Protein AF-A0A9W8A755-F1 (afdb_monomer)

pLDDT: mean 81.26, std 21.56, range [26.41, 98.12]

Sequence (390 aa):
MLRSLALRFPSAAVRPVRVPIRLPRGPLGMRAYSADHSTGPGIARSASEVATRAVCLQLVMARWGMEMALKMGHGDEETKTKALENIAKTSEEPIIAQNLSAKEHELMAKEDGQWDRDDLQCHGHWESLGVLLWMLTNKVDLPPYYEMFSRPLLFNTTGVLPAVPKTIHDFVGNAQHSHARRTPAEVQRAIDVAEAWYWRAHAQRLLTTREELGLDRADHGPSGSGNQSSSQDSFLQASPTMVQAADVAKLPRGFVKLLRGLPDAIARASRLAHEHKLIEAVAEDDFGIDSNALYVNLGVNKNIPLNDDGSPMEYPVNWIPYHRVDASGMYLLTDIAQHRMLAFNWLTGTVQDWDADLTELPSINPVSSLWAPFTEAAREDAKDDGSDRT

Foldseek 3Di:
DDDDDDDDDDDDDDDDDPDPPPDDPDPPDPPPPPPPVVDALDQPDALLLLLLLLLLLVLLVQLLVLLVCVVVVHDDPVVSVLLLVLSLVLCPPPSNVVNHFPVSVVLSPDDRNPQDPVSSPSQLSQLLSLLSLVQQDPQGDRDQLLATDDPVSSCVSQCDDSNDNVSSVVSSVVSNVRPDGDDSVRLNLLLVLLLLLLLQLLLLVLQVVCVLQVVVVVVPPCDDDDDDDDDDDDDDPPDSPRDDPVVVVVDDPVSSVCSVCSLVLQLQSCVVCVVVVSAVDADPSAGWDQPVNNCVRVVVPPDQDADPVRHRPPDDRDGDGLSPDDPSSSVSSNSSSLSNNLSSCCSSVVDVHSPDDSSPRDRSDPVCVSSDPDPPVVVVVVPPPDPPDD

Secondary structure (DSSP, 8-state):
-PPP--------------------------------TT------S-HHHHHHHHHHHHHHHHHHHHHHHHHTT-S-HHHHHHHHHHHHHHHTSHHHHTTS-HHHHHHHHSPTT---TTTT--TTHHHHHHHHHHHH-TT-PPPPTTS---HHHHHHHH---TT-HHHHHHHHHHHHH---PPPHHHHHHHHHHHHHHHHHHHHHHHHHHHHHTTTHHHHS------------------------HHHHTTS-HHHHHHHHTHHHHHHHHHHHHHHTTSSS-EETTEEEEEHHHHHHHTT-TT---B-TTSSBP-----EEEGGGS-HHHHHHHHHHHHHHHHHHHHHTTS---TT--TTSPPPS-TTGGGT-TTTTHHHHTTTSSSS---

Solvent-accessible surface area (backbone atoms only — not comparable to full-atom values): 23688 Å² total; per-residue (Å²): 140,82,83,84,82,83,83,81,77,85,85,75,85,82,72,86,78,82,74,79,84,74,75,83,86,67,83,89,70,83,70,81,75,75,82,65,83,85,67,68,89,55,72,64,56,53,51,42,56,47,37,44,47,38,50,42,50,50,44,52,52,52,48,49,54,49,42,50,29,59,77,70,69,54,76,64,63,70,64,48,53,53,48,50,54,30,35,51,58,39,48,64,36,69,78,37,54,73,58,49,45,74,68,53,48,54,61,67,68,51,60,91,74,63,68,55,77,72,71,64,69,52,72,39,54,50,33,25,41,44,49,43,44,33,52,63,30,86,86,42,77,87,64,57,71,54,41,73,65,59,64,71,58,58,53,62,70,57,63,53,46,61,69,39,64,67,35,49,54,51,39,29,56,46,38,63,67,50,85,56,58,67,50,74,66,57,51,50,51,53,49,55,28,30,49,54,47,34,50,50,47,51,51,49,54,49,49,52,52,33,56,59,63,49,56,71,62,68,74,59,58,92,70,74,96,68,94,76,83,88,79,88,83,90,73,85,75,76,73,74,78,74,56,52,74,73,58,63,70,71,52,59,67,70,56,56,53,50,51,69,50,40,65,62,41,43,32,52,39,26,54,50,34,39,76,71,64,53,42,95,44,68,17,94,51,22,49,32,33,52,48,66,55,35,38,55,69,71,65,65,69,81,76,72,61,55,40,99,84,67,46,74,50,86,68,75,85,51,56,39,30,54,92,74,51,51,75,68,56,46,50,50,38,37,38,42,20,33,25,38,37,48,39,52,28,41,38,44,52,80,34,84,59,86,82,56,60,67,89,69,65,75,75,85,54,88,67,51,60,76,69,50,75,64,80,61,69,63,57,57,69,69,64,72,82,73,85,86,87,129

Organism: NCBI:txid78921

Structure (mmCIF, N/CA/C/O backbone):
data_AF-A0A9W8A755-F1
#
_entry.id   AF-A0A9W8A755-F1
#
loop_
_atom_site.group_PDB
_atom_site.id
_atom_site.type_symbol
_atom_site.label_atom_id
_atom_site.label_alt_id
_atom_site.label_comp_id
_atom_site.label_asym_id
_atom_site.label_entity_id
_atom_site.label_seq_id
_atom_site.pdbx_PDB_ins_code
_atom_site.Cartn_x
_atom_site.Cartn_y
_atom_site.Cartn_z
_atom_site.occupancy
_atom_site.B_iso_or_equiv
_atom_site.auth_seq_id
_atom_site.auth_comp_id
_atom_site.auth_asym_id
_atom_site.auth_atom_id
_atom_site.pdbx_PDB_model_num
ATOM 1 N N . MET A 1 1 ? 26.249 23.711 47.255 1.00 36.91 1 MET A N 1
ATOM 2 C CA . MET A 1 1 ? 27.342 22.716 47.149 1.00 36.91 1 MET A CA 1
ATOM 3 C C . MET A 1 1 ? 26.733 21.323 47.020 1.00 36.91 1 MET A C 1
ATOM 5 O O . MET A 1 1 ? 26.622 20.608 48.006 1.00 36.91 1 MET A O 1
ATOM 9 N N . LEU A 1 2 ? 26.265 20.974 45.819 1.00 27.77 2 LEU A N 1
ATOM 10 C CA . LEU A 1 2 ? 25.611 19.696 45.524 1.00 27.77 2 LEU A CA 1
ATOM 11 C C . LEU A 1 2 ? 26.630 18.757 44.872 1.00 27.77 2 LEU A C 1
ATOM 13 O O . LEU A 1 2 ? 27.218 19.090 43.844 1.00 27.77 2 LEU A O 1
ATOM 17 N N . ARG A 1 3 ? 26.883 17.616 45.521 1.00 27.77 3 ARG A N 1
ATOM 18 C CA . ARG A 1 3 ? 27.769 16.556 45.032 1.00 27.77 3 ARG A CA 1
ATOM 19 C C . ARG A 1 3 ? 27.073 15.794 43.903 1.00 27.77 3 ARG A C 1
ATOM 21 O O . ARG A 1 3 ? 26.008 15.223 44.105 1.00 27.77 3 ARG A O 1
ATOM 28 N N . SER A 1 4 ? 27.721 15.794 42.743 1.00 26.41 4 SER A N 1
ATOM 29 C CA . SER A 1 4 ? 27.410 14.970 41.576 1.00 26.41 4 SER A CA 1
ATOM 30 C C . SER A 1 4 ? 27.660 13.488 41.887 1.00 26.41 4 SER A C 1
ATOM 32 O O . SER A 1 4 ? 28.763 13.112 42.286 1.00 26.41 4 SER A O 1
ATOM 34 N N . LEU A 1 5 ? 26.624 12.662 41.728 1.00 30.05 5 LEU A N 1
ATOM 35 C CA . LEU A 1 5 ? 26.674 11.202 41.788 1.00 30.05 5 LEU A CA 1
ATOM 36 C C . LEU A 1 5 ? 26.651 10.685 40.345 1.00 30.05 5 LEU A C 1
ATOM 38 O O . LEU A 1 5 ? 25.600 10.585 39.720 1.00 30.05 5 LEU A O 1
ATOM 42 N N . ALA A 1 6 ? 27.834 10.401 39.803 1.00 28.66 6 ALA A N 1
ATOM 43 C CA . ALA A 1 6 ? 27.990 9.762 38.503 1.00 28.66 6 ALA A CA 1
ATOM 44 C C . ALA A 1 6 ? 27.835 8.241 38.659 1.00 28.66 6 ALA A C 1
ATOM 46 O O . ALA A 1 6 ? 28.743 7.561 39.143 1.00 28.66 6 ALA A O 1
ATOM 47 N N . LEU A 1 7 ? 26.687 7.707 38.243 1.00 28.53 7 LEU A N 1
ATOM 48 C CA . LEU A 1 7 ? 26.483 6.271 38.057 1.00 28.53 7 LEU A CA 1
ATOM 49 C C . LEU A 1 7 ? 27.163 5.840 36.751 1.00 28.53 7 LEU A C 1
ATOM 51 O O . LEU A 1 7 ? 26.763 6.239 35.660 1.00 28.53 7 LEU A O 1
ATOM 55 N N . ARG A 1 8 ? 28.226 5.039 36.871 1.00 27.73 8 ARG A N 1
ATOM 56 C CA . ARG A 1 8 ? 28.865 4.353 35.743 1.00 27.73 8 ARG A CA 1
ATOM 57 C C . ARG A 1 8 ? 28.075 3.084 35.428 1.00 27.73 8 ARG A C 1
ATOM 59 O O . ARG A 1 8 ? 28.072 2.161 36.237 1.00 27.73 8 ARG A O 1
ATOM 66 N N . PHE A 1 9 ? 27.471 3.020 34.246 1.00 29.67 9 PHE A N 1
ATOM 67 C CA . PHE A 1 9 ? 26.981 1.765 33.680 1.00 29.67 9 PHE A CA 1
ATOM 68 C C . PHE A 1 9 ? 28.135 1.014 32.994 1.00 29.67 9 PHE A C 1
ATOM 70 O O . PHE A 1 9 ? 28.945 1.643 32.305 1.00 29.67 9 PHE A O 1
ATOM 77 N N . PRO A 1 10 ? 28.251 -0.313 33.168 1.00 28.59 10 PRO A N 1
ATOM 78 C CA . PRO A 1 10 ? 29.228 -1.106 32.441 1.00 28.59 10 PRO A CA 1
ATOM 79 C C . PRO A 1 10 ? 28.800 -1.239 30.974 1.00 28.59 10 PRO A C 1
ATOM 81 O O . PRO A 1 10 ? 27.726 -1.746 30.665 1.00 28.59 10 PRO A O 1
ATOM 84 N N . SER A 1 11 ? 29.669 -0.787 30.070 1.00 29.39 11 SER A N 1
ATOM 85 C CA . SER A 1 11 ? 29.550 -1.025 28.631 1.00 29.39 11 SER A CA 1
ATOM 86 C C . SER A 1 11 ? 29.809 -2.507 28.350 1.00 29.39 11 SER A C 1
ATOM 88 O O . SER A 1 11 ? 30.947 -2.976 28.423 1.00 29.39 11 SER A O 1
ATOM 90 N N . ALA A 1 12 ? 28.744 -3.263 28.086 1.00 31.83 12 ALA A N 1
ATOM 91 C CA . ALA A 1 12 ? 28.844 -4.620 27.575 1.00 31.83 12 ALA A CA 1
ATOM 92 C C . ALA A 1 12 ? 29.077 -4.551 26.061 1.00 31.83 12 ALA A C 1
ATOM 94 O O . ALA A 1 12 ? 28.221 -4.102 25.302 1.00 31.83 12 ALA A O 1
ATOM 95 N N . ALA A 1 13 ? 30.256 -4.989 25.620 1.00 33.84 13 ALA A N 1
ATOM 96 C CA . ALA A 1 13 ? 30.584 -5.108 24.209 1.00 33.84 13 ALA A CA 1
ATOM 97 C C . ALA A 1 13 ? 29.665 -6.145 23.539 1.00 33.84 13 ALA A C 1
ATOM 99 O O . ALA A 1 13 ? 29.835 -7.354 23.719 1.00 33.84 13 ALA A O 1
ATOM 100 N N . VAL A 1 14 ? 28.700 -5.667 22.753 1.00 34.62 14 VAL A N 1
ATOM 101 C CA . VAL A 1 14 ? 27.872 -6.497 21.874 1.00 34.62 14 VAL A CA 1
ATOM 102 C C . VAL A 1 14 ? 28.767 -7.029 20.756 1.00 34.62 14 VAL A C 1
ATOM 104 O O . VAL A 1 14 ? 29.249 -6.281 19.907 1.00 34.62 14 VAL A O 1
ATOM 107 N N . ARG A 1 15 ? 29.035 -8.338 20.770 1.00 31.28 15 ARG A N 1
ATOM 108 C CA . ARG A 1 15 ? 29.681 -9.017 19.643 1.00 31.28 15 ARG A CA 1
ATOM 109 C C . ARG A 1 15 ? 28.655 -9.183 18.516 1.00 31.28 15 ARG A C 1
ATOM 111 O O . ARG A 1 15 ? 27.552 -9.647 18.798 1.00 31.28 15 ARG A O 1
ATOM 118 N N . PRO A 1 16 ? 29.002 -8.883 17.254 1.00 30.61 16 PRO A N 1
ATOM 119 C CA . PRO A 1 16 ? 28.110 -9.136 16.132 1.00 30.61 16 PRO A CA 1
ATOM 120 C C . PRO A 1 16 ? 27.910 -10.647 15.977 1.00 30.61 16 PRO A C 1
ATOM 122 O O . PRO A 1 16 ? 28.842 -11.389 15.653 1.00 30.61 16 PRO A O 1
ATOM 125 N N . VAL A 1 17 ? 26.685 -11.108 16.225 1.00 34.78 17 VAL A N 1
ATOM 126 C CA . VAL A 1 17 ? 26.259 -12.469 15.898 1.00 34.78 17 VAL A CA 1
ATOM 127 C C . VAL A 1 17 ? 26.157 -12.543 14.377 1.00 34.78 17 VAL A C 1
ATOM 129 O O . VAL A 1 17 ? 25.240 -11.997 13.772 1.00 34.78 17 VAL A O 1
ATOM 132 N N . ARG A 1 18 ? 27.131 -13.197 13.735 1.00 29.16 18 ARG A N 1
ATOM 133 C CA . ARG A 1 18 ? 27.026 -13.570 12.321 1.00 29.16 18 ARG A CA 1
ATOM 134 C C . ARG A 1 18 ? 25.982 -14.674 12.205 1.00 29.16 18 ARG A C 1
ATOM 136 O O . ARG A 1 18 ? 26.293 -15.838 12.441 1.00 29.16 18 ARG A O 1
ATOM 143 N N . VAL A 1 19 ? 24.755 -14.305 11.853 1.00 32.22 19 VAL A N 1
ATOM 144 C CA . VAL A 1 19 ? 23.732 -15.263 11.434 1.00 32.22 19 VAL A CA 1
ATOM 145 C C . VAL A 1 19 ? 24.102 -15.733 10.021 1.00 32.22 19 VAL A C 1
ATOM 147 O O . VAL A 1 19 ? 24.198 -14.905 9.114 1.00 32.22 19 VAL A O 1
ATOM 150 N N . PRO A 1 20 ? 24.380 -17.027 9.794 1.00 28.70 20 PRO A N 1
ATOM 151 C CA . PRO A 1 20 ? 24.610 -17.528 8.450 1.00 28.70 20 PRO A CA 1
ATOM 152 C C . PRO A 1 20 ? 23.290 -17.488 7.671 1.00 28.70 20 PRO A C 1
ATOM 154 O O . PRO A 1 20 ? 22.368 -18.245 7.971 1.00 28.70 20 PRO A O 1
ATOM 157 N N . ILE A 1 21 ? 23.216 -16.629 6.651 1.00 31.95 21 ILE A N 1
ATOM 158 C CA . ILE A 1 21 ? 22.140 -16.642 5.653 1.00 31.95 21 ILE A CA 1
ATOM 159 C C . ILE A 1 21 ? 22.243 -17.973 4.896 1.00 31.95 21 ILE A C 1
ATOM 161 O O . ILE A 1 21 ? 23.061 -18.144 3.990 1.00 31.95 21 ILE A O 1
ATOM 165 N N . ARG A 1 22 ? 21.448 -18.966 5.307 1.00 26.41 22 ARG A N 1
ATOM 166 C CA . ARG A 1 22 ? 21.226 -20.186 4.529 1.00 26.41 22 ARG A CA 1
ATOM 167 C C . ARG A 1 22 ? 20.182 -19.869 3.466 1.00 26.41 22 ARG A C 1
ATOM 169 O O . ARG A 1 22 ? 18.990 -19.921 3.742 1.00 26.41 22 ARG A O 1
ATOM 176 N N . LEU A 1 23 ? 20.638 -19.587 2.248 1.00 28.02 23 LEU A N 1
ATOM 177 C CA . LEU A 1 23 ? 19.771 -19.664 1.075 1.00 28.02 23 LEU A CA 1
ATOM 178 C C . LEU A 1 23 ? 19.197 -21.093 0.996 1.00 28.02 23 LEU A C 1
ATOM 180 O O . LEU A 1 23 ? 19.977 -22.055 1.054 1.00 28.02 23 LEU A O 1
ATOM 184 N N . PRO A 1 24 ? 17.870 -21.270 0.896 1.00 28.31 24 PRO A N 1
ATOM 185 C CA . PRO A 1 24 ? 17.263 -22.588 0.805 1.00 28.31 24 PRO A CA 1
ATOM 186 C C . PRO A 1 24 ? 17.709 -23.265 -0.497 1.00 28.31 24 PRO A C 1
ATOM 188 O O . PRO A 1 24 ? 17.256 -22.937 -1.588 1.00 28.31 24 PRO A O 1
ATOM 191 N N . ARG A 1 25 ? 18.619 -24.240 -0.388 1.00 32.97 25 ARG A N 1
ATOM 192 C CA . ARG A 1 25 ? 18.936 -25.185 -1.468 1.00 32.97 25 ARG A CA 1
ATOM 193 C C . ARG A 1 25 ? 17.853 -26.262 -1.512 1.00 32.97 25 ARG A C 1
ATOM 195 O O . ARG A 1 25 ? 18.073 -27.388 -1.074 1.00 32.97 25 ARG A O 1
ATOM 202 N N . GLY A 1 26 ? 16.673 -25.895 -2.000 1.00 36.03 26 GLY A N 1
ATOM 203 C CA . GLY A 1 26 ? 15.694 -26.862 -2.494 1.00 36.03 26 GLY A CA 1
ATOM 204 C C . GLY A 1 26 ? 16.081 -27.327 -3.905 1.00 36.03 26 GLY A C 1
ATOM 205 O O . GLY A 1 26 ? 16.704 -26.560 -4.644 1.00 36.03 26 GLY A O 1
ATOM 206 N N . PRO A 1 27 ? 15.763 -28.568 -4.307 1.00 32.56 27 PRO A N 1
ATOM 207 C CA . PRO A 1 27 ? 15.950 -28.996 -5.685 1.00 32.56 27 PRO A CA 1
ATOM 208 C C . PRO A 1 27 ? 15.069 -28.136 -6.600 1.00 32.56 27 PRO A C 1
ATOM 210 O O . PRO A 1 27 ? 13.855 -28.072 -6.413 1.00 32.56 27 PRO A O 1
ATOM 213 N N . LEU A 1 28 ? 15.687 -27.495 -7.597 1.00 37.53 28 LEU A N 1
ATOM 214 C CA . LEU A 1 28 ? 15.024 -26.849 -8.735 1.00 37.53 28 LEU A CA 1
ATOM 215 C C . LEU A 1 28 ? 14.352 -27.924 -9.605 1.00 37.53 28 LEU A C 1
ATOM 217 O O . LEU A 1 28 ? 14.781 -28.225 -10.715 1.00 37.53 28 LEU A O 1
ATOM 221 N N . GLY A 1 29 ? 13.312 -28.558 -9.073 1.00 32.44 29 GLY A N 1
ATOM 222 C CA . GLY A 1 29 ? 12.368 -29.313 -9.870 1.00 32.44 29 GLY A CA 1
ATOM 223 C C . GLY A 1 29 ? 11.451 -28.312 -10.551 1.00 32.44 29 GLY A C 1
ATOM 224 O O . GLY A 1 29 ? 10.532 -27.804 -9.912 1.00 32.44 29 GLY A O 1
ATOM 225 N N . MET A 1 30 ? 11.688 -28.030 -11.834 1.00 33.44 30 MET A N 1
ATOM 226 C CA . MET A 1 30 ? 10.660 -27.455 -12.700 1.00 33.44 30 MET A CA 1
ATOM 227 C C . MET A 1 30 ? 9.496 -28.450 -12.755 1.00 33.44 30 MET A C 1
ATOM 229 O O . MET A 1 30 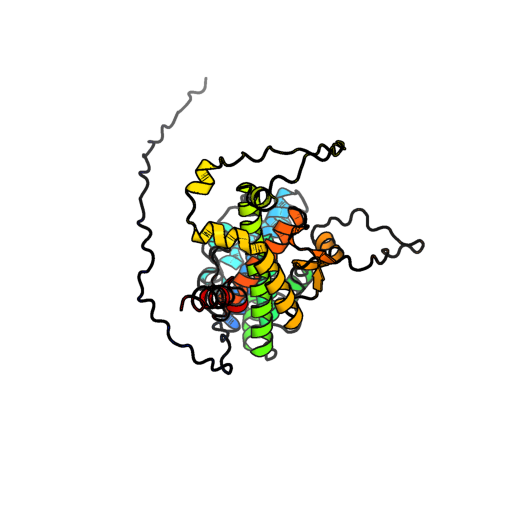? 9.446 -29.334 -13.608 1.00 33.44 30 MET A O 1
ATOM 233 N N . ARG A 1 31 ? 8.566 -28.348 -11.802 1.00 33.47 31 ARG A N 1
ATOM 234 C CA . ARG A 1 31 ? 7.229 -28.908 -11.970 1.00 33.47 31 ARG A CA 1
ATOM 235 C C . ARG A 1 31 ? 6.629 -28.170 -13.156 1.00 33.47 31 ARG A C 1
ATOM 237 O O . ARG A 1 31 ? 6.422 -26.964 -13.082 1.00 33.47 31 ARG A O 1
ATOM 244 N N . ALA A 1 32 ? 6.389 -28.887 -14.248 1.00 34.66 32 ALA A N 1
ATOM 245 C CA . ALA A 1 32 ? 5.511 -28.413 -15.300 1.00 34.66 32 ALA A CA 1
ATOM 246 C C . ALA A 1 32 ? 4.138 -28.173 -14.656 1.00 34.66 32 ALA A C 1
ATOM 248 O O . ALA A 1 32 ? 3.412 -29.119 -14.348 1.00 34.66 32 ALA A O 1
ATOM 249 N N . TYR A 1 33 ? 3.842 -26.913 -14.345 1.00 40.28 33 TYR A N 1
ATOM 250 C CA . TYR A 1 33 ? 2.532 -26.494 -13.877 1.00 40.28 33 TYR A CA 1
ATOM 251 C C . TYR A 1 33 ? 1.589 -26.614 -15.068 1.00 40.28 33 TYR A C 1
ATOM 253 O O . TYR A 1 33 ? 1.612 -25.797 -15.984 1.00 40.28 33 TYR A O 1
ATOM 261 N N . SER A 1 34 ? 0.800 -27.685 -15.081 1.00 37.88 34 SER A N 1
ATOM 262 C CA . SER A 1 34 ? -0.371 -27.762 -15.942 1.00 37.88 34 SER A CA 1
ATOM 263 C C . SER A 1 34 ? -1.305 -26.643 -15.484 1.00 37.88 34 SER A C 1
ATOM 265 O O . SER A 1 34 ? -1.770 -26.669 -14.344 1.00 37.88 34 SER A O 1
ATOM 267 N N . ALA A 1 35 ? -1.478 -25.622 -16.322 1.00 42.25 35 ALA A N 1
ATOM 268 C CA . ALA A 1 35 ? -2.288 -24.444 -16.047 1.00 42.25 35 ALA A CA 1
ATOM 269 C C . ALA A 1 35 ? -3.774 -24.822 -16.039 1.00 42.25 35 ALA A C 1
ATOM 271 O O . ALA A 1 35 ? -4.506 -24.604 -17.001 1.00 42.25 35 ALA A O 1
ATOM 272 N N . ASP A 1 36 ? -4.218 -25.440 -14.952 1.00 47.22 36 ASP A N 1
ATOM 273 C CA . ASP A 1 36 ? -5.634 -25.571 -14.663 1.00 47.22 36 ASP A CA 1
ATOM 274 C C . ASP A 1 36 ? -6.110 -24.196 -14.167 1.00 47.22 36 ASP A C 1
ATOM 276 O O . ASP A 1 36 ? -6.078 -23.880 -12.979 1.00 47.22 36 ASP A O 1
ATOM 280 N N . HIS A 1 37 ? -6.470 -23.315 -15.107 1.00 51.75 37 HIS A N 1
ATOM 281 C CA . HIS A 1 37 ? -6.936 -21.942 -14.851 1.00 51.75 37 HIS A CA 1
ATOM 282 C C . HIS A 1 37 ? -8.255 -21.874 -14.050 1.00 51.75 37 HIS A C 1
ATOM 284 O O . HIS A 1 37 ? -8.818 -20.798 -13.863 1.00 51.75 37 HIS A O 1
ATOM 290 N N . SER A 1 38 ? -8.767 -23.013 -13.584 1.00 55.09 38 SER A N 1
ATOM 291 C CA . SER A 1 38 ? -10.013 -23.127 -12.832 1.00 55.09 38 SER A CA 1
ATOM 292 C C . SER A 1 38 ? -9.854 -22.857 -11.328 1.00 55.09 38 SER A C 1
ATOM 294 O O . SER A 1 38 ? -10.854 -22.610 -10.653 1.00 55.09 38 SER A O 1
ATOM 296 N N . THR A 1 39 ? -8.626 -22.824 -10.794 1.00 62.00 39 THR A N 1
ATOM 297 C CA . THR A 1 39 ? -8.361 -22.516 -9.379 1.00 62.00 39 THR A CA 1
ATOM 298 C C . THR A 1 39 ? -7.400 -21.335 -9.245 1.00 62.00 39 THR A C 1
ATOM 300 O O . THR A 1 39 ? -6.194 -21.525 -9.093 1.00 62.00 39 THR A O 1
ATOM 303 N N . GLY A 1 40 ? -7.925 -20.107 -9.302 1.00 65.31 40 GLY A N 1
ATOM 304 C CA . GLY A 1 40 ? -7.178 -18.920 -8.862 1.00 65.31 40 GLY A CA 1
ATOM 305 C C . GLY A 1 40 ? -6.713 -19.051 -7.397 1.00 65.31 40 GLY A C 1
ATOM 306 O O . GLY A 1 40 ? -7.189 -19.946 -6.686 1.00 65.31 40 GLY A O 1
ATOM 307 N N . PRO A 1 41 ? -5.799 -18.185 -6.917 1.00 73.94 41 PRO A N 1
ATOM 308 C CA . PRO A 1 41 ? -5.348 -18.179 -5.540 1.00 73.94 41 PRO A CA 1
ATOM 309 C C . PRO A 1 41 ? -6.570 -17.954 -4.651 1.00 73.94 41 PRO A C 1
ATOM 311 O O . PRO A 1 41 ? -7.192 -16.891 -4.644 1.00 73.94 41 PRO A O 1
ATOM 314 N N . GLY A 1 42 ? -6.969 -19.012 -3.949 1.00 81.75 42 GLY A N 1
ATOM 315 C CA . GLY A 1 42 ? -8.088 -18.946 -3.028 1.00 81.75 42 GLY A CA 1
ATOM 316 C C . GLY A 1 42 ? -7.773 -17.962 -1.906 1.00 81.75 42 GLY A C 1
ATOM 317 O O . GLY A 1 42 ? -6.652 -17.921 -1.401 1.00 81.75 42 GLY A O 1
ATOM 318 N N . ILE A 1 43 ? -8.773 -17.187 -1.487 1.00 87.75 43 ILE A N 1
ATOM 319 C CA . ILE A 1 43 ? -8.682 -16.429 -0.239 1.00 87.75 43 ILE A CA 1
ATOM 320 C C . ILE A 1 43 ? -8.520 -17.439 0.902 1.00 87.75 43 ILE A C 1
ATOM 322 O O . ILE A 1 43 ? -9.412 -18.251 1.151 1.00 87.75 43 ILE A O 1
ATOM 326 N N . ALA A 1 44 ? -7.374 -17.391 1.579 1.00 91.69 44 ALA A N 1
ATOM 327 C CA . ALA A 1 44 ? -7.030 -18.310 2.660 1.00 91.69 44 ALA A CA 1
ATOM 328 C C . ALA A 1 44 ? -7.635 -17.885 4.006 1.00 91.69 44 ALA A C 1
ATOM 330 O O . ALA A 1 44 ? -7.721 -18.696 4.926 1.00 91.69 44 ALA A O 1
ATOM 331 N N . ARG A 1 45 ? -8.038 -16.613 4.131 1.00 94.69 45 ARG A N 1
ATOM 332 C CA . ARG A 1 45 ? -8.535 -16.016 5.377 1.00 94.69 45 ARG A CA 1
ATOM 333 C C . ARG A 1 45 ? -10.056 -16.018 5.445 1.00 94.69 45 ARG A C 1
ATOM 335 O O . ARG A 1 45 ? -10.753 -15.667 4.494 1.00 94.69 45 ARG A O 1
ATOM 342 N N . SER A 1 46 ? -10.592 -16.368 6.605 1.00 94.69 46 SER A N 1
ATOM 343 C CA . SER A 1 46 ? -12.016 -16.232 6.896 1.00 94.69 46 SER A CA 1
ATOM 344 C C . SER A 1 46 ? -12.417 -14.755 7.004 1.00 94.69 46 SER A C 1
ATOM 346 O O . SER A 1 46 ? -11.620 -13.907 7.396 1.00 94.69 46 SER A O 1
ATOM 348 N N . ALA A 1 47 ? -13.684 -14.427 6.730 1.00 95.06 47 ALA A N 1
ATOM 349 C CA . ALA A 1 47 ? -14.171 -13.049 6.873 1.00 95.06 47 ALA A CA 1
ATOM 350 C C . ALA A 1 47 ? -13.998 -12.502 8.302 1.00 95.06 47 ALA A C 1
ATOM 352 O O . ALA A 1 47 ? -13.761 -11.312 8.475 1.00 95.06 47 ALA A O 1
ATOM 353 N N . SER A 1 48 ? -14.067 -13.374 9.314 1.00 95.69 48 SER A N 1
ATOM 354 C CA . SER A 1 48 ? -13.810 -12.992 10.702 1.00 95.69 48 SER A CA 1
ATOM 355 C C . SER A 1 48 ? -12.360 -12.565 10.911 1.00 95.69 48 SER A C 1
ATOM 357 O O . SER A 1 48 ? -12.129 -11.543 11.539 1.00 95.69 48 SER A O 1
ATOM 359 N N . GLU A 1 49 ? -11.390 -13.313 10.375 1.00 96.56 49 GLU A N 1
ATOM 360 C CA . GLU A 1 49 ? -9.968 -12.956 10.473 1.00 96.56 49 GLU A CA 1
ATOM 361 C C . GLU A 1 49 ? -9.675 -11.648 9.736 1.00 96.56 49 GLU A C 1
ATOM 363 O O . GLU A 1 49 ? -9.001 -10.776 10.279 1.00 96.56 49 GLU A O 1
ATOM 368 N N . VAL A 1 50 ? -10.228 -11.476 8.529 1.00 97.00 50 VAL A N 1
ATOM 369 C CA . VAL A 1 50 ? -10.080 -10.236 7.747 1.00 97.00 50 VAL A CA 1
ATOM 370 C C . VAL A 1 50 ? -10.672 -9.043 8.504 1.00 97.00 50 VAL A C 1
ATOM 372 O O . VAL A 1 50 ? -10.039 -7.992 8.584 1.00 97.00 50 VAL A O 1
ATOM 375 N N . ALA A 1 51 ? -11.855 -9.204 9.106 1.00 97.00 51 ALA A N 1
ATOM 376 C CA . ALA A 1 51 ? -12.497 -8.159 9.898 1.00 97.00 51 ALA A CA 1
ATOM 377 C C . ALA A 1 51 ? -11.700 -7.821 11.157 1.00 97.00 51 ALA A C 1
ATOM 379 O O . ALA A 1 51 ? -11.445 -6.647 11.407 1.00 97.00 51 ALA A O 1
ATOM 380 N N . THR A 1 52 ? -11.246 -8.822 11.913 1.00 97.56 52 THR A N 1
ATOM 381 C CA . THR A 1 52 ? -10.401 -8.593 13.090 1.00 97.56 52 THR A CA 1
ATOM 382 C C . THR A 1 52 ? -9.121 -7.849 12.709 1.00 97.56 52 THR A C 1
ATOM 384 O O . THR A 1 52 ? -8.780 -6.854 13.345 1.00 97.56 52 THR A O 1
ATOM 387 N N . ARG A 1 53 ? -8.458 -8.247 11.615 1.00 97.88 53 ARG A N 1
ATOM 388 C CA . ARG A 1 53 ? -7.248 -7.576 11.121 1.00 97.88 53 ARG A CA 1
ATOM 389 C C . ARG A 1 53 ? -7.512 -6.121 10.714 1.00 97.88 53 ARG A C 1
ATOM 391 O O . ARG A 1 53 ? -6.694 -5.250 11.020 1.00 97.88 53 ARG A O 1
ATOM 398 N N . ALA A 1 54 ? -8.654 -5.848 10.080 1.00 97.62 54 ALA A N 1
ATOM 399 C CA . ALA A 1 54 ? -9.091 -4.493 9.744 1.00 97.62 54 ALA A CA 1
ATOM 400 C C . ALA A 1 54 ? -9.333 -3.637 11.001 1.00 97.62 54 ALA A C 1
ATOM 402 O O . ALA A 1 54 ? -8.913 -2.481 11.041 1.00 97.62 54 ALA A O 1
ATOM 403 N N . VAL A 1 55 ? -9.938 -4.204 12.053 1.00 97.75 55 VAL A N 1
ATOM 404 C CA . VAL A 1 55 ? -10.122 -3.499 13.332 1.00 97.75 55 VAL A CA 1
ATOM 405 C C . VAL A 1 55 ? -8.787 -3.177 13.993 1.00 97.75 55 VAL A C 1
ATOM 407 O O . VAL A 1 55 ? -8.600 -2.046 14.435 1.00 97.75 55 VAL A O 1
ATOM 410 N N . CYS A 1 56 ? -7.850 -4.127 14.038 1.00 98.00 56 CYS A N 1
ATOM 411 C CA . CYS A 1 56 ? -6.519 -3.889 14.594 1.00 98.00 56 CYS A CA 1
ATOM 412 C C . CYS A 1 56 ? -5.821 -2.711 13.884 1.00 98.00 56 CYS A C 1
ATOM 414 O O . CYS A 1 56 ? -5.340 -1.798 14.553 1.00 98.00 56 CYS A O 1
ATOM 416 N N . LEU A 1 57 ? -5.860 -2.659 12.542 1.00 97.69 57 LEU A N 1
ATOM 417 C CA . LEU A 1 57 ? -5.327 -1.520 11.778 1.00 97.69 57 LEU A CA 1
ATOM 418 C C . LEU A 1 57 ? -6.047 -0.212 12.105 1.00 97.69 57 LEU A C 1
ATOM 420 O O . LEU A 1 57 ? -5.407 0.816 12.314 1.00 97.69 57 LEU A O 1
ATOM 424 N N . GLN A 1 58 ? -7.380 -0.227 12.151 1.00 97.12 58 GLN A N 1
ATOM 425 C CA . GLN A 1 58 ? -8.148 0.971 12.466 1.00 97.12 58 GLN A CA 1
ATOM 426 C C . GLN A 1 58 ? -7.848 1.490 13.875 1.00 97.12 58 GLN A C 1
ATOM 428 O O . GLN A 1 58 ? -7.810 2.702 14.069 1.00 97.12 58 GLN A O 1
ATOM 433 N N . LEU A 1 59 ? -7.607 0.605 14.844 1.00 97.06 59 LEU A N 1
ATOM 434 C CA . LEU A 1 59 ? -7.227 0.986 16.200 1.00 97.06 59 LEU A CA 1
ATOM 435 C C . LEU A 1 59 ? -5.854 1.673 16.219 1.00 97.06 59 LEU A C 1
ATOM 437 O O . LEU A 1 59 ? -5.716 2.743 16.813 1.00 97.06 59 LEU A O 1
ATOM 441 N N . VAL A 1 60 ? -4.870 1.116 15.502 1.00 97.12 60 VAL A N 1
ATOM 442 C CA . VAL A 1 60 ? -3.539 1.723 15.306 1.00 97.12 60 VAL A CA 1
ATOM 443 C C . VAL A 1 60 ? -3.652 3.091 14.645 1.00 97.12 60 VAL A C 1
ATOM 445 O O . VAL A 1 60 ? -3.060 4.056 15.120 1.00 97.12 60 VAL A O 1
ATOM 448 N N . MET A 1 61 ? -4.468 3.219 13.603 1.00 96.69 61 MET A N 1
ATOM 449 C CA . MET A 1 61 ? -4.658 4.492 12.907 1.00 96.69 61 MET A CA 1
ATOM 450 C C . MET A 1 61 ? -5.456 5.520 13.718 1.00 96.69 61 MET A C 1
ATOM 452 O O . MET A 1 61 ? -5.213 6.722 13.605 1.00 96.69 61 MET A O 1
ATOM 456 N N . ALA A 1 62 ? -6.392 5.074 14.557 1.00 96.25 62 ALA A N 1
ATOM 457 C CA . ALA A 1 62 ? -7.078 5.944 15.503 1.00 96.25 62 ALA A CA 1
ATOM 458 C C . ALA A 1 62 ? -6.098 6.499 16.541 1.00 96.25 62 ALA A C 1
ATOM 460 O O . ALA A 1 62 ? -6.112 7.703 16.804 1.00 96.25 62 ALA A O 1
ATOM 461 N N . ARG A 1 63 ? -5.209 5.645 17.070 1.00 96.75 63 ARG A N 1
ATOM 462 C CA . ARG A 1 63 ? -4.131 6.081 17.959 1.00 96.75 63 ARG A CA 1
ATOM 463 C C . ARG A 1 63 ? -3.202 7.067 17.263 1.00 96.75 63 ARG A C 1
ATOM 465 O O . ARG A 1 63 ? -3.008 8.161 17.777 1.00 96.75 63 ARG A O 1
ATOM 472 N N . TRP A 1 64 ? -2.720 6.730 16.068 1.00 96.56 64 TRP A N 1
ATOM 473 C CA . TRP A 1 64 ? -1.892 7.609 15.238 1.00 96.56 64 TRP A CA 1
ATOM 474 C C . TRP A 1 64 ? -2.501 9.011 15.085 1.00 96.56 64 TRP A C 1
ATOM 476 O O . TRP A 1 64 ? -1.811 10.015 15.252 1.00 96.56 64 TRP A O 1
ATOM 486 N N . GLY A 1 65 ? -3.810 9.098 14.820 1.00 95.06 65 GLY A N 1
ATOM 487 C CA . GLY A 1 65 ? -4.509 10.378 14.698 1.00 95.06 65 GLY A CA 1
ATOM 488 C C . GLY A 1 65 ? -4.479 11.209 15.987 1.00 95.06 65 GLY A C 1
ATOM 489 O O . GLY A 1 65 ? -4.300 12.426 15.925 1.00 95.06 65 GLY A O 1
ATOM 490 N N . MET A 1 66 ? -4.609 10.563 17.150 1.00 95.94 66 MET A N 1
ATOM 491 C CA . MET A 1 66 ? -4.522 11.222 18.459 1.00 95.94 66 MET A CA 1
ATOM 492 C C . MET A 1 66 ? -3.087 11.640 18.802 1.00 95.94 66 MET A C 1
ATOM 494 O O . MET A 1 66 ? -2.878 12.768 19.245 1.00 95.94 66 MET A O 1
ATOM 498 N N . GLU A 1 67 ? -2.101 10.785 18.526 1.00 96.00 67 GLU A N 1
ATOM 499 C CA . GLU A 1 67 ? -0.668 11.073 18.700 1.00 96.00 67 GLU A CA 1
ATOM 500 C C . GLU A 1 67 ? -0.244 12.287 17.852 1.00 96.00 67 GLU A C 1
ATOM 502 O O . GLU A 1 67 ? 0.402 13.219 18.338 1.00 96.00 67 GLU A O 1
ATOM 507 N N . MET A 1 68 ? -0.698 12.348 16.595 1.00 94.81 68 MET A N 1
ATOM 508 C CA . MET A 1 68 ? -0.506 13.517 15.733 1.00 94.81 68 MET A CA 1
ATOM 509 C C . MET A 1 68 ? -1.181 14.771 16.300 1.00 94.81 68 MET A C 1
ATOM 511 O O . MET A 1 68 ? -0.576 15.844 16.311 1.00 94.81 68 MET A O 1
ATOM 515 N N . ALA A 1 69 ? -2.419 14.661 16.788 1.00 94.50 69 ALA A N 1
ATOM 516 C CA . ALA A 1 69 ? -3.143 15.796 17.359 1.00 94.50 69 ALA A CA 1
ATOM 517 C C . ALA A 1 69 ? -2.486 16.336 18.642 1.00 94.50 69 ALA A C 1
ATOM 519 O O . ALA A 1 69 ? -2.480 17.552 18.857 1.00 94.50 69 ALA A O 1
ATOM 520 N N . LEU A 1 70 ? -1.905 15.462 19.473 1.00 94.00 70 LEU A N 1
ATOM 521 C CA . LEU A 1 70 ? -1.097 15.853 20.630 1.00 94.00 70 LEU A CA 1
ATOM 522 C C . LEU A 1 70 ? 0.142 16.636 20.192 1.00 94.00 70 LEU A C 1
ATOM 524 O O . LEU A 1 70 ? 0.335 17.765 20.640 1.00 94.00 70 LEU A O 1
ATOM 528 N N . LYS A 1 71 ? 0.929 16.095 19.256 1.00 93.50 71 LYS A N 1
ATOM 529 C CA . LYS A 1 71 ? 2.157 16.745 18.768 1.00 93.50 71 LYS A CA 1
ATOM 530 C C . LYS A 1 71 ? 1.920 18.092 18.096 1.00 93.50 71 LYS A C 1
ATOM 532 O O . LYS A 1 71 ? 2.733 19.000 18.233 1.00 93.50 71 LYS A O 1
ATOM 537 N N . MET A 1 72 ? 0.812 18.225 17.373 1.00 94.06 72 MET A N 1
ATOM 538 C CA . MET A 1 72 ? 0.441 19.471 16.697 1.00 94.06 72 MET A CA 1
ATOM 539 C C . MET A 1 72 ? -0.233 20.482 17.640 1.00 94.06 72 MET A C 1
ATOM 541 O O . MET A 1 72 ? -0.552 21.592 17.216 1.00 94.06 72 MET A O 1
ATOM 545 N N . GLY A 1 73 ? -0.480 20.120 18.906 1.00 93.69 73 GLY A N 1
ATOM 546 C CA . GLY A 1 73 ? -1.167 20.981 19.869 1.00 93.69 73 GLY A CA 1
ATOM 547 C C . GLY A 1 73 ? -2.626 21.278 19.494 1.00 93.69 73 GLY A C 1
ATOM 548 O O . GLY A 1 73 ? -3.163 22.318 19.866 1.00 93.69 73 GLY A O 1
ATOM 549 N N . HIS A 1 74 ? -3.282 20.399 18.728 1.00 92.94 74 HIS A N 1
ATOM 550 C CA . HIS A 1 74 ? -4.651 20.605 18.246 1.00 92.94 74 HIS A CA 1
ATOM 551 C C . HIS A 1 74 ? -5.686 19.970 19.172 1.00 92.94 74 HIS A C 1
ATOM 553 O O . HIS A 1 74 ? -5.628 18.769 19.422 1.00 92.94 74 HIS A O 1
ATOM 559 N N . GLY A 1 75 ? -6.666 20.751 19.632 1.00 91.19 75 GLY A N 1
ATOM 560 C CA . GLY A 1 75 ? -7.777 20.276 20.465 1.00 91.19 75 GLY A CA 1
ATOM 561 C C . GLY A 1 75 ? -7.462 20.211 21.963 1.00 91.19 75 GLY A C 1
ATOM 562 O O . GLY A 1 75 ? -6.322 20.413 22.381 1.00 91.19 75 GLY A O 1
ATOM 563 N N . ASP A 1 76 ? -8.493 19.909 22.749 1.00 94.75 76 ASP A N 1
ATOM 564 C CA . ASP A 1 76 ? -8.436 19.792 24.209 1.00 94.75 76 ASP A CA 1
ATOM 565 C C . ASP A 1 76 ? -7.607 18.576 24.662 1.00 94.75 76 ASP A C 1
ATOM 567 O O . ASP A 1 76 ? -7.775 17.467 24.148 1.00 94.75 76 ASP A O 1
ATOM 571 N N . G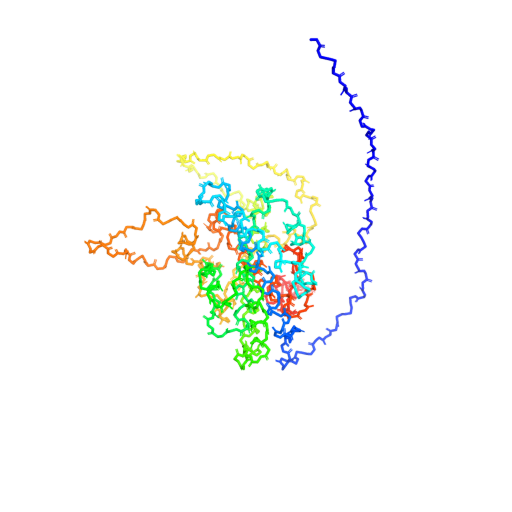LU A 1 77 ? -6.681 18.798 25.594 1.00 93.06 77 GLU A N 1
ATOM 572 C CA . GLU A 1 77 ? -5.716 17.793 26.054 1.00 93.06 77 GLU A CA 1
ATOM 573 C C . GLU A 1 77 ? -6.395 16.691 26.874 1.00 93.06 77 GLU A C 1
ATOM 575 O O . GLU A 1 77 ? -6.150 15.515 26.621 1.00 93.06 77 GLU A O 1
ATOM 580 N N . GLU A 1 78 ? -7.340 17.047 27.751 1.00 94.12 78 GLU A N 1
ATOM 581 C CA . GLU A 1 78 ? -8.097 16.083 28.561 1.00 94.12 78 GLU A CA 1
ATOM 582 C C . GLU A 1 78 ? -8.896 15.114 27.676 1.00 94.12 78 GLU A C 1
ATOM 584 O O . GLU A 1 78 ? -8.858 13.894 27.863 1.00 94.12 78 GLU A O 1
ATOM 589 N N . THR A 1 79 ? -9.570 15.645 26.652 1.00 93.50 79 THR A N 1
ATOM 590 C CA . THR A 1 79 ? -10.312 14.840 25.675 1.00 93.50 79 THR A CA 1
ATOM 591 C C . THR A 1 79 ? -9.397 13.876 24.914 1.00 93.50 79 THR A C 1
ATOM 593 O O . THR A 1 79 ? -9.773 12.720 24.703 1.00 93.50 79 THR A O 1
ATOM 596 N N . LYS A 1 80 ? -8.196 14.321 24.519 1.00 93.69 80 LYS A N 1
ATOM 597 C CA . LYS A 1 80 ? -7.214 13.488 23.804 1.00 93.69 80 LYS A CA 1
ATOM 598 C C . LYS A 1 80 ? -6.661 12.372 24.686 1.00 93.69 80 LYS A C 1
ATOM 600 O O . LYS A 1 80 ? -6.694 11.219 24.262 1.00 93.69 80 LYS A O 1
ATOM 605 N N . THR A 1 81 ? -6.248 12.681 25.913 1.00 92.69 81 THR A N 1
ATOM 606 C CA . THR A 1 81 ? -5.758 11.680 26.874 1.00 92.69 81 THR A CA 1
ATOM 607 C C . THR A 1 81 ? -6.829 10.634 27.161 1.00 92.69 81 THR A C 1
ATOM 609 O O . THR A 1 81 ? -6.581 9.438 27.053 1.00 92.69 81 THR A O 1
ATOM 612 N N . LYS A 1 82 ? -8.076 11.055 27.400 1.00 94.62 82 LYS A N 1
ATOM 613 C CA . LYS A 1 82 ? -9.186 10.115 27.606 1.00 94.62 82 LYS A CA 1
ATOM 614 C C . LYS A 1 82 ? -9.447 9.229 26.383 1.00 94.62 82 LYS A C 1
ATOM 616 O O . LYS A 1 82 ? -9.810 8.062 26.532 1.00 94.62 82 LYS A O 1
ATOM 621 N N . ALA A 1 83 ? -9.311 9.767 25.170 1.00 94.31 83 ALA A N 1
ATOM 622 C CA . ALA A 1 83 ? -9.446 8.982 23.946 1.00 94.31 83 ALA A CA 1
ATOM 623 C C . ALA A 1 83 ? -8.330 7.932 23.823 1.00 94.31 83 ALA A C 1
ATOM 625 O O . ALA A 1 83 ? -8.633 6.776 23.525 1.00 94.31 83 ALA A O 1
ATOM 626 N N . LEU A 1 84 ? -7.080 8.310 24.107 1.00 95.50 84 LEU A N 1
ATOM 627 C CA . LEU A 1 84 ? -5.927 7.407 24.112 1.00 95.50 84 LEU A CA 1
ATOM 628 C C . LEU A 1 84 ? -6.058 6.308 25.169 1.00 95.50 84 LEU A C 1
ATOM 630 O O . LEU A 1 84 ? -5.908 5.137 24.834 1.00 95.50 84 LEU A O 1
ATOM 634 N N . GLU A 1 85 ? -6.481 6.641 26.390 1.00 95.38 85 GLU A N 1
ATOM 635 C CA . GLU A 1 85 ? -6.767 5.651 27.436 1.00 95.38 85 GLU A CA 1
ATOM 636 C C . GLU A 1 85 ? -7.822 4.625 26.996 1.00 95.38 85 GLU A C 1
ATOM 638 O O . GLU A 1 85 ? -7.705 3.432 27.284 1.00 95.38 85 GLU A O 1
ATOM 643 N N . ASN A 1 86 ? -8.877 5.067 26.305 1.00 95.38 86 ASN A N 1
ATOM 644 C CA . ASN A 1 86 ? -9.916 4.157 25.820 1.00 95.38 86 ASN A CA 1
ATOM 645 C C . ASN A 1 86 ? -9.424 3.284 24.660 1.00 95.38 86 ASN A C 1
ATOM 647 O O . ASN A 1 86 ? -9.813 2.119 24.571 1.00 95.38 86 ASN A O 1
ATOM 651 N N . ILE A 1 87 ? -8.572 3.827 23.789 1.00 96.06 87 ILE A N 1
ATOM 652 C CA . ILE A 1 87 ? -7.911 3.070 22.721 1.00 96.06 87 ILE A CA 1
ATOM 653 C C . ILE A 1 87 ? -6.983 2.008 23.323 1.00 96.06 87 ILE A C 1
ATOM 655 O O . ILE A 1 87 ? -7.051 0.851 22.911 1.00 96.06 87 ILE A O 1
ATOM 659 N N . ALA A 1 88 ? -6.186 2.366 24.334 1.00 95.81 88 ALA A N 1
ATOM 660 C CA . ALA A 1 88 ? -5.308 1.445 25.049 1.00 95.81 88 ALA A CA 1
ATOM 661 C C . ALA A 1 88 ? -6.106 0.299 25.689 1.00 95.81 88 ALA A C 1
ATOM 663 O O . ALA A 1 88 ? -5.840 -0.863 25.393 1.00 95.81 88 ALA A O 1
ATOM 664 N N . LYS A 1 89 ? -7.174 0.604 26.440 1.00 95.44 89 LYS A N 1
ATOM 665 C CA . LYS A 1 89 ? -8.079 -0.418 27.008 1.00 95.44 89 LYS A CA 1
ATOM 666 C C . LYS A 1 89 ? -8.687 -1.322 25.939 1.00 95.44 89 LYS A C 1
ATOM 668 O O . LYS A 1 89 ? -8.780 -2.528 26.118 1.00 95.44 89 LYS A O 1
ATOM 673 N N . THR A 1 90 ? -9.085 -0.750 24.807 1.00 96.19 90 THR A N 1
ATOM 674 C CA . THR A 1 90 ? -9.654 -1.524 23.698 1.00 96.19 90 THR A CA 1
ATOM 675 C C . THR A 1 90 ? -8.609 -2.426 23.031 1.00 96.19 90 THR A C 1
ATOM 677 O O . THR A 1 90 ? -8.949 -3.503 22.549 1.00 96.19 90 THR A O 1
ATOM 680 N N . SER A 1 91 ? -7.331 -2.033 23.034 1.00 96.75 91 SER A N 1
ATOM 681 C CA . SER A 1 91 ? -6.229 -2.862 22.526 1.00 96.75 91 SER A CA 1
ATOM 682 C C . SER A 1 91 ? -5.958 -4.100 23.388 1.00 96.75 91 SER A C 1
ATOM 684 O O . SER A 1 91 ? -5.452 -5.097 22.875 1.00 96.75 91 SER A O 1
ATOM 686 N N . GLU A 1 92 ? -6.351 -4.065 24.665 1.00 96.75 92 GLU A N 1
ATOM 687 C CA . GLU A 1 92 ? -6.230 -5.181 25.612 1.00 96.75 92 GLU A CA 1
ATOM 688 C C . GLU A 1 92 ? -7.348 -6.225 25.455 1.00 96.75 92 GLU A C 1
ATOM 690 O O . GLU A 1 92 ? -7.238 -7.331 25.990 1.00 96.75 92 GLU A O 1
ATOM 695 N N . GLU A 1 93 ? -8.415 -5.915 24.709 1.00 96.81 93 GLU A N 1
ATOM 696 C CA . GLU A 1 93 ? -9.495 -6.866 24.444 1.00 96.81 93 GLU A CA 1
ATOM 697 C C . GLU A 1 93 ? -8.939 -8.130 23.769 1.00 96.81 93 GLU A C 1
ATOM 699 O O . GLU A 1 93 ? -8.211 -8.013 22.778 1.00 96.81 93 GLU A O 1
ATOM 704 N N . PRO A 1 94 ? -9.301 -9.351 24.215 1.00 96.94 94 PRO A N 1
ATOM 705 C CA . PRO A 1 94 ? -8.674 -10.580 23.723 1.00 96.94 94 PRO A CA 1
ATOM 706 C C . PRO A 1 94 ? -8.720 -10.750 22.200 1.00 96.94 94 PRO A C 1
ATOM 708 O O . PRO A 1 94 ? -7.774 -11.268 21.611 1.00 96.94 94 PRO A O 1
ATOM 711 N N . ILE A 1 95 ? -9.797 -10.290 21.550 1.00 96.06 95 ILE A N 1
ATOM 712 C CA . ILE A 1 95 ? -9.941 -10.360 20.090 1.00 96.06 95 ILE A CA 1
ATOM 713 C C . ILE A 1 95 ? -8.920 -9.476 19.360 1.00 96.06 95 ILE A C 1
ATOM 715 O O . ILE A 1 95 ? -8.481 -9.833 18.270 1.00 96.06 95 ILE A O 1
ATOM 719 N N . ILE A 1 96 ? -8.509 -8.360 19.965 1.00 97.44 96 ILE A N 1
ATOM 720 C CA . ILE A 1 96 ? -7.524 -7.429 19.410 1.00 97.44 96 ILE A CA 1
ATOM 721 C C . ILE A 1 96 ? -6.117 -7.830 19.827 1.00 97.44 96 ILE A C 1
ATOM 723 O O . ILE A 1 96 ? -5.264 -8.026 18.964 1.00 97.44 96 ILE A O 1
ATOM 727 N N . ALA A 1 97 ? -5.892 -8.030 21.125 1.00 97.62 97 ALA A N 1
ATOM 728 C CA . ALA A 1 97 ? -4.587 -8.351 21.691 1.00 97.62 97 ALA A CA 1
ATOM 729 C C . ALA A 1 97 ? -3.962 -9.625 21.100 1.00 97.62 97 ALA A C 1
ATOM 731 O O . ALA A 1 97 ? -2.751 -9.760 21.094 1.00 97.62 97 ALA A O 1
ATOM 732 N N . GLN A 1 98 ? -4.758 -10.573 20.601 1.00 97.31 98 GLN A N 1
ATOM 733 C CA . GLN A 1 98 ? -4.234 -11.791 19.965 1.00 97.31 98 GLN A CA 1
ATOM 734 C C . GLN A 1 98 ? -3.936 -11.631 18.469 1.00 97.31 98 GLN A C 1
ATOM 736 O O . GLN A 1 98 ? -3.322 -12.516 17.879 1.00 97.31 98 GLN A O 1
ATOM 741 N N . ASN A 1 99 ? -4.409 -10.550 17.845 1.00 97.56 99 ASN A N 1
ATOM 742 C CA . ASN A 1 99 ? -4.364 -10.357 16.394 1.00 97.56 99 ASN A CA 1
ATOM 743 C C . ASN A 1 99 ? -3.553 -9.130 15.959 1.00 97.56 99 ASN A C 1
ATOM 745 O O . ASN A 1 99 ? -3.358 -8.944 14.755 1.00 97.56 99 ASN A O 1
ATOM 749 N N . LEU A 1 100 ? -3.080 -8.305 16.898 1.00 98.06 100 LEU A N 1
ATOM 750 C CA . LEU A 1 100 ? -2.071 -7.283 16.625 1.00 98.06 100 LEU A CA 1
ATOM 751 C C . LEU A 1 100 ? -0.765 -7.952 16.170 1.00 98.06 100 LEU A C 1
ATOM 753 O O . LEU A 1 100 ? -0.395 -9.033 16.625 1.00 98.06 100 LEU A O 1
ATOM 757 N N . SER A 1 101 ? -0.077 -7.306 15.237 1.00 97.44 101 SER A N 1
ATOM 758 C CA . SER A 1 101 ? 1.270 -7.705 14.824 1.00 97.44 101 SER A CA 1
ATOM 759 C C . SER A 1 101 ? 2.299 -7.319 15.892 1.00 97.44 101 SER A C 1
ATOM 761 O O . SER A 1 101 ? 1.979 -6.614 16.856 1.00 97.44 101 SER A O 1
ATOM 763 N N . ALA A 1 102 ? 3.544 -7.772 15.744 1.00 97.12 102 ALA A N 1
ATOM 764 C CA . ALA A 1 102 ? 4.584 -7.496 16.730 1.00 97.12 102 ALA A CA 1
ATOM 765 C C . ALA A 1 102 ? 4.884 -5.991 16.816 1.00 97.12 102 ALA A C 1
ATOM 767 O O . ALA A 1 102 ? 4.960 -5.447 17.921 1.00 97.12 102 ALA A O 1
ATOM 768 N N . LYS A 1 103 ? 4.979 -5.305 15.669 1.00 96.50 103 LYS A N 1
ATOM 769 C CA . LYS A 1 103 ? 5.192 -3.850 15.631 1.00 96.50 103 LYS A CA 1
ATOM 770 C C . LYS A 1 103 ? 3.999 -3.088 16.191 1.00 96.50 103 LYS A C 1
ATOM 772 O O . LYS A 1 103 ? 4.170 -2.116 16.916 1.00 96.50 103 LYS A O 1
ATOM 777 N N . GLU A 1 104 ? 2.777 -3.526 15.905 1.00 97.62 104 GLU A N 1
ATOM 778 C CA . GLU A 1 104 ? 1.590 -2.856 16.441 1.00 97.62 104 GLU A CA 1
ATOM 779 C C . GLU A 1 104 ? 1.464 -3.026 17.954 1.00 97.62 104 GLU A C 1
ATOM 781 O O . GLU A 1 104 ? 1.069 -2.084 18.636 1.00 97.62 104 GLU A O 1
ATOM 786 N N . HIS A 1 105 ? 1.840 -4.187 18.494 1.00 97.75 105 HIS A N 1
ATOM 787 C CA . HIS A 1 105 ? 1.960 -4.374 19.937 1.00 97.75 105 HIS A CA 1
ATOM 788 C C . HIS A 1 105 ? 2.976 -3.416 20.555 1.00 97.75 105 HIS A C 1
ATOM 790 O O . HIS A 1 105 ? 2.686 -2.809 21.585 1.00 97.75 105 HIS A O 1
ATOM 796 N N . GLU A 1 106 ? 4.142 -3.257 19.928 1.00 97.31 106 GLU A N 1
ATOM 797 C CA . GLU A 1 106 ? 5.159 -2.307 20.376 1.00 97.31 106 GLU A CA 1
ATOM 798 C C . GLU A 1 106 ? 4.615 -0.871 20.383 1.00 97.31 106 GLU A C 1
ATOM 800 O O . GLU A 1 106 ? 4.717 -0.180 21.395 1.00 97.31 106 GLU A O 1
ATOM 805 N N . LEU A 1 107 ? 3.966 -0.447 19.295 1.00 96.81 107 LEU A N 1
ATOM 806 C CA . LEU A 1 107 ? 3.349 0.877 19.181 1.00 96.81 107 LEU A CA 1
ATOM 807 C C . LEU A 1 107 ? 2.257 1.105 20.232 1.00 96.81 107 LEU A C 1
ATOM 809 O O . LEU A 1 107 ? 2.175 2.186 20.819 1.00 96.81 107 LEU A O 1
ATOM 813 N N . MET A 1 108 ? 1.429 0.090 20.489 1.00 97.06 108 MET A N 1
ATOM 814 C CA . MET A 1 108 ? 0.369 0.156 21.495 1.00 97.06 108 MET A CA 1
ATOM 815 C C . MET A 1 108 ? 0.908 0.192 22.929 1.00 97.06 108 MET A C 1
ATOM 817 O O . MET A 1 108 ? 0.244 0.728 23.812 1.00 97.06 108 MET A O 1
ATOM 821 N N . ALA A 1 109 ? 2.115 -0.320 23.165 1.00 97.06 109 ALA A N 1
ATOM 822 C CA . ALA A 1 109 ? 2.747 -0.313 24.480 1.00 97.06 109 ALA A CA 1
ATOM 823 C C . ALA A 1 109 ? 3.471 1.004 24.817 1.00 97.06 109 ALA A C 1
ATOM 825 O O . ALA A 1 109 ? 3.801 1.227 25.983 1.00 97.06 109 ALA A O 1
ATOM 826 N N . LYS A 1 110 ? 3.741 1.872 23.830 1.00 97.50 110 LYS A N 1
ATOM 827 C CA . LYS A 1 110 ? 4.375 3.182 24.065 1.00 97.50 110 LYS A CA 1
ATOM 828 C C . LYS A 1 110 ? 3.470 4.078 24.918 1.00 97.50 110 LYS A C 1
ATOM 830 O O . LYS A 1 110 ? 2.247 3.967 24.857 1.00 97.50 110 LYS A O 1
ATOM 835 N N . GLU A 1 111 ? 4.066 4.978 25.697 1.00 97.06 111 GLU A N 1
ATOM 836 C CA . GLU A 1 111 ? 3.309 6.007 26.422 1.00 97.06 111 GLU A CA 1
ATOM 837 C C . GLU A 1 111 ? 2.720 7.039 25.445 1.00 97.06 111 GLU A C 1
ATOM 839 O O . GLU A 1 111 ? 3.244 7.253 24.346 1.00 97.06 111 GLU A O 1
ATOM 844 N N . ASP A 1 112 ? 1.633 7.689 25.852 1.00 95.81 112 ASP A N 1
ATOM 845 C CA . ASP A 1 112 ? 0.967 8.725 25.063 1.00 95.81 112 ASP A CA 1
ATOM 846 C C . ASP A 1 112 ? 1.930 9.880 24.739 1.00 95.81 112 ASP A C 1
ATOM 848 O O . ASP A 1 112 ? 2.648 10.392 25.604 1.00 95.81 112 ASP A O 1
ATOM 852 N N . GLY A 1 113 ? 1.969 10.302 23.476 1.00 95.19 113 GLY A N 1
ATOM 853 C CA . GLY A 1 113 ? 2.863 11.352 22.989 1.00 95.19 113 GLY A CA 1
ATOM 854 C C . GLY A 1 113 ? 4.296 10.892 22.701 1.00 95.19 113 GLY A C 1
ATOM 855 O O . GLY A 1 113 ? 5.090 11.697 22.208 1.00 95.19 113 GLY A O 1
ATOM 856 N N . GLN A 1 114 ? 4.643 9.626 22.976 1.00 96.69 114 GLN A N 1
ATOM 857 C CA . GLN A 1 114 ? 5.997 9.086 22.771 1.00 96.69 114 GLN A CA 1
ATOM 858 C C . GLN A 1 114 ? 6.210 8.415 21.413 1.00 96.69 114 GLN A C 1
ATOM 860 O O . GLN A 1 114 ? 7.314 7.940 21.149 1.00 96.69 114 GLN A O 1
ATOM 865 N N . TRP A 1 115 ? 5.201 8.371 20.539 1.00 96.75 115 TRP A N 1
ATOM 866 C CA . TRP A 1 115 ? 5.422 7.930 19.160 1.00 96.75 115 TRP A CA 1
ATOM 867 C C . TRP A 1 115 ? 6.444 8.861 18.516 1.00 96.75 115 TRP A C 1
ATOM 869 O O . TRP A 1 115 ? 6.288 10.074 18.600 1.00 96.75 115 TRP A O 1
ATOM 879 N N . ASP A 1 116 ? 7.508 8.352 17.910 1.00 95.81 116 ASP A N 1
ATOM 880 C CA . ASP A 1 116 ? 8.542 9.157 17.260 1.00 95.81 116 ASP A CA 1
ATOM 881 C C . ASP A 1 116 ? 8.158 9.509 15.809 1.00 95.81 116 ASP A C 1
ATOM 883 O O . ASP A 1 116 ? 6.980 9.545 15.462 1.00 95.81 116 ASP A O 1
ATOM 887 N N . ARG A 1 117 ? 9.110 9.930 14.968 1.00 93.06 117 ARG A N 1
ATOM 888 C CA . ARG A 1 117 ? 8.810 10.249 13.561 1.00 93.06 117 ARG A CA 1
ATOM 889 C C . ARG A 1 117 ? 8.567 8.986 12.734 1.00 93.06 117 ARG A C 1
ATOM 891 O O . ARG A 1 117 ? 7.771 9.045 11.800 1.00 93.06 117 ARG A O 1
ATOM 898 N N . ASP A 1 118 ? 9.258 7.901 13.046 1.00 93.50 118 ASP A N 1
ATOM 899 C CA . ASP A 1 118 ? 9.191 6.657 12.290 1.00 93.50 118 ASP A CA 1
ATOM 900 C C . ASP A 1 118 ? 7.916 5.889 12.655 1.00 93.50 118 ASP A C 1
ATOM 902 O O . ASP A 1 118 ? 7.224 5.408 11.762 1.00 93.50 118 ASP A O 1
ATOM 906 N N . ASP A 1 119 ? 7.503 5.935 13.925 1.00 94.12 119 ASP A N 1
ATOM 907 C CA . ASP A 1 119 ? 6.203 5.435 14.394 1.00 94.12 119 ASP A CA 1
ATOM 908 C C . ASP A 1 119 ? 5.014 6.098 13.687 1.00 94.12 119 ASP A C 1
ATOM 910 O O . ASP A 1 119 ? 3.956 5.498 13.516 1.00 94.12 119 ASP A O 1
ATOM 914 N N . LEU A 1 120 ? 5.172 7.360 13.277 1.00 91.00 120 LEU A N 1
ATOM 915 C CA . LEU A 1 120 ? 4.119 8.133 12.618 1.00 91.00 120 LEU A CA 1
ATOM 916 C C . LEU A 1 120 ? 4.018 7.868 11.112 1.00 91.00 120 LEU A C 1
ATOM 918 O O . LEU A 1 120 ? 3.112 8.409 10.468 1.00 91.00 120 LEU A O 1
ATOM 922 N N . GLN A 1 121 ? 4.894 7.032 10.547 1.00 88.69 121 GLN A N 1
ATOM 923 C CA . GLN A 1 121 ? 4.840 6.610 9.147 1.00 88.69 121 GLN A CA 1
ATOM 924 C C . GLN A 1 121 ? 3.775 5.518 8.948 1.00 88.69 121 GLN A C 1
ATOM 926 O O . GLN A 1 121 ? 4.065 4.389 8.575 1.00 88.69 121 GLN A O 1
ATOM 931 N N . CYS A 1 122 ? 2.508 5.859 9.198 1.00 86.31 122 CYS A N 1
ATOM 932 C CA . CYS A 1 122 ? 1.368 4.943 9.063 1.00 86.31 122 CYS A CA 1
ATOM 933 C C . CYS A 1 122 ? 0.578 5.152 7.761 1.00 86.31 122 CYS A C 1
ATOM 935 O O . CYS A 1 122 ? -0.561 4.698 7.656 1.00 86.31 122 CYS A O 1
ATOM 937 N N . HIS A 1 123 ? 1.114 5.903 6.795 1.00 84.50 123 HIS A N 1
ATOM 938 C CA . HIS A 1 123 ? 0.360 6.300 5.601 1.00 84.50 123 HIS A CA 1
ATOM 939 C C . HIS A 1 123 ? -0.108 5.095 4.781 1.00 84.50 123 HIS A C 1
ATOM 941 O O . HIS A 1 123 ? -1.292 5.016 4.452 1.00 84.50 123 HIS A O 1
ATOM 947 N N . GLY A 1 124 ? 0.759 4.112 4.569 1.00 92.19 124 GLY A N 1
ATOM 948 C CA . GLY A 1 124 ? 0.401 2.903 3.846 1.00 92.19 124 GLY A CA 1
ATOM 949 C C . GLY A 1 124 ? -0.606 1.993 4.561 1.00 92.19 124 GLY A C 1
ATOM 950 O O . GLY A 1 124 ? -1.312 1.227 3.907 1.00 92.19 124 GLY A O 1
ATOM 951 N N . HIS A 1 125 ? -0.788 2.109 5.884 1.00 96.00 125 HIS A N 1
ATOM 952 C CA . HIS A 1 125 ? -1.808 1.327 6.600 1.00 96.00 125 HIS A CA 1
ATOM 953 C C . HIS A 1 125 ? -3.237 1.642 6.130 1.00 96.00 125 HIS A C 1
ATOM 955 O O . HIS A 1 125 ? -4.099 0.761 6.183 1.00 96.00 125 HIS A O 1
ATOM 961 N N . TRP A 1 126 ? -3.484 2.858 5.624 1.00 96.75 126 TRP A N 1
ATOM 962 C CA . TRP A 1 126 ? -4.763 3.219 5.001 1.00 96.75 126 TRP A CA 1
ATOM 963 C C . TRP A 1 126 ? -5.055 2.360 3.775 1.00 96.75 126 TRP A C 1
ATOM 965 O O . TRP A 1 126 ? -6.188 1.925 3.579 1.00 96.75 126 TRP A O 1
ATOM 975 N N . GLU A 1 127 ? -4.024 2.077 2.985 1.00 98.12 127 GLU A N 1
ATOM 976 C CA . GLU A 1 127 ? -4.129 1.302 1.755 1.00 98.12 127 GLU A CA 1
ATOM 977 C C . GLU A 1 127 ? -4.409 -0.167 2.056 1.00 98.12 127 GLU A C 1
ATOM 979 O O . GLU A 1 127 ? -5.317 -0.763 1.471 1.00 98.12 127 GLU A O 1
ATOM 984 N N . SER A 1 128 ? -3.718 -0.728 3.051 1.00 98.12 128 SER A N 1
ATOM 985 C CA . SER A 1 128 ? -4.016 -2.079 3.518 1.00 98.12 128 SER A CA 1
ATOM 986 C C . SER A 1 128 ? -5.420 -2.183 4.119 1.00 98.12 128 SER A C 1
ATOM 988 O O . SER A 1 128 ? -6.145 -3.123 3.795 1.00 98.12 128 SER A O 1
ATOM 990 N N . LEU A 1 129 ? -5.848 -1.218 4.951 1.00 97.94 129 LEU A N 1
ATOM 991 C CA . LEU A 1 129 ? -7.215 -1.198 5.486 1.00 97.94 129 LEU A CA 1
ATOM 992 C C . LEU A 1 129 ? -8.243 -1.144 4.349 1.00 97.94 129 LEU A C 1
ATOM 994 O O . LEU A 1 129 ? -9.221 -1.889 4.379 1.00 97.94 129 LEU A O 1
ATOM 998 N N . GLY A 1 130 ? -8.013 -0.297 3.345 1.00 97.81 130 GLY A N 1
ATOM 999 C CA . GLY A 1 130 ? -8.875 -0.177 2.174 1.00 97.81 130 GLY A CA 1
ATOM 1000 C C . GLY A 1 130 ? -9.075 -1.501 1.446 1.00 97.81 130 GLY A C 1
ATOM 1001 O O . GLY A 1 130 ? -10.215 -1.878 1.179 1.00 97.81 130 GLY A O 1
ATOM 1002 N N . VAL A 1 131 ? -8.001 -2.265 1.220 1.00 98.00 131 VAL A N 1
ATOM 1003 C CA . VAL A 1 131 ? -8.082 -3.603 0.605 1.00 98.00 131 VAL A CA 1
ATOM 1004 C C . VAL A 1 131 ? -8.866 -4.590 1.477 1.00 98.00 131 VAL A C 1
ATOM 1006 O O . VAL A 1 131 ? -9.714 -5.323 0.962 1.00 98.00 131 VAL A O 1
ATOM 1009 N N . LEU A 1 132 ? -8.648 -4.598 2.798 1.00 97.44 132 LEU A N 1
ATOM 1010 C CA . LEU A 1 132 ? -9.407 -5.472 3.704 1.00 97.44 132 LEU A CA 1
ATOM 1011 C C . LEU A 1 132 ? -10.906 -5.120 3.704 1.00 97.44 132 LEU A C 1
ATOM 1013 O O . LEU A 1 132 ? -11.749 -6.015 3.659 1.00 97.44 132 LEU A O 1
ATOM 1017 N N . LEU A 1 133 ? -11.262 -3.831 3.702 1.00 96.56 133 LEU A N 1
ATOM 1018 C CA . LEU A 1 133 ? -12.662 -3.386 3.660 1.00 96.56 133 LEU A CA 1
ATOM 1019 C C . LEU A 1 133 ? -13.314 -3.581 2.289 1.00 96.56 133 LEU A C 1
ATOM 1021 O O . LEU A 1 133 ? -14.505 -3.890 2.230 1.00 96.56 133 LEU A O 1
ATOM 1025 N N . TRP A 1 134 ? -12.551 -3.461 1.204 1.00 96.69 134 TRP A N 1
ATOM 1026 C CA . TRP A 1 134 ? -12.988 -3.826 -0.144 1.00 96.69 134 TRP A CA 1
ATOM 1027 C C . TRP A 1 134 ? -13.320 -5.322 -0.248 1.00 96.69 134 TRP A C 1
ATOM 1029 O O . TRP A 1 134 ? -14.289 -5.701 -0.908 1.00 96.69 134 TRP A O 1
ATOM 1039 N N . MET A 1 135 ? -12.553 -6.175 0.441 1.00 96.06 135 MET A N 1
ATOM 1040 C CA . MET A 1 135 ? -12.810 -7.617 0.495 1.00 96.06 135 MET A CA 1
ATOM 1041 C C . MET A 1 135 ? -14.061 -7.956 1.325 1.00 96.06 135 MET A C 1
ATOM 1043 O O . MET A 1 135 ? -14.793 -8.894 1.002 1.00 96.06 135 MET A O 1
ATOM 1047 N N . LEU A 1 136 ? -14.311 -7.207 2.404 1.00 94.38 136 LEU A N 1
ATOM 1048 C CA . LEU A 1 136 ? -15.428 -7.439 3.329 1.00 94.38 136 LEU A CA 1
ATOM 1049 C C . LEU A 1 136 ? -16.753 -6.802 2.888 1.00 94.38 136 LEU A C 1
ATOM 1051 O O . LEU A 1 136 ? -17.820 -7.244 3.327 1.00 94.38 136 LEU A O 1
ATOM 1055 N N . THR A 1 137 ? -16.698 -5.735 2.087 1.00 89.25 137 THR A N 1
ATOM 1056 C CA . THR A 1 137 ? -17.853 -4.880 1.795 1.00 89.25 137 THR A CA 1
ATOM 1057 C C . THR A 1 137 ? -17.925 -4.483 0.321 1.00 89.25 137 THR A C 1
ATOM 1059 O O . THR A 1 137 ? -16.914 -4.239 -0.329 1.00 89.25 137 THR A O 1
ATOM 1062 N N . ASN A 1 138 ? -19.146 -4.287 -0.177 1.00 84.06 138 ASN A N 1
ATOM 1063 C CA . ASN A 1 138 ? -19.391 -3.699 -1.501 1.00 84.06 138 ASN A CA 1
ATOM 1064 C C . ASN A 1 138 ? -19.459 -2.162 -1.479 1.00 84.06 138 ASN A C 1
ATOM 1066 O O . ASN A 1 138 ? -19.866 -1.557 -2.463 1.00 84.06 138 ASN A O 1
ATOM 1070 N N . LYS A 1 139 ? -19.155 -1.523 -0.341 1.00 87.06 139 LYS A N 1
ATOM 1071 C CA . LYS A 1 139 ? -19.244 -0.059 -0.183 1.00 87.06 139 LYS A CA 1
ATOM 1072 C C . LYS A 1 139 ? -17.937 0.656 -0.505 1.00 87.06 139 LYS A C 1
ATOM 1074 O O . LYS A 1 139 ? -17.929 1.875 -0.632 1.00 87.06 139 LYS A O 1
ATOM 1079 N N . VAL A 1 140 ? -16.846 -0.098 -0.559 1.00 90.94 140 VAL A N 1
ATOM 1080 C CA . VAL A 1 140 ? -15.505 0.406 -0.824 1.00 90.94 140 VAL A CA 1
ATOM 1081 C C . VAL A 1 140 ? -15.063 -0.215 -2.130 1.00 90.94 140 VAL A C 1
ATOM 1083 O O . VAL A 1 140 ? -15.034 -1.441 -2.240 1.00 90.94 140 VAL A O 1
ATOM 1086 N N . ASP A 1 141 ? -14.734 0.633 -3.094 1.00 95.75 141 ASP A N 1
ATOM 1087 C CA . ASP A 1 141 ? -14.068 0.245 -4.331 1.00 95.75 141 ASP A CA 1
ATOM 1088 C C . ASP A 1 141 ? -12.565 0.499 -4.206 1.00 95.75 141 ASP A C 1
ATOM 1090 O O . ASP A 1 141 ? -12.137 1.327 -3.401 1.00 95.75 141 ASP A O 1
ATOM 1094 N N . LEU A 1 142 ? -11.759 -0.254 -4.962 1.00 96.69 142 LEU A N 1
ATOM 1095 C CA . LEU A 1 142 ? -10.319 -0.013 -5.039 1.00 96.69 142 LEU A CA 1
ATOM 1096 C C . LEU A 1 142 ? -10.096 1.215 -5.928 1.00 96.69 142 LEU A C 1
ATOM 1098 O O . LEU A 1 142 ? -10.433 1.138 -7.113 1.00 96.69 142 LEU A O 1
ATOM 1102 N N . PRO A 1 143 ? -9.532 2.319 -5.408 1.00 97.19 143 PRO A N 1
ATOM 1103 C CA . PRO A 1 143 ? -9.166 3.434 -6.260 1.00 97.19 143 PRO A CA 1
ATOM 1104 C C . PRO A 1 143 ? -7.992 3.038 -7.168 1.00 97.19 143 PRO A C 1
ATOM 1106 O O . PRO A 1 143 ? -7.288 2.056 -6.886 1.00 97.19 143 PRO A O 1
ATOM 1109 N N . PRO A 1 144 ? -7.725 3.794 -8.242 1.00 97.06 144 PRO A N 1
ATOM 1110 C CA . PRO A 1 144 ? -6.500 3.642 -9.020 1.00 97.06 144 PRO A CA 1
ATOM 1111 C C . PRO A 1 144 ? -5.242 3.727 -8.137 1.00 97.06 144 PRO A C 1
ATOM 1113 O O . PRO A 1 144 ? -5.267 4.268 -7.036 1.00 97.06 144 PRO A O 1
ATOM 1116 N N . TYR A 1 145 ? -4.108 3.192 -8.593 1.00 97.00 145 TYR A N 1
ATOM 1117 C CA . TYR A 1 145 ? -2.872 3.149 -7.783 1.00 97.00 145 TYR A CA 1
ATOM 1118 C C . TYR A 1 145 ? -2.141 4.495 -7.673 1.00 97.00 145 TYR A C 1
ATOM 1120 O O . TYR A 1 145 ? -1.158 4.602 -6.948 1.00 97.00 145 TYR A O 1
ATOM 1128 N N . TYR A 1 146 ? -2.644 5.521 -8.354 1.00 95.81 146 TYR A N 1
ATOM 1129 C CA . TYR A 1 146 ? -2.258 6.921 -8.184 1.00 95.81 146 TYR A CA 1
ATOM 1130 C C . TYR A 1 146 ? -3.252 7.713 -7.324 1.00 95.81 146 TYR A C 1
ATOM 1132 O O . TYR A 1 146 ? -3.129 8.931 -7.204 1.00 95.81 146 TYR A O 1
ATOM 1140 N N . GLU A 1 147 ? -4.221 7.030 -6.709 1.00 95.25 147 GLU A N 1
ATOM 1141 C CA . GLU A 1 147 ? -5.176 7.612 -5.775 1.00 95.25 147 GLU A CA 1
ATOM 1142 C C . GLU A 1 147 ? -5.198 6.842 -4.448 1.00 95.25 147 GLU A C 1
ATOM 1144 O O . GLU A 1 147 ? -5.208 5.610 -4.422 1.00 95.25 147 GLU A O 1
ATOM 1149 N N . MET A 1 148 ? -5.191 7.574 -3.330 1.00 95.44 148 MET A N 1
ATOM 1150 C CA . MET A 1 148 ? -5.297 6.978 -1.997 1.00 95.44 148 MET A CA 1
ATOM 1151 C C . MET A 1 148 ? -6.747 6.646 -1.657 1.00 95.44 148 MET A C 1
ATOM 1153 O O . MET A 1 148 ? -7.680 7.309 -2.111 1.00 95.44 148 MET A O 1
ATOM 1157 N N . PHE A 1 149 ? -6.963 5.693 -0.753 1.00 96.62 149 PHE A N 1
ATOM 1158 C CA . PHE A 1 149 ? -8.303 5.534 -0.190 1.00 96.62 149 PHE A CA 1
ATOM 1159 C C . PHE A 1 149 ? -8.741 6.774 0.603 1.00 96.62 149 PHE A C 1
ATOM 1161 O O . PHE A 1 149 ? -7.998 7.346 1.406 1.00 96.62 149 PHE A O 1
ATOM 1168 N N . SER A 1 150 ? -10.020 7.129 0.461 1.00 95.12 150 SER A N 1
ATOM 1169 C CA . SER A 1 150 ? -10.651 8.166 1.278 1.00 95.12 150 SER A CA 1
ATOM 1170 C C . SER A 1 150 ? -10.694 7.747 2.752 1.00 95.12 150 SER A C 1
ATOM 1172 O O . SER A 1 150 ? -11.485 6.893 3.155 1.00 95.12 150 SER A O 1
ATOM 1174 N N . ARG A 1 151 ? -9.864 8.379 3.593 1.00 94.62 151 ARG A N 1
ATOM 1175 C CA . ARG A 1 151 ? -9.793 8.076 5.037 1.00 94.62 151 ARG A CA 1
ATOM 1176 C C . ARG A 1 151 ? -11.157 8.193 5.737 1.00 94.62 151 ARG A C 1
ATOM 1178 O O . ARG A 1 151 ? -11.505 7.270 6.475 1.00 94.62 151 ARG A O 1
ATOM 1185 N N . PRO A 1 152 ? -11.968 9.250 5.501 1.00 94.56 152 PRO A N 1
ATOM 1186 C CA . PRO A 1 152 ? -13.308 9.330 6.083 1.00 94.56 152 PRO A CA 1
ATOM 1187 C C . PRO A 1 152 ? -14.214 8.174 5.648 1.00 94.56 152 PRO A C 1
ATOM 1189 O O . PRO A 1 152 ? -14.953 7.640 6.472 1.00 94.56 152 PRO A O 1
ATOM 1192 N N . LEU A 1 153 ? -14.142 7.754 4.378 1.00 95.19 153 LEU A N 1
ATOM 1193 C CA . LEU A 1 153 ? -14.915 6.615 3.880 1.00 95.19 153 LEU A CA 1
ATOM 1194 C C . LEU A 1 153 ? -14.522 5.325 4.605 1.00 95.19 153 LEU A C 1
ATOM 1196 O O . LEU A 1 153 ? -15.407 4.589 5.039 1.00 95.19 153 LEU A O 1
ATOM 1200 N N . LEU A 1 154 ? -13.222 5.066 4.773 1.00 95.00 154 LEU A N 1
ATOM 1201 C CA . LEU A 1 154 ? -12.737 3.861 5.450 1.00 95.00 154 LEU A CA 1
ATOM 1202 C C . LEU A 1 154 ? -13.218 3.794 6.905 1.00 95.00 154 LEU A C 1
ATOM 1204 O O . LEU A 1 154 ? -13.811 2.791 7.299 1.00 95.00 154 LEU A O 1
ATOM 1208 N N . PHE A 1 155 ? -13.061 4.875 7.677 1.00 93.19 155 PHE A N 1
ATOM 1209 C CA . PHE A 1 155 ? -13.552 4.935 9.061 1.00 93.19 155 PHE A CA 1
ATOM 1210 C C . PHE A 1 155 ? -15.067 4.753 9.164 1.00 93.19 155 PHE A C 1
ATOM 1212 O O . PHE A 1 155 ? -15.553 4.000 10.007 1.00 93.19 155 PHE A O 1
ATOM 1219 N N . ASN A 1 156 ? -15.825 5.429 8.300 1.00 93.88 156 ASN A N 1
ATOM 1220 C CA . ASN A 1 156 ? -17.283 5.354 8.331 1.00 93.88 156 ASN A CA 1
ATOM 1221 C C . ASN A 1 156 ? -17.800 3.980 7.890 1.00 93.88 156 ASN A C 1
ATOM 1223 O O . ASN A 1 156 ? -18.872 3.559 8.323 1.00 93.88 156 ASN A O 1
ATOM 1227 N N . THR A 1 157 ? -17.053 3.271 7.041 1.00 94.31 157 THR A N 1
ATOM 1228 C CA . THR A 1 157 ? -17.451 1.953 6.535 1.00 94.31 157 THR A CA 1
ATOM 1229 C C . THR A 1 157 ? -17.438 0.894 7.629 1.00 94.31 157 THR A C 1
ATOM 1231 O O . THR A 1 157 ? -18.311 0.025 7.633 1.00 94.31 157 THR A O 1
ATOM 1234 N N . THR A 1 158 ? -16.488 0.955 8.565 1.00 92.94 158 THR A N 1
ATOM 1235 C CA . THR A 1 158 ? -16.421 -0.043 9.640 1.00 92.94 158 THR A CA 1
ATOM 1236 C C . THR A 1 158 ? -17.473 0.190 10.714 1.00 92.94 158 THR A C 1
ATOM 1238 O O . THR A 1 158 ? -17.940 -0.764 11.331 1.00 92.94 158 THR A O 1
ATOM 1241 N N . GLY A 1 159 ? -17.844 1.452 10.961 1.00 92.88 159 GLY A N 1
ATOM 1242 C CA . GLY A 1 159 ? -18.698 1.825 12.091 1.00 92.88 159 GLY A CA 1
ATOM 1243 C C . GLY A 1 159 ? -18.062 1.540 13.459 1.00 92.88 159 GLY A C 1
ATOM 1244 O O . GLY A 1 159 ? -18.733 1.658 14.483 1.00 92.88 159 GLY A O 1
ATOM 1245 N N . VAL A 1 160 ? -16.779 1.165 13.487 1.00 94.81 160 VAL A N 1
ATOM 1246 C CA . VAL A 1 160 ? -16.040 0.888 14.715 1.00 94.81 160 VAL A CA 1
ATOM 1247 C C . VAL A 1 160 ? -15.683 2.210 15.370 1.00 94.81 160 VAL A C 1
ATOM 1249 O O . VAL A 1 160 ? -15.037 3.070 14.770 1.00 94.81 160 VAL A O 1
ATOM 1252 N N . LEU A 1 161 ? -16.087 2.348 16.628 1.00 94.62 161 LEU A N 1
ATOM 1253 C CA . LEU A 1 161 ? -15.668 3.428 17.503 1.00 94.62 161 LEU A CA 1
ATOM 1254 C C . LEU A 1 161 ? -14.548 2.873 18.391 1.00 94.62 161 LEU A C 1
ATOM 1256 O O . LEU A 1 161 ? -14.840 2.071 19.278 1.00 94.62 161 LEU A O 1
ATOM 1260 N N . PRO A 1 162 ? -13.282 3.291 18.198 1.00 90.75 162 PRO A N 1
ATOM 1261 C CA . PRO A 1 162 ? -12.125 2.727 18.903 1.00 90.75 162 PRO A CA 1
ATOM 1262 C C . PRO A 1 162 ? -12.201 2.772 20.433 1.00 90.75 162 PRO A C 1
ATOM 1264 O O . PRO A 1 162 ? -11.501 2.026 21.094 1.00 90.75 162 PRO A O 1
ATOM 1267 N N . ALA A 1 163 ? -13.041 3.645 20.995 1.00 88.31 163 ALA A N 1
ATOM 1268 C CA . ALA A 1 163 ? -13.263 3.772 22.434 1.00 88.31 163 ALA A CA 1
ATOM 1269 C C . ALA A 1 163 ? -14.439 2.924 22.967 1.00 88.31 163 ALA A C 1
ATOM 1271 O O . ALA A 1 163 ? -14.777 3.015 24.146 1.00 88.31 163 ALA A O 1
ATOM 1272 N N . VAL A 1 164 ? -15.119 2.157 22.107 1.00 92.44 164 VAL A N 1
ATOM 1273 C CA . VAL A 1 164 ? -16.328 1.393 22.447 1.00 92.44 164 VAL A CA 1
ATOM 1274 C C . VAL A 1 164 ? -16.165 -0.060 21.974 1.00 92.44 164 VAL A C 1
ATOM 1276 O O . VAL A 1 164 ? -16.587 -0.383 20.856 1.00 92.44 164 VAL A O 1
ATOM 1279 N N . PRO A 1 165 ? -15.626 -0.964 22.822 1.00 91.56 165 PRO A N 1
ATOM 1280 C CA . PRO A 1 165 ? -15.336 -2.360 22.463 1.00 91.56 165 PRO A CA 1
ATOM 1281 C C . PRO A 1 165 ? -16.510 -3.117 21.836 1.00 91.56 165 PRO A C 1
ATOM 1283 O O . PRO A 1 165 ? -16.335 -3.911 20.918 1.00 91.56 165 PRO A O 1
ATOM 1286 N N . LYS A 1 166 ? -17.745 -2.818 22.255 1.00 95.25 166 LYS A N 1
ATOM 1287 C CA . LYS A 1 166 ? -18.950 -3.421 21.669 1.00 95.25 166 LYS A CA 1
ATOM 1288 C C . LYS A 1 166 ? -19.011 -3.264 20.140 1.00 95.25 166 LYS A C 1
ATOM 1290 O O . LYS A 1 166 ? -19.370 -4.211 19.450 1.00 95.25 166 LYS A O 1
ATOM 1295 N N . THR A 1 167 ? -18.610 -2.106 19.610 1.00 96.50 167 THR A N 1
ATOM 1296 C CA . THR A 1 167 ? -18.649 -1.843 18.160 1.00 96.50 167 THR A CA 1
ATOM 1297 C C . THR A 1 167 ? -17.691 -2.738 17.369 1.00 96.50 167 THR A C 1
ATOM 1299 O O . THR A 1 167 ? -17.973 -3.063 16.219 1.00 96.50 167 THR A O 1
ATOM 1302 N N . ILE A 1 168 ? -16.602 -3.203 17.994 1.00 95.38 168 ILE A N 1
ATOM 1303 C CA . ILE A 1 168 ? -15.661 -4.167 17.409 1.00 95.38 168 ILE A CA 1
ATOM 1304 C C . ILE A 1 168 ? -16.326 -5.531 17.257 1.00 95.38 168 ILE A C 1
ATOM 1306 O O . ILE A 1 168 ? -16.288 -6.120 16.177 1.00 95.38 168 ILE A O 1
ATOM 1310 N N . HIS A 1 169 ? -16.960 -6.024 18.323 1.00 95.38 169 HIS A N 1
ATOM 1311 C CA . HIS A 1 169 ? -17.665 -7.305 18.290 1.00 95.38 169 HIS A CA 1
ATOM 1312 C C . HIS A 1 169 ? -18.808 -7.290 17.279 1.00 95.38 169 HIS A C 1
ATOM 1314 O O . HIS A 1 169 ? -18.954 -8.244 16.515 1.00 95.38 169 HIS A O 1
ATOM 1320 N N . ASP A 1 170 ? -19.569 -6.195 17.234 1.00 96.00 170 ASP A N 1
ATOM 1321 C CA . ASP A 1 170 ? -20.647 -6.014 16.266 1.00 96.00 170 ASP A CA 1
ATOM 1322 C C . ASP A 1 170 ? -20.092 -6.037 14.828 1.00 96.00 170 ASP A C 1
ATOM 1324 O O . ASP A 1 170 ? -20.630 -6.740 13.973 1.00 96.00 170 ASP A O 1
ATOM 1328 N N . PHE A 1 171 ? -18.980 -5.344 14.550 1.00 95.94 171 PHE A N 1
ATOM 1329 C CA . PHE A 1 171 ? -18.350 -5.345 13.224 1.00 95.94 171 PHE A CA 1
ATOM 1330 C C . PHE A 1 171 ? -17.843 -6.734 12.806 1.00 95.94 171 PHE A C 1
ATOM 1332 O O . PHE A 1 171 ? -18.184 -7.212 11.721 1.00 95.94 171 PHE A O 1
ATOM 1339 N N . VAL A 1 172 ? -17.078 -7.413 13.668 1.00 95.88 172 VAL A N 1
ATOM 1340 C CA . VAL A 1 172 ? -16.533 -8.750 13.373 1.00 95.88 172 VAL A CA 1
ATOM 1341 C C . VAL A 1 172 ? -17.655 -9.781 13.229 1.00 95.88 172 VAL A C 1
ATOM 1343 O O . VAL A 1 172 ? -17.638 -10.589 12.298 1.00 95.88 172 VAL A O 1
ATOM 1346 N N . GLY A 1 173 ? -18.671 -9.720 14.094 1.00 94.88 173 GLY A N 1
ATOM 1347 C CA . GLY A 1 173 ? -19.860 -10.563 14.003 1.00 94.88 173 GLY A CA 1
ATOM 1348 C C . GLY A 1 173 ? -20.629 -10.334 12.701 1.00 94.88 173 GLY A C 1
ATOM 1349 O O . GLY A 1 173 ? -20.988 -11.293 12.018 1.00 94.88 173 GLY A O 1
ATOM 1350 N N . ASN A 1 174 ? -20.826 -9.081 12.289 1.00 94.00 174 ASN A N 1
ATOM 1351 C CA . ASN A 1 174 ? -21.511 -8.753 11.036 1.00 94.00 174 ASN A CA 1
ATOM 1352 C C . ASN A 1 174 ? -20.728 -9.215 9.798 1.00 94.00 174 ASN A C 1
ATOM 1354 O O . ASN A 1 174 ? -21.331 -9.709 8.845 1.00 94.00 174 ASN A O 1
ATOM 1358 N N . ALA A 1 175 ? -19.395 -9.122 9.810 1.00 93.06 175 ALA A N 1
ATOM 1359 C CA . ALA A 1 175 ? -18.555 -9.572 8.701 1.00 93.06 175 ALA A CA 1
ATOM 1360 C C . ALA A 1 175 ? -18.703 -11.075 8.404 1.00 93.06 175 ALA A C 1
ATOM 1362 O O . ALA A 1 175 ? -18.657 -11.485 7.243 1.00 93.06 175 ALA A O 1
ATOM 1363 N N . GLN A 1 176 ? -18.947 -11.901 9.426 1.00 89.12 176 GLN A N 1
ATOM 1364 C CA . GLN A 1 176 ? -19.209 -13.335 9.247 1.00 89.12 176 GLN A CA 1
ATOM 1365 C C . GLN A 1 176 ? -20.503 -13.606 8.468 1.00 89.12 176 GLN A C 1
ATOM 1367 O O . GLN A 1 176 ? -20.564 -14.563 7.695 1.00 89.12 176 GLN A O 1
ATOM 1372 N N . HIS A 1 177 ? -21.507 -12.744 8.640 1.00 87.12 177 HIS A N 1
ATOM 1373 C CA . HIS A 1 177 ? -22.831 -12.865 8.028 1.00 87.12 177 HIS A CA 1
ATOM 1374 C C . HIS A 1 177 ? -22.965 -12.073 6.720 1.00 87.12 177 HIS A C 1
ATOM 1376 O O . HIS A 1 177 ? -23.990 -12.163 6.047 1.00 87.12 177 HIS A O 1
ATOM 1382 N N . SER A 1 178 ? -21.948 -11.296 6.335 1.00 80.94 178 SER A N 1
ATOM 1383 C CA . SER A 1 178 ? -21.979 -10.517 5.099 1.00 80.94 178 SER A CA 1
ATOM 1384 C C . SER A 1 178 ? -22.008 -11.447 3.882 1.00 80.94 178 SER A C 1
ATOM 1386 O O . SER A 1 178 ? -21.039 -12.143 3.571 1.00 80.94 178 SER A O 1
ATOM 1388 N N . HIS A 1 179 ? -23.143 -11.449 3.180 1.00 60.06 179 HIS A N 1
ATOM 1389 C CA . HIS A 1 179 ? -23.370 -12.247 1.971 1.00 60.06 179 HIS A CA 1
ATOM 1390 C C . HIS A 1 179 ? -22.731 -11.645 0.713 1.00 60.06 179 HIS A C 1
ATOM 1392 O O . HIS A 1 179 ? -22.726 -12.277 -0.340 1.00 60.06 179 HIS A O 1
ATOM 1398 N N . ALA A 1 180 ? -22.196 -10.429 0.806 1.00 72.69 180 ALA A N 1
ATOM 1399 C CA . ALA A 1 180 ? -21.727 -9.657 -0.334 1.00 72.69 180 ALA A CA 1
ATOM 1400 C C . ALA A 1 180 ? -20.200 -9.768 -0.488 1.00 72.69 180 ALA A C 1
ATOM 1402 O O . ALA A 1 180 ? -19.485 -8.774 -0.417 1.00 72.69 180 ALA A O 1
ATOM 1403 N N . ARG A 1 181 ? -19.687 -10.999 -0.619 1.00 81.56 181 ARG A N 1
ATOM 1404 C CA . ARG A 1 181 ? -18.252 -11.227 -0.848 1.00 81.56 181 ARG A CA 1
ATOM 1405 C C . ARG A 1 181 ? -17.904 -10.994 -2.313 1.00 81.56 181 ARG A C 1
ATOM 1407 O O . ARG A 1 181 ? -18.666 -11.390 -3.195 1.00 81.56 181 ARG A O 1
ATOM 1414 N N . ARG A 1 182 ? -16.722 -10.421 -2.553 1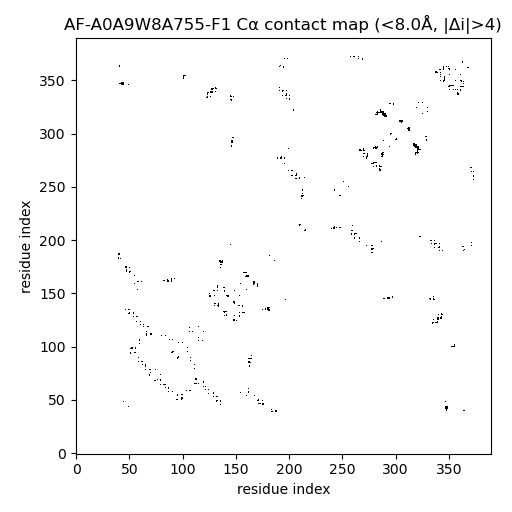.00 92.31 182 ARG A N 1
ATOM 1415 C CA . ARG A 1 182 ? -16.131 -10.332 -3.891 1.00 92.31 182 ARG A CA 1
ATOM 1416 C C . ARG A 1 182 ? -15.980 -11.735 -4.480 1.00 92.31 182 ARG A C 1
ATOM 1418 O O . ARG A 1 182 ? -15.612 -12.687 -3.785 1.00 92.31 182 ARG A O 1
ATOM 1425 N N . THR A 1 183 ? -16.304 -11.867 -5.756 1.00 91.94 183 THR A N 1
ATOM 1426 C CA . THR A 1 183 ? -16.149 -13.120 -6.492 1.00 91.94 183 THR A CA 1
ATOM 1427 C C . THR A 1 183 ? -14.663 -13.461 -6.647 1.00 91.94 183 THR A C 1
ATOM 1429 O O . THR A 1 183 ? -13.825 -12.557 -6.687 1.00 91.94 183 THR A O 1
ATOM 1432 N N . PRO A 1 184 ? -14.300 -14.748 -6.798 1.00 91.81 184 PRO A N 1
ATOM 1433 C CA . PRO A 1 184 ? -12.909 -15.131 -7.045 1.00 91.81 184 PRO A CA 1
ATOM 1434 C C . PRO A 1 184 ? -12.280 -14.421 -8.253 1.00 91.81 184 PRO A C 1
ATOM 1436 O O . PRO A 1 184 ? -11.101 -14.092 -8.219 1.00 91.81 184 PRO A O 1
ATOM 1439 N N . ALA A 1 185 ? -13.066 -14.131 -9.296 1.00 92.56 185 ALA A N 1
ATOM 1440 C CA . ALA A 1 185 ? -12.595 -13.415 -10.481 1.00 92.56 185 ALA A CA 1
ATOM 1441 C C . ALA A 1 185 ? -12.289 -11.932 -10.200 1.00 92.56 185 ALA A C 1
ATOM 1443 O O . ALA A 1 185 ? -11.291 -11.412 -10.692 1.00 92.56 185 ALA A O 1
ATOM 1444 N N . GLU A 1 186 ? -13.112 -11.251 -9.395 1.00 94.56 186 GLU A N 1
ATOM 1445 C CA . GLU A 1 186 ? -12.833 -9.871 -8.964 1.00 94.56 186 GLU A CA 1
ATOM 1446 C C . GLU A 1 186 ? -11.579 -9.803 -8.089 1.00 94.56 186 GLU A C 1
ATOM 1448 O O . GLU A 1 186 ? -10.749 -8.918 -8.278 1.00 94.56 186 GLU A O 1
ATOM 1453 N N . VAL A 1 187 ? -11.425 -10.761 -7.169 1.00 94.56 187 VAL A N 1
ATOM 1454 C CA . VAL A 1 187 ? -10.228 -10.906 -6.326 1.00 94.56 187 VAL A CA 1
ATOM 1455 C C . VAL A 1 187 ? -8.984 -11.131 -7.172 1.00 94.56 187 VAL A C 1
ATOM 1457 O O . VAL A 1 187 ? -8.011 -10.401 -7.010 1.00 94.56 187 VAL A O 1
ATOM 1460 N N . GLN A 1 188 ? -9.025 -12.090 -8.098 1.00 93.56 188 GLN A N 1
ATOM 1461 C CA . GLN A 1 188 ? -7.914 -12.352 -9.008 1.00 93.56 188 GLN A CA 1
ATOM 1462 C C . GLN A 1 188 ? -7.533 -11.093 -9.785 1.00 93.56 188 GLN A C 1
ATOM 1464 O O . GLN A 1 188 ? -6.370 -10.710 -9.806 1.00 93.56 188 GLN A O 1
ATOM 1469 N N . ARG A 1 189 ? -8.518 -10.404 -10.368 1.00 93.88 189 ARG A N 1
ATOM 1470 C CA . ARG A 1 189 ? -8.257 -9.189 -11.139 1.00 93.88 189 ARG A CA 1
ATOM 1471 C C . ARG A 1 189 ? -7.611 -8.098 -10.286 1.00 93.88 189 ARG A C 1
ATOM 1473 O O . ARG A 1 189 ? -6.697 -7.427 -10.750 1.00 93.88 189 ARG A O 1
ATOM 1480 N N . ALA A 1 190 ? -8.072 -7.911 -9.051 1.00 96.25 190 ALA A N 1
ATOM 1481 C CA . ALA A 1 190 ? -7.486 -6.939 -8.135 1.00 96.25 190 ALA A CA 1
ATOM 1482 C C . ALA A 1 190 ? -6.032 -7.283 -7.770 1.00 96.25 190 ALA A C 1
ATOM 1484 O O . ALA A 1 190 ? -5.192 -6.385 -7.707 1.00 96.25 190 ALA A O 1
ATOM 1485 N N . ILE A 1 191 ? -5.733 -8.574 -7.588 1.00 95.44 191 ILE A N 1
ATOM 1486 C CA . ILE A 1 191 ? -4.372 -9.082 -7.379 1.00 95.44 191 ILE A CA 1
ATOM 1487 C C . ILE A 1 191 ? -3.496 -8.807 -8.606 1.00 95.44 191 ILE A C 1
ATOM 1489 O O . ILE A 1 191 ? -2.398 -8.284 -8.448 1.00 95.44 191 ILE A O 1
ATOM 1493 N N . ASP A 1 192 ? -3.981 -9.087 -9.817 1.00 93.88 192 ASP A N 1
ATOM 1494 C CA . ASP A 1 192 ? -3.220 -8.873 -11.057 1.00 93.88 192 ASP A CA 1
ATOM 1495 C C . ASP A 1 192 ? -2.845 -7.393 -11.241 1.00 93.88 192 ASP A C 1
ATOM 1497 O O . ASP A 1 192 ? -1.718 -7.064 -11.615 1.00 93.88 192 ASP A O 1
ATOM 1501 N N . VAL A 1 193 ? -3.779 -6.488 -10.925 1.00 96.00 193 VAL A N 1
ATOM 1502 C CA . VAL A 1 193 ? -3.526 -5.040 -10.908 1.00 96.00 193 VAL A CA 1
ATOM 1503 C C . VAL A 1 193 ? -2.477 -4.699 -9.844 1.00 96.00 193 VAL A C 1
ATOM 1505 O O . VAL A 1 193 ? -1.514 -3.994 -10.145 1.00 96.00 193 VAL A O 1
ATOM 1508 N N . ALA A 1 194 ? -2.624 -5.210 -8.617 1.00 96.69 194 ALA A N 1
ATOM 1509 C CA . ALA A 1 194 ? -1.672 -4.967 -7.531 1.00 96.69 194 ALA A CA 1
ATOM 1510 C C . ALA A 1 194 ? -0.250 -5.406 -7.886 1.00 96.69 194 ALA A C 1
ATOM 1512 O O . ALA A 1 194 ? 0.703 -4.663 -7.658 1.00 96.69 194 ALA A O 1
ATOM 1513 N N . GLU A 1 195 ? -0.112 -6.579 -8.498 1.00 95.31 195 GLU A N 1
ATOM 1514 C CA . GLU A 1 195 ? 1.167 -7.111 -8.952 1.00 95.31 195 GLU A CA 1
ATOM 1515 C C . GLU A 1 195 ? 1.810 -6.258 -10.039 1.00 95.31 195 GLU A C 1
ATOM 1517 O O . GLU A 1 195 ? 3.012 -6.005 -9.965 1.00 95.31 195 GLU A O 1
ATOM 1522 N N . ALA A 1 196 ? 1.032 -5.790 -11.020 1.00 95.25 196 ALA A N 1
ATOM 1523 C CA . ALA A 1 196 ? 1.541 -4.929 -12.083 1.00 95.25 196 ALA A CA 1
ATOM 1524 C C . ALA A 1 196 ? 2.138 -3.631 -11.509 1.00 95.25 196 ALA A C 1
ATOM 1526 O O . ALA A 1 196 ? 3.268 -3.259 -11.836 1.00 95.25 196 ALA A O 1
ATOM 1527 N N . TRP A 1 197 ? 1.413 -2.971 -10.600 1.00 97.12 197 TRP A N 1
ATOM 1528 C CA . TRP A 1 197 ? 1.874 -1.744 -9.943 1.00 97.12 197 TRP A CA 1
ATOM 1529 C C . TRP A 1 197 ? 3.042 -1.985 -8.983 1.00 97.12 197 TRP A C 1
ATOM 1531 O O . TRP A 1 197 ? 4.001 -1.211 -8.976 1.00 97.12 197 TRP A O 1
ATOM 1541 N N . TYR A 1 198 ? 3.018 -3.082 -8.222 1.00 96.31 198 TYR A N 1
ATOM 1542 C CA . TYR A 1 198 ? 4.121 -3.475 -7.344 1.00 96.31 198 TYR A CA 1
ATOM 1543 C C . TYR A 1 198 ? 5.406 -3.747 -8.134 1.00 96.31 198 TYR A C 1
ATOM 1545 O O . TYR A 1 198 ? 6.473 -3.227 -7.796 1.00 96.31 198 TYR A O 1
ATOM 1553 N N . TRP A 1 199 ? 5.303 -4.507 -9.229 1.00 95.38 199 TRP A N 1
ATOM 1554 C CA . TRP A 1 199 ? 6.418 -4.759 -10.138 1.00 95.38 199 TRP A CA 1
ATOM 1555 C C . TRP A 1 199 ? 6.966 -3.454 -10.712 1.00 95.38 199 TRP A C 1
ATOM 1557 O O . TRP A 1 199 ? 8.181 -3.241 -10.696 1.00 95.38 199 TRP A O 1
ATOM 1567 N N . ARG A 1 200 ? 6.092 -2.543 -11.161 1.00 96.25 200 ARG A N 1
ATOM 1568 C CA . ARG A 1 200 ? 6.528 -1.265 -11.733 1.00 96.25 200 ARG A CA 1
ATOM 1569 C C . ARG A 1 200 ? 7.258 -0.392 -10.711 1.00 96.25 200 ARG A C 1
ATOM 1571 O O . ARG A 1 200 ? 8.285 0.202 -11.054 1.00 96.25 200 ARG A O 1
ATOM 1578 N N . ALA A 1 201 ? 6.787 -0.344 -9.466 1.00 95.81 201 ALA A N 1
ATOM 1579 C CA . ALA A 1 201 ? 7.457 0.383 -8.388 1.00 95.81 201 ALA A CA 1
ATOM 1580 C C . ALA A 1 201 ? 8.863 -0.178 -8.096 1.00 95.81 201 ALA A C 1
ATOM 1582 O O . ALA A 1 201 ? 9.809 0.576 -7.860 1.00 95.81 201 ALA A O 1
ATOM 1583 N N . HIS A 1 202 ? 9.038 -1.499 -8.176 1.00 94.94 202 HIS A N 1
ATOM 1584 C CA . HIS A 1 202 ? 10.350 -2.151 -8.072 1.00 94.94 202 HIS A CA 1
ATOM 1585 C C . HIS A 1 202 ? 11.257 -1.885 -9.268 1.00 94.94 202 HIS A C 1
ATOM 1587 O O . HIS A 1 202 ? 12.436 -1.570 -9.091 1.00 94.94 202 HIS A O 1
ATOM 1593 N N . ALA A 1 203 ? 10.708 -1.940 -10.482 1.00 95.00 203 ALA A N 1
ATOM 1594 C CA . ALA A 1 203 ? 11.434 -1.604 -11.699 1.00 95.00 203 ALA A CA 1
ATOM 1595 C C . ALA A 1 203 ? 11.997 -0.174 -11.640 1.00 95.00 203 ALA A C 1
ATOM 1597 O O . ALA A 1 203 ? 13.113 0.054 -12.101 1.00 95.00 203 ALA A O 1
ATOM 1598 N N . GLN A 1 204 ? 11.301 0.771 -10.990 1.00 95.88 204 GLN A N 1
ATOM 1599 C CA . GLN A 1 204 ? 11.828 2.126 -10.805 1.00 95.88 204 GLN A CA 1
ATOM 1600 C C . GLN A 1 204 ? 13.115 2.154 -9.978 1.00 95.88 204 GLN A C 1
ATOM 1602 O O . GLN A 1 204 ? 14.045 2.868 -10.334 1.00 95.88 204 GLN A O 1
ATOM 1607 N N . ARG A 1 205 ? 13.207 1.360 -8.907 1.00 93.25 205 ARG A N 1
ATOM 1608 C CA . ARG A 1 205 ? 14.428 1.299 -8.084 1.00 93.25 205 ARG A CA 1
ATOM 1609 C C . ARG A 1 205 ? 15.606 0.776 -8.896 1.00 93.25 205 ARG A C 1
ATOM 1611 O O . ARG A 1 205 ? 16.709 1.298 -8.790 1.00 93.25 205 ARG A O 1
ATOM 1618 N N . LEU A 1 206 ? 15.353 -0.224 -9.742 1.00 93.75 206 LEU A N 1
ATOM 1619 C CA . LEU A 1 206 ? 16.360 -0.769 -10.648 1.00 93.75 206 LEU A CA 1
ATOM 1620 C C . LEU A 1 206 ? 16.772 0.243 -11.729 1.00 93.75 206 LEU A C 1
ATOM 1622 O O . LEU A 1 206 ? 17.951 0.292 -12.073 1.00 93.75 206 LEU A O 1
ATOM 1626 N N . LEU A 1 207 ? 15.847 1.071 -12.232 1.00 94.12 207 LEU A N 1
ATOM 1627 C CA . LEU A 1 207 ? 16.181 2.192 -13.120 1.00 94.12 207 LEU A CA 1
ATOM 1628 C C . LEU A 1 207 ? 17.071 3.219 -12.412 1.00 94.12 207 LEU A C 1
ATOM 1630 O O . LEU A 1 207 ? 18.114 3.573 -12.949 1.00 94.12 207 LEU A O 1
ATOM 1634 N N . THR A 1 208 ? 16.741 3.615 -11.182 1.00 92.88 208 THR A N 1
ATOM 1635 C CA . THR A 1 208 ? 17.594 4.518 -10.395 1.00 92.88 208 THR A CA 1
ATOM 1636 C C . THR A 1 208 ? 18.986 3.919 -10.177 1.00 92.88 208 THR A C 1
ATOM 1638 O O . THR A 1 208 ? 19.988 4.586 -10.413 1.00 92.88 208 THR A O 1
ATOM 1641 N N . THR A 1 209 ? 19.083 2.627 -9.842 1.00 93.06 209 THR A N 1
ATOM 1642 C CA . THR A 1 209 ? 20.382 1.935 -9.752 1.00 93.06 209 THR A CA 1
ATOM 1643 C C . THR A 1 209 ? 21.127 1.934 -11.093 1.00 93.06 209 THR A C 1
ATOM 1645 O O . THR A 1 209 ? 22.344 2.104 -11.130 1.00 93.06 209 THR A O 1
ATOM 1648 N N . ARG A 1 210 ? 20.431 1.745 -12.220 1.00 93.38 210 ARG A N 1
ATOM 1649 C CA . ARG A 1 210 ? 21.027 1.794 -13.566 1.00 93.38 210 ARG A CA 1
ATOM 1650 C C . ARG A 1 210 ? 21.613 3.177 -13.876 1.00 93.38 210 ARG A C 1
ATOM 1652 O O . ARG A 1 210 ? 22.733 3.241 -14.392 1.00 93.38 210 ARG A O 1
ATOM 1659 N N . GLU A 1 211 ? 20.888 4.240 -13.540 1.00 91.94 211 GLU A N 1
ATOM 1660 C CA . GLU A 1 211 ? 21.310 5.636 -13.706 1.00 91.94 211 GLU A CA 1
ATOM 1661 C C . GLU A 1 211 ? 22.530 5.958 -12.828 1.00 91.94 211 GLU A C 1
ATOM 1663 O O . GLU A 1 211 ? 23.523 6.504 -13.315 1.00 91.94 211 GLU A O 1
ATOM 1668 N N . GLU A 1 212 ? 22.514 5.540 -11.556 1.00 90.88 212 GLU A N 1
ATOM 1669 C CA . GLU A 1 212 ? 23.628 5.701 -10.607 1.00 90.88 212 GLU A CA 1
ATOM 1670 C C . GLU A 1 212 ? 24.912 4.996 -11.073 1.00 90.88 212 GLU A C 1
ATOM 1672 O O . GLU A 1 212 ? 26.022 5.491 -10.858 1.00 90.88 212 GLU A O 1
ATOM 1677 N N . LEU A 1 213 ? 24.770 3.859 -11.761 1.00 91.69 213 LEU A N 1
ATOM 1678 C CA . LEU A 1 213 ? 25.877 3.120 -12.375 1.00 91.69 213 LEU A CA 1
ATOM 1679 C C . LEU A 1 213 ? 26.346 3.724 -13.712 1.00 91.69 213 LEU A C 1
ATOM 1681 O O . LEU A 1 213 ? 27.317 3.234 -14.293 1.00 91.69 213 LEU A O 1
ATOM 1685 N N . GLY A 1 214 ? 25.674 4.763 -14.221 1.00 90.94 214 GLY A N 1
ATOM 1686 C CA . GLY A 1 214 ? 26.029 5.453 -15.462 1.00 90.94 214 GLY A CA 1
ATOM 1687 C C . GLY A 1 214 ? 25.847 4.609 -16.725 1.00 90.94 214 GLY A C 1
ATOM 1688 O O . GLY A 1 214 ? 26.524 4.856 -17.727 1.00 90.94 214 GLY A O 1
ATOM 1689 N N . LEU A 1 215 ? 24.966 3.603 -16.690 1.00 89.94 215 LEU A N 1
ATOM 1690 C CA . LEU A 1 215 ? 24.787 2.673 -17.807 1.00 89.94 215 LEU A CA 1
ATOM 1691 C C . LEU A 1 215 ? 24.136 3.327 -19.038 1.00 89.94 215 LEU A C 1
ATOM 1693 O O . LEU A 1 215 ? 24.393 2.864 -20.144 1.00 89.94 215 LEU A O 1
ATOM 1697 N N . ASP A 1 216 ? 23.398 4.432 -18.885 1.00 87.38 216 ASP A N 1
ATOM 1698 C CA . ASP A 1 216 ? 22.755 5.150 -20.003 1.00 87.38 216 ASP A CA 1
ATOM 1699 C C . ASP A 1 216 ? 23.748 5.809 -20.970 1.00 87.38 216 ASP A C 1
ATOM 1701 O O . ASP A 1 216 ? 23.487 5.950 -22.163 1.00 87.38 216 ASP A O 1
ATOM 1705 N N . ARG A 1 217 ? 24.927 6.208 -20.478 1.00 81.38 217 ARG A N 1
ATOM 1706 C CA . ARG A 1 217 ? 25.941 6.887 -21.305 1.00 81.38 217 ARG A CA 1
ATOM 1707 C C . ARG A 1 217 ? 26.706 5.935 -22.216 1.00 81.38 217 ARG A C 1
ATOM 1709 O O . ARG A 1 217 ? 27.305 6.385 -23.185 1.00 81.38 217 ARG A O 1
ATOM 1716 N N . ALA A 1 218 ? 26.740 4.647 -21.882 1.00 73.00 218 ALA A N 1
ATOM 1717 C CA . ALA A 1 218 ? 27.501 3.659 -22.639 1.00 73.00 218 ALA A CA 1
ATOM 1718 C C . ALA A 1 218 ? 26.830 3.303 -23.974 1.00 73.00 218 ALA A C 1
ATOM 1720 O O . ALA A 1 218 ? 27.528 2.949 -24.923 1.00 73.00 218 ALA A O 1
ATOM 1721 N N . ASP A 1 219 ? 25.501 3.416 -24.044 1.00 71.69 219 ASP A N 1
ATOM 1722 C CA . ASP A 1 219 ? 24.719 3.007 -25.213 1.00 71.69 219 ASP A CA 1
ATOM 1723 C C . ASP A 1 219 ? 24.672 4.114 -26.284 1.00 71.69 219 ASP A C 1
ATOM 1725 O O . ASP A 1 219 ? 24.675 3.840 -27.485 1.00 71.69 219 ASP A O 1
ATOM 1729 N N . HIS A 1 220 ? 24.750 5.381 -25.870 1.00 73.88 220 HIS A N 1
ATOM 1730 C CA . HIS A 1 220 ? 24.980 6.510 -26.767 1.00 73.88 220 HIS A CA 1
ATOM 1731 C C . HIS A 1 220 ? 26.482 6.657 -27.020 1.00 73.88 220 HIS A C 1
ATOM 1733 O O . HIS A 1 220 ? 27.153 7.479 -26.396 1.00 73.88 220 HIS A O 1
ATOM 1739 N N . GLY A 1 221 ? 27.022 5.827 -27.922 1.00 70.31 221 GLY A N 1
ATOM 1740 C CA . GLY A 1 221 ? 28.420 5.911 -28.363 1.00 70.31 221 GLY A CA 1
ATOM 1741 C C . GLY A 1 221 ? 28.843 7.354 -28.683 1.00 70.31 221 GLY A C 1
ATOM 1742 O O . GLY A 1 221 ? 27.965 8.181 -28.942 1.00 70.31 221 GLY A O 1
ATOM 1743 N N . PRO A 1 222 ? 30.155 7.676 -28.663 1.00 68.94 222 PRO A N 1
ATOM 1744 C CA . PRO A 1 222 ? 30.692 9.037 -28.757 1.00 68.94 222 PRO A CA 1
ATOM 1745 C C . PRO A 1 222 ? 30.254 9.718 -30.058 1.00 68.94 222 PRO A C 1
ATOM 1747 O O . PRO A 1 222 ? 30.953 9.724 -31.069 1.00 68.94 222 PRO A O 1
ATOM 1750 N N . SER A 1 223 ? 29.050 10.268 -30.028 1.00 57.75 223 SER A N 1
ATOM 1751 C CA . SER A 1 223 ? 28.419 10.953 -31.134 1.00 57.75 223 SER A CA 1
ATOM 1752 C C . SER A 1 223 ? 29.000 12.353 -31.116 1.00 57.75 223 SER A C 1
ATOM 1754 O O . SER A 1 223 ? 29.022 13.012 -30.077 1.00 57.75 223 SER A O 1
ATOM 1756 N N . GLY A 1 224 ? 29.612 12.722 -32.239 1.00 59.00 224 GLY A N 1
ATOM 1757 C CA . GLY A 1 224 ? 30.575 13.808 -32.345 1.00 59.00 224 GLY A CA 1
ATOM 1758 C C . GLY A 1 224 ? 30.150 15.115 -31.676 1.00 59.00 224 GLY A C 1
ATOM 1759 O O . GLY A 1 224 ? 28.984 15.493 -31.684 1.00 59.00 224 GLY A O 1
ATOM 1760 N N . SER A 1 225 ? 31.162 15.795 -31.132 1.00 53.25 225 SER A N 1
ATOM 1761 C CA . SER A 1 225 ? 31.174 17.160 -30.598 1.00 53.25 225 SER A CA 1
ATOM 1762 C C . SER A 1 225 ? 30.246 18.120 -31.362 1.00 53.25 225 SER A C 1
ATOM 1764 O O . SER A 1 225 ? 30.646 18.794 -32.307 1.00 53.25 225 SER A O 1
ATOM 1766 N N . GLY A 1 226 ? 28.984 18.176 -30.943 1.00 57.09 226 GLY A N 1
ATOM 1767 C CA . GLY A 1 226 ? 28.027 19.199 -31.330 1.00 57.09 226 GLY A CA 1
ATOM 1768 C C . GLY A 1 226 ? 27.922 20.205 -30.195 1.00 57.09 226 GLY A C 1
ATOM 1769 O O . GLY A 1 226 ? 27.420 19.877 -29.127 1.00 57.09 226 GLY A O 1
ATOM 1770 N N . ASN A 1 227 ? 28.433 21.413 -30.425 1.00 58.59 227 ASN A N 1
ATOM 1771 C CA . ASN A 1 227 ? 28.343 22.579 -29.544 1.00 58.59 227 ASN A CA 1
ATOM 1772 C C . ASN A 1 227 ? 26.876 22.826 -29.116 1.00 58.59 227 ASN A C 1
ATOM 1774 O O . ASN A 1 227 ? 26.125 23.460 -29.855 1.00 58.59 227 ASN A O 1
ATOM 1778 N N . GLN A 1 228 ? 26.444 22.338 -27.948 1.00 53.19 228 GLN A N 1
ATOM 1779 C CA . GLN A 1 228 ? 25.157 22.720 -27.357 1.00 53.19 228 GLN A CA 1
ATOM 1780 C C . GLN A 1 228 ? 25.386 23.639 -26.161 1.00 53.19 228 GLN A C 1
ATOM 1782 O O . GLN A 1 228 ? 26.031 23.294 -25.172 1.00 53.19 228 GLN A O 1
ATOM 1787 N N . SER A 1 229 ? 24.887 24.860 -26.332 1.00 51.72 229 SER A N 1
ATOM 1788 C CA . SER A 1 229 ? 24.983 25.993 -25.428 1.00 51.72 229 SER A CA 1
ATOM 1789 C C . SER A 1 229 ? 24.206 25.759 -24.136 1.00 51.72 229 SER A C 1
ATOM 1791 O O . SER A 1 229 ? 23.008 25.486 -24.143 1.00 51.72 229 SER A O 1
ATOM 1793 N N . SER A 1 230 ? 24.920 25.954 -23.036 1.00 50.09 230 SER A N 1
ATOM 1794 C CA . SER A 1 230 ? 24.470 26.003 -21.652 1.00 50.09 230 SER A CA 1
ATOM 1795 C C . SER A 1 230 ? 23.282 26.944 -21.425 1.00 50.09 230 SER A C 1
ATOM 1797 O O . SER A 1 230 ? 23.423 28.158 -21.563 1.00 50.09 230 SER A O 1
ATOM 1799 N N . SER A 1 231 ? 22.155 26.400 -20.975 1.00 47.16 231 SER A N 1
ATOM 1800 C CA . SER A 1 231 ? 21.180 27.139 -20.167 1.00 47.16 231 SER A CA 1
ATOM 1801 C C . SER A 1 231 ? 21.079 26.418 -18.827 1.00 47.16 231 SER A C 1
ATOM 1803 O O . SER A 1 231 ? 20.598 25.292 -18.746 1.00 47.16 231 SER A O 1
ATOM 1805 N N . GLN A 1 232 ? 21.691 27.036 -17.820 1.00 44.97 232 GLN A N 1
ATOM 1806 C CA . GLN A 1 232 ? 21.772 26.569 -16.443 1.00 44.97 232 GLN A CA 1
ATOM 1807 C C . GLN A 1 232 ? 20.437 26.828 -15.745 1.00 44.97 232 GLN A C 1
ATOM 1809 O O . GLN A 1 232 ? 20.113 27.987 -15.506 1.00 44.97 232 GLN A O 1
ATOM 1814 N N . ASP A 1 233 ? 19.731 25.773 -15.341 1.00 43.00 233 ASP A N 1
ATOM 1815 C CA . ASP A 1 233 ? 18.828 25.851 -14.193 1.00 43.00 233 ASP A CA 1
ATOM 1816 C C . ASP A 1 233 ? 19.457 25.082 -13.031 1.00 43.00 233 ASP A C 1
ATOM 1818 O O . ASP A 1 233 ? 19.631 23.863 -13.040 1.00 43.00 233 ASP A O 1
ATOM 1822 N N . SER A 1 234 ? 19.913 25.868 -12.060 1.00 46.19 234 SER A N 1
ATOM 1823 C CA . SER A 1 234 ? 20.721 25.462 -10.919 1.00 46.19 234 SER A CA 1
ATOM 1824 C C . SER A 1 234 ? 19.813 25.192 -9.723 1.00 46.19 234 SER A C 1
ATOM 1826 O O . SER A 1 234 ? 19.657 26.054 -8.859 1.00 46.19 234 SER A O 1
ATOM 1828 N N . PHE A 1 235 ? 19.241 23.991 -9.637 1.00 40.41 235 PHE A N 1
ATOM 1829 C CA . PHE A 1 235 ? 18.539 23.541 -8.435 1.00 40.41 235 PHE A CA 1
ATOM 1830 C C . PHE A 1 235 ? 19.292 22.365 -7.796 1.00 40.41 235 PHE A C 1
ATOM 1832 O O . PHE A 1 235 ? 19.224 21.236 -8.267 1.00 40.41 235 PHE A O 1
ATOM 1839 N N . LEU A 1 236 ? 20.086 22.684 -6.764 1.00 41.56 236 LEU A N 1
ATOM 1840 C CA . LEU A 1 236 ? 20.664 21.801 -5.735 1.00 41.56 236 LEU A CA 1
ATOM 1841 C C . LEU A 1 236 ? 20.913 20.332 -6.152 1.00 41.56 236 LEU A C 1
ATOM 1843 O O . LEU A 1 236 ? 20.336 19.406 -5.587 1.00 41.56 236 LEU A O 1
ATOM 1847 N N . GLN A 1 237 ? 21.837 20.112 -7.094 1.00 46.09 237 GLN A N 1
ATOM 1848 C CA . GLN A 1 237 ? 22.444 18.797 -7.308 1.00 46.09 237 GLN A CA 1
ATOM 1849 C C . GLN A 1 237 ? 23.331 18.464 -6.104 1.00 46.09 237 GLN A C 1
ATOM 1851 O O . GLN A 1 237 ? 24.479 18.899 -6.018 1.00 46.09 237 GLN A O 1
ATOM 1856 N N . ALA A 1 238 ? 22.815 17.666 -5.170 1.00 48.03 238 ALA A N 1
ATOM 1857 C CA . ALA A 1 238 ? 23.690 16.795 -4.402 1.00 48.03 238 ALA A CA 1
ATOM 1858 C C . ALA A 1 238 ? 24.420 15.924 -5.430 1.00 48.03 238 ALA A C 1
ATOM 1860 O O . ALA A 1 238 ? 23.788 15.111 -6.101 1.00 48.03 238 ALA A O 1
ATOM 1861 N N . SER A 1 239 ? 25.714 16.183 -5.638 1.00 50.34 239 SER A N 1
ATOM 1862 C CA . SER A 1 239 ? 26.512 15.485 -6.641 1.00 50.34 239 SER A CA 1
ATOM 1863 C C . SER A 1 239 ? 26.350 13.979 -6.445 1.00 50.34 239 SER A C 1
ATOM 1865 O O . SER A 1 239 ? 26.781 13.478 -5.399 1.00 50.34 239 SER A O 1
ATOM 1867 N N . PRO A 1 240 ? 25.741 13.245 -7.398 1.00 57.78 240 PRO A N 1
ATOM 1868 C CA . PRO A 1 240 ? 25.715 11.798 -7.320 1.00 57.78 240 PRO A CA 1
ATOM 1869 C C . PRO A 1 240 ? 27.170 11.360 -7.226 1.00 57.78 240 PRO A C 1
ATOM 1871 O O . PRO A 1 240 ? 28.012 11.766 -8.034 1.00 57.78 240 PRO A O 1
ATOM 1874 N N . THR A 1 241 ? 27.489 10.628 -6.160 1.00 62.22 241 THR A N 1
ATOM 1875 C CA . THR A 1 241 ? 28.837 10.110 -5.953 1.00 62.22 241 THR A CA 1
ATOM 1876 C C . THR A 1 241 ? 29.086 9.181 -7.128 1.00 62.22 241 THR A C 1
ATOM 1878 O O . THR A 1 241 ? 28.516 8.097 -7.168 1.00 62.22 241 THR A O 1
ATOM 1881 N N . MET A 1 242 ? 29.827 9.652 -8.137 1.00 66.38 242 MET A N 1
ATOM 1882 C CA . MET A 1 242 ? 30.029 8.900 -9.369 1.00 66.38 242 MET A CA 1
ATOM 1883 C C . MET A 1 242 ? 30.635 7.553 -9.008 1.00 66.38 242 MET A C 1
ATOM 1885 O O . MET A 1 242 ? 31.795 7.478 -8.593 1.00 66.38 242 MET A O 1
ATOM 1889 N N . VAL A 1 243 ? 29.834 6.500 -9.157 1.00 72.75 243 VAL A N 1
ATOM 1890 C CA . VAL A 1 243 ? 30.309 5.134 -9.019 1.00 72.75 243 VAL A CA 1
ATOM 1891 C C . VAL A 1 243 ? 31.402 4.952 -10.066 1.00 72.75 243 VAL A C 1
ATOM 1893 O O . VAL A 1 243 ? 31.204 5.219 -11.254 1.00 72.75 243 VAL A O 1
ATOM 1896 N N . GLN A 1 244 ? 32.602 4.581 -9.625 1.00 78.44 244 GLN A N 1
ATOM 1897 C CA . GLN A 1 244 ? 33.727 4.434 -10.539 1.00 78.44 244 GLN A CA 1
ATOM 1898 C C . GLN A 1 244 ? 33.443 3.258 -11.479 1.00 78.44 244 GLN A C 1
ATOM 1900 O O . GLN A 1 244 ? 32.897 2.239 -11.062 1.00 78.44 244 GLN A O 1
ATOM 1905 N N . ALA A 1 245 ? 33.874 3.339 -12.741 1.00 78.38 245 ALA A N 1
ATOM 1906 C CA . ALA A 1 245 ? 33.713 2.243 -13.708 1.00 78.38 245 ALA A CA 1
ATOM 1907 C C . ALA A 1 245 ? 34.266 0.891 -13.194 1.00 78.38 245 ALA A C 1
ATOM 1909 O O . ALA A 1 245 ? 33.791 -0.178 -13.580 1.00 78.38 245 ALA A O 1
ATOM 1910 N N . ALA A 1 246 ? 35.239 0.937 -12.276 1.00 81.50 246 ALA A N 1
ATOM 1911 C CA . ALA A 1 246 ? 35.780 -0.227 -11.582 1.00 81.50 246 ALA A CA 1
ATOM 1912 C C . ALA A 1 246 ? 34.749 -0.971 -10.709 1.00 81.50 246 ALA A C 1
ATOM 1914 O O . ALA A 1 246 ? 34.885 -2.178 -10.517 1.00 81.50 246 ALA A O 1
ATOM 1915 N N . ASP A 1 247 ? 33.727 -0.290 -10.192 1.00 85.75 247 ASP A N 1
ATOM 1916 C CA . ASP A 1 247 ? 32.679 -0.901 -9.373 1.00 85.75 247 ASP A CA 1
ATOM 1917 C C . ASP A 1 247 ? 31.608 -1.575 -10.235 1.00 85.75 247 ASP A C 1
ATOM 1919 O O . ASP A 1 247 ? 31.168 -2.675 -9.904 1.00 85.75 247 ASP A O 1
ATOM 1923 N N . VAL A 1 248 ? 31.290 -1.014 -11.409 1.00 87.88 248 VAL A N 1
ATOM 1924 C CA . VAL A 1 248 ? 30.418 -1.672 -12.402 1.00 87.88 248 VAL A CA 1
ATOM 1925 C C . VAL A 1 248 ? 31.025 -3.006 -12.855 1.00 87.88 248 VAL A C 1
ATOM 1927 O O . VAL A 1 248 ? 30.314 -3.998 -13.004 1.00 87.88 248 VAL A O 1
ATOM 1930 N N . ALA A 1 249 ? 32.354 -3.071 -13.006 1.00 88.88 249 ALA A N 1
ATOM 1931 C CA . ALA A 1 249 ? 33.064 -4.294 -13.387 1.00 88.88 249 ALA A CA 1
ATOM 1932 C C . ALA A 1 249 ? 32.980 -5.425 -12.340 1.00 88.88 249 ALA A C 1
ATOM 1934 O O . ALA A 1 249 ? 33.225 -6.584 -12.680 1.00 88.88 249 ALA A O 1
ATOM 1935 N N . LYS A 1 250 ? 32.631 -5.113 -11.082 1.00 93.94 250 LYS A N 1
ATOM 1936 C CA . LYS A 1 250 ? 32.439 -6.107 -10.011 1.00 93.94 250 LYS A CA 1
ATOM 1937 C C . LYS A 1 250 ? 31.037 -6.721 -10.016 1.00 93.94 250 LYS A C 1
ATOM 1939 O O . LYS A 1 250 ? 30.825 -7.735 -9.352 1.00 93.94 250 LYS A O 1
ATOM 1944 N N . LEU A 1 251 ? 30.082 -6.129 -10.736 1.00 92.88 251 LEU A N 1
ATOM 1945 C CA . LEU A 1 251 ? 28.707 -6.618 -10.773 1.00 92.88 251 LEU A CA 1
ATOM 1946 C C . LEU A 1 251 ? 28.589 -7.898 -11.619 1.00 92.88 251 LEU A C 1
ATOM 1948 O O . LEU A 1 251 ? 29.253 -8.034 -12.652 1.00 92.88 251 LEU A O 1
ATOM 1952 N N . PRO A 1 252 ? 27.712 -8.847 -11.239 1.00 95.81 252 PRO A N 1
ATOM 1953 C CA . PRO A 1 252 ? 27.433 -10.014 -12.064 1.00 95.81 252 PRO A CA 1
ATOM 1954 C C . PRO A 1 252 ? 26.951 -9.610 -13.465 1.00 95.81 252 PRO A C 1
ATOM 1956 O O . PRO A 1 252 ? 26.018 -8.820 -13.607 1.00 95.81 252 PRO A O 1
ATOM 1959 N N . ARG A 1 253 ? 27.527 -10.207 -14.520 1.00 92.81 253 ARG A N 1
ATOM 1960 C CA . ARG A 1 253 ? 27.163 -9.902 -15.923 1.00 92.81 253 ARG A CA 1
ATOM 1961 C C . ARG A 1 253 ? 25.663 -10.036 -16.199 1.00 92.81 253 ARG A C 1
ATOM 1963 O O . ARG A 1 253 ? 25.109 -9.234 -16.943 1.00 92.81 253 ARG A O 1
ATOM 1970 N N . GLY A 1 254 ? 25.012 -11.032 -15.592 1.00 90.69 254 GLY A N 1
ATOM 1971 C CA . GLY A 1 254 ? 23.565 -11.234 -15.716 1.00 90.69 254 GLY A CA 1
ATOM 1972 C C . GLY A 1 254 ? 22.752 -10.061 -15.164 1.00 90.69 254 GLY A C 1
ATOM 1973 O O . GLY A 1 254 ? 21.775 -9.659 -15.783 1.00 90.69 254 GLY A O 1
ATOM 1974 N N . PHE A 1 255 ? 23.201 -9.460 -14.060 1.00 91.25 255 PHE A N 1
ATOM 1975 C CA . PHE A 1 255 ? 22.556 -8.290 -13.469 1.00 91.25 255 PHE A CA 1
ATOM 1976 C C . PHE A 1 255 ? 22.748 -7.037 -14.332 1.00 91.25 255 PHE A C 1
ATOM 1978 O O . PHE A 1 255 ? 21.790 -6.325 -14.603 1.00 91.25 255 PHE A O 1
ATOM 1985 N N . VAL A 1 256 ? 23.953 -6.805 -14.865 1.00 93.00 256 VAL A N 1
ATOM 1986 C CA . VAL A 1 256 ? 24.188 -5.686 -15.800 1.00 93.00 256 VAL A CA 1
ATOM 1987 C C . VAL A 1 256 ? 23.340 -5.839 -17.069 1.00 93.00 256 VAL A C 1
ATOM 1989 O O . VAL A 1 256 ? 22.764 -4.863 -17.544 1.00 93.00 256 VAL A O 1
ATOM 1992 N N . LYS A 1 257 ? 23.219 -7.063 -17.604 1.00 91.88 257 LYS A N 1
ATOM 1993 C CA . LYS A 1 257 ? 22.338 -7.355 -18.746 1.00 91.88 257 LYS A CA 1
ATOM 1994 C C . LYS A 1 257 ? 20.869 -7.062 -18.415 1.00 91.88 257 LYS A C 1
ATOM 1996 O O . LYS A 1 257 ? 20.192 -6.445 -19.230 1.00 91.88 257 LYS A O 1
ATOM 2001 N N . LEU A 1 258 ? 20.408 -7.468 -17.227 1.00 91.56 258 LEU A N 1
ATOM 2002 C CA . LEU A 1 258 ? 19.063 -7.172 -16.725 1.00 91.56 258 LEU A CA 1
ATOM 2003 C C . LEU A 1 258 ? 18.803 -5.662 -16.689 1.00 91.56 258 LEU A C 1
ATOM 2005 O O . LEU A 1 258 ? 17.812 -5.217 -17.256 1.00 91.56 258 LEU A O 1
ATOM 2009 N N . LEU A 1 259 ? 19.707 -4.881 -16.085 1.00 92.75 259 LEU A N 1
ATOM 2010 C CA . LEU A 1 259 ? 19.563 -3.425 -15.992 1.00 92.75 259 LEU A CA 1
ATOM 2011 C C . LEU A 1 259 ? 19.518 -2.756 -17.369 1.00 92.75 259 LEU A C 1
ATOM 2013 O O . LEU A 1 259 ? 18.704 -1.867 -17.586 1.00 92.75 259 LEU A O 1
ATOM 2017 N N . ARG A 1 260 ? 20.354 -3.187 -18.321 1.00 91.94 260 ARG A N 1
ATOM 2018 C CA . ARG A 1 260 ? 20.355 -2.616 -19.678 1.00 91.94 260 ARG A CA 1
ATOM 2019 C C . ARG A 1 260 ? 19.050 -2.850 -20.428 1.00 91.94 260 ARG A C 1
ATOM 2021 O O . ARG A 1 260 ? 18.569 -1.933 -21.074 1.00 91.94 260 ARG A O 1
ATOM 2028 N N . GLY A 1 261 ? 18.472 -4.045 -20.330 1.00 92.00 261 GLY A N 1
ATOM 2029 C CA . GLY A 1 261 ? 17.207 -4.356 -21.003 1.00 92.00 261 GLY A CA 1
ATOM 2030 C C . GLY A 1 261 ? 15.955 -3.949 -20.216 1.00 92.00 261 GLY A C 1
ATOM 2031 O O . GLY A 1 261 ? 14.847 -4.287 -20.633 1.00 92.00 261 GLY A O 1
ATOM 2032 N N . LEU A 1 262 ? 16.110 -3.287 -19.065 1.00 93.00 262 LEU A N 1
ATOM 2033 C CA . LEU A 1 262 ? 14.995 -2.907 -18.203 1.00 93.00 262 LEU A CA 1
ATOM 2034 C C . LEU A 1 262 ? 14.034 -1.892 -18.857 1.00 93.00 262 LEU A C 1
ATOM 2036 O O . LEU A 1 262 ? 12.832 -2.126 -18.748 1.00 93.00 262 LEU A O 1
ATOM 2040 N N . PRO A 1 263 ? 14.481 -0.837 -19.573 1.00 94.56 263 PRO A N 1
ATOM 2041 C CA . PRO A 1 263 ? 13.565 0.073 -20.271 1.00 94.56 263 PRO A CA 1
ATOM 2042 C C . PRO A 1 263 ? 12.657 -0.648 -21.272 1.00 94.56 263 PRO A C 1
ATOM 2044 O O . PRO A 1 263 ? 11.443 -0.470 -21.242 1.00 94.56 263 PRO A O 1
ATOM 2047 N N . ASP A 1 264 ? 13.213 -1.550 -22.087 1.00 92.69 264 ASP A N 1
ATOM 2048 C CA . ASP A 1 264 ? 12.422 -2.340 -23.038 1.00 92.69 264 ASP A CA 1
ATOM 2049 C C . ASP A 1 264 ? 11.455 -3.297 -22.330 1.00 92.69 264 ASP A C 1
ATOM 2051 O O . ASP A 1 264 ? 10.370 -3.595 -22.836 1.00 92.69 264 ASP A O 1
ATOM 2055 N N . ALA A 1 265 ? 11.852 -3.824 -21.166 1.00 91.38 265 ALA A N 1
ATOM 2056 C CA . ALA A 1 265 ? 10.981 -4.651 -20.342 1.00 91.38 265 ALA A CA 1
ATOM 2057 C C . ALA A 1 265 ? 9.803 -3.844 -19.786 1.00 91.38 265 ALA A C 1
ATOM 2059 O O . ALA A 1 265 ? 8.679 -4.331 -19.861 1.00 91.38 265 ALA A O 1
ATOM 2060 N N . ILE A 1 266 ? 10.040 -2.617 -19.310 1.00 93.75 266 ILE A N 1
ATOM 2061 C CA . ILE A 1 266 ? 8.985 -1.681 -18.898 1.00 93.75 266 ILE A CA 1
ATOM 2062 C C . ILE A 1 266 ? 8.075 -1.372 -20.086 1.00 93.75 266 ILE A C 1
ATOM 2064 O O . ILE A 1 266 ? 6.875 -1.585 -19.974 1.00 93.75 266 ILE A O 1
ATOM 2068 N N . ALA A 1 267 ? 8.628 -1.030 -21.251 1.00 94.62 267 ALA A N 1
ATOM 2069 C CA . ALA A 1 267 ? 7.861 -0.782 -22.473 1.00 94.62 267 ALA A CA 1
ATOM 2070 C C . ALA A 1 267 ? 6.905 -1.923 -22.843 1.00 94.62 267 ALA A C 1
ATOM 2072 O O . ALA A 1 267 ? 5.722 -1.709 -23.126 1.00 94.62 267 ALA A O 1
ATOM 2073 N N . ARG A 1 268 ? 7.400 -3.165 -22.822 1.00 92.50 268 ARG A N 1
ATOM 2074 C CA . ARG A 1 268 ? 6.567 -4.348 -23.078 1.00 92.50 268 ARG A CA 1
ATOM 2075 C C . ARG A 1 268 ? 5.532 -4.571 -21.977 1.00 92.50 268 ARG A C 1
ATOM 2077 O O . ARG A 1 268 ? 4.374 -4.823 -22.301 1.00 92.50 268 ARG A O 1
ATOM 2084 N N . ALA A 1 269 ? 5.932 -4.456 -20.711 1.00 91.88 269 ALA A N 1
ATOM 2085 C CA . ALA A 1 269 ? 5.043 -4.626 -19.568 1.00 91.88 269 ALA A CA 1
ATOM 2086 C C . ALA A 1 269 ? 3.896 -3.606 -19.584 1.00 91.88 269 ALA A C 1
ATOM 2088 O O . ALA A 1 269 ? 2.751 -3.999 -19.405 1.00 91.88 269 ALA A O 1
ATOM 2089 N N . SER A 1 270 ? 4.166 -2.331 -19.878 1.00 94.31 270 SER A N 1
ATOM 2090 C CA . SER A 1 270 ? 3.149 -1.277 -19.986 1.00 94.31 270 SER A CA 1
ATOM 2091 C C . SER A 1 270 ? 2.099 -1.611 -21.045 1.00 94.31 270 SER A C 1
ATOM 2093 O O . SER A 1 270 ? 0.900 -1.538 -20.782 1.00 94.31 270 SER A O 1
ATOM 2095 N N . ARG A 1 271 ? 2.532 -2.046 -22.238 1.00 95.06 271 ARG A N 1
ATOM 2096 C CA . ARG A 1 271 ? 1.612 -2.430 -23.321 1.00 95.06 271 ARG A CA 1
ATOM 2097 C C . ARG A 1 271 ? 0.752 -3.635 -22.947 1.00 95.06 271 ARG A C 1
ATOM 2099 O O . ARG A 1 271 ? -0.461 -3.573 -23.130 1.00 95.06 271 ARG A O 1
ATOM 2106 N N . LEU A 1 272 ? 1.358 -4.683 -22.384 1.00 91.88 272 LEU A N 1
ATOM 2107 C CA . LEU A 1 272 ? 0.632 -5.873 -21.927 1.00 91.88 272 LEU A CA 1
ATOM 2108 C C . LEU A 1 272 ? -0.352 -5.534 -20.800 1.00 91.88 272 LEU A C 1
ATOM 2110 O O . LEU A 1 272 ? -1.513 -5.929 -20.853 1.00 91.88 272 LEU A O 1
ATOM 2114 N N . ALA A 1 273 ? 0.078 -4.759 -19.802 1.00 93.31 273 ALA A N 1
ATOM 2115 C CA . ALA A 1 273 ? -0.775 -4.326 -18.701 1.00 93.31 273 ALA A CA 1
ATOM 2116 C C . ALA A 1 273 ? -2.002 -3.557 -19.211 1.00 93.31 273 ALA A C 1
ATOM 2118 O O . ALA A 1 273 ? -3.115 -3.783 -18.739 1.00 93.31 273 ALA A O 1
ATOM 2119 N N . HIS A 1 274 ? -1.818 -2.682 -20.199 1.00 95.12 274 HIS A N 1
ATOM 2120 C CA . HIS A 1 274 ? -2.910 -1.930 -20.808 1.00 95.12 274 HIS A CA 1
ATOM 2121 C C . HIS A 1 274 ? -3.837 -2.820 -21.652 1.00 95.12 274 HIS A C 1
ATOM 2123 O O . HIS A 1 274 ? -5.057 -2.734 -21.516 1.00 95.12 274 HIS A O 1
ATOM 2129 N N . GLU A 1 275 ? -3.289 -3.735 -22.459 1.00 93.81 275 GLU A N 1
ATOM 2130 C CA . GLU A 1 275 ? -4.068 -4.717 -23.230 1.00 93.81 275 GLU A CA 1
ATOM 2131 C C . GLU A 1 275 ? -4.961 -5.579 -22.321 1.00 93.81 275 GLU A C 1
ATOM 2133 O O . GLU A 1 275 ? -6.150 -5.770 -22.594 1.00 93.81 275 GLU A O 1
ATOM 2138 N N . HIS A 1 276 ? -4.419 -6.017 -21.183 1.00 92.25 276 HIS A N 1
ATOM 2139 C CA . HIS A 1 276 ? -5.140 -6.779 -20.164 1.00 92.25 276 HIS A CA 1
ATOM 2140 C C . HIS A 1 276 ? -6.003 -5.915 -19.227 1.00 92.25 276 HIS A C 1
ATOM 2142 O O . HIS A 1 276 ? -6.638 -6.450 -18.316 1.00 92.25 276 HIS A O 1
ATOM 2148 N N . LYS A 1 277 ? -6.085 -4.595 -19.455 1.00 95.31 277 LYS A N 1
ATOM 2149 C CA . LYS A 1 277 ? -6.857 -3.637 -18.639 1.00 95.31 277 LYS A CA 1
ATOM 2150 C C . LYS A 1 277 ? -6.487 -3.679 -17.150 1.00 95.31 277 LYS A C 1
ATOM 2152 O O . LYS A 1 277 ? -7.369 -3.612 -16.286 1.00 95.31 277 LYS A O 1
ATOM 2157 N N . LEU A 1 278 ? -5.193 -3.841 -16.876 1.00 94.75 278 LEU A N 1
ATOM 2158 C CA . LEU A 1 278 ? -4.585 -3.757 -15.546 1.00 94.75 278 LEU A CA 1
ATOM 2159 C C . LEU A 1 278 ? -4.163 -2.321 -15.201 1.00 94.75 278 LEU A C 1
ATOM 2161 O O . LEU A 1 278 ? -4.124 -1.953 -14.030 1.00 94.75 278 LEU A O 1
ATOM 2165 N N . ILE A 1 279 ? -3.876 -1.512 -16.221 1.00 96.06 279 ILE A N 1
ATOM 2166 C CA . ILE A 1 279 ? -3.649 -0.067 -16.113 1.00 96.06 279 ILE A CA 1
ATOM 2167 C C . ILE A 1 279 ? -4.579 0.677 -17.070 1.00 96.06 279 ILE A C 1
ATOM 2169 O O . ILE A 1 279 ? -5.010 0.120 -18.081 1.00 96.06 279 ILE A O 1
ATOM 2173 N N . GLU A 1 280 ? -4.883 1.931 -16.746 1.00 96.38 280 GLU A N 1
ATOM 2174 C CA . GLU A 1 280 ? -5.822 2.753 -17.520 1.00 96.38 280 GLU A CA 1
ATOM 2175 C C . GLU A 1 280 ? -5.194 3.358 -18.777 1.00 96.38 280 GLU A C 1
ATOM 2177 O O . GLU A 1 280 ? -5.875 3.502 -19.790 1.00 96.38 280 GLU A O 1
ATOM 2182 N N . ALA A 1 281 ? -3.898 3.678 -18.735 1.00 96.81 281 ALA A N 1
ATOM 2183 C CA . ALA A 1 281 ? -3.199 4.321 -19.839 1.00 96.81 281 ALA A CA 1
ATOM 2184 C C . ALA A 1 281 ? -1.715 3.937 -19.901 1.00 96.81 281 ALA A C 1
ATOM 2186 O O . ALA A 1 281 ? -1.103 3.558 -18.901 1.00 96.81 281 ALA A O 1
ATOM 2187 N N . VAL A 1 282 ? -1.136 4.099 -21.092 1.00 96.75 282 VAL A N 1
ATOM 2188 C CA . VAL A 1 282 ? 0.310 4.049 -21.346 1.00 96.75 282 VAL A CA 1
ATO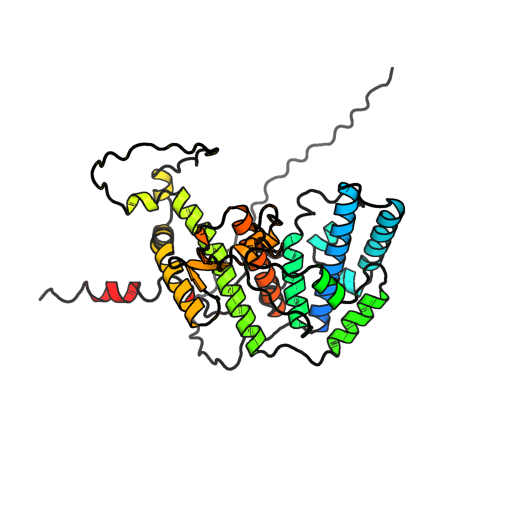M 2189 C C . VAL A 1 282 ? 0.761 5.446 -21.756 1.00 96.75 282 VAL A C 1
ATOM 2191 O O . VAL A 1 282 ? 0.164 6.041 -22.654 1.00 96.75 282 VAL A O 1
ATOM 2194 N N . ALA A 1 283 ? 1.818 5.959 -21.134 1.00 95.75 283 ALA A N 1
ATOM 2195 C CA . ALA A 1 283 ? 2.433 7.237 -21.482 1.00 95.75 283 ALA A CA 1
ATOM 2196 C C . ALA A 1 283 ? 3.920 7.003 -21.751 1.00 95.75 283 ALA A C 1
ATOM 2198 O O . ALA A 1 283 ? 4.594 6.436 -20.904 1.00 95.75 283 ALA A O 1
ATOM 2199 N N . GLU A 1 284 ? 4.424 7.402 -22.923 1.00 95.38 284 GLU A N 1
ATOM 2200 C CA . GLU A 1 284 ? 5.840 7.235 -23.317 1.00 95.38 284 GLU A CA 1
ATOM 2201 C C . GLU A 1 284 ? 6.407 5.824 -23.043 1.00 95.38 284 GLU A C 1
ATOM 2203 O O . GLU A 1 284 ? 7.452 5.676 -22.415 1.00 95.38 284 GLU A O 1
ATOM 2208 N N . ASP A 1 285 ? 5.685 4.782 -23.476 1.00 96.50 285 ASP A N 1
ATOM 2209 C CA . ASP A 1 285 ? 6.015 3.369 -23.215 1.00 96.50 285 ASP A CA 1
ATOM 2210 C C . ASP A 1 285 ? 6.065 2.975 -21.717 1.00 96.50 285 ASP A C 1
ATOM 2212 O O . ASP A 1 285 ? 6.498 1.889 -21.343 1.00 96.50 285 ASP A O 1
ATOM 2216 N N . ASP A 1 286 ? 5.547 3.803 -20.823 1.00 97.00 286 ASP A N 1
ATOM 2217 C CA . ASP A 1 286 ? 5.501 3.559 -19.384 1.00 97.00 286 ASP A CA 1
ATOM 2218 C C . ASP A 1 286 ? 4.054 3.499 -18.866 1.00 97.00 286 ASP A C 1
ATOM 2220 O O . ASP A 1 286 ? 3.095 3.792 -19.586 1.00 97.00 286 ASP A O 1
ATOM 2224 N N . PHE A 1 287 ? 3.881 3.128 -17.598 1.00 97.44 287 PHE A N 1
ATOM 2225 C CA . PHE A 1 287 ? 2.601 3.205 -16.902 1.00 97.44 287 PHE A CA 1
ATOM 2226 C C . PHE A 1 287 ? 2.153 4.670 -16.872 1.00 97.44 287 PHE A C 1
ATOM 2228 O O . PHE A 1 287 ? 2.881 5.537 -16.382 1.00 97.44 287 PHE A O 1
ATOM 2235 N N . GLY A 1 288 ? 0.966 4.946 -17.413 1.00 96.94 288 GLY A N 1
ATOM 2236 C CA . GLY A 1 288 ? 0.365 6.272 -17.369 1.00 96.94 288 GLY A CA 1
ATOM 2237 C C . GLY A 1 288 ? -0.179 6.578 -15.977 1.00 96.94 288 GLY A C 1
ATOM 2238 O O . GLY A 1 288 ? -0.916 5.779 -15.400 1.00 96.94 288 GLY A O 1
ATOM 2239 N N . ILE A 1 289 ? 0.170 7.752 -15.456 1.00 96.31 289 ILE A N 1
ATOM 2240 C CA . ILE A 1 289 ? -0.328 8.285 -14.189 1.00 96.31 289 ILE A CA 1
ATOM 2241 C C . ILE A 1 289 ? -1.195 9.503 -14.467 1.00 96.31 289 ILE A C 1
ATOM 2243 O O . ILE A 1 289 ? -0.734 10.434 -15.128 1.00 96.31 289 ILE A O 1
ATOM 2247 N N . ASP A 1 290 ? -2.416 9.526 -13.939 1.00 95.12 290 ASP A N 1
ATOM 2248 C CA . ASP A 1 290 ? -3.206 10.753 -13.922 1.00 95.12 290 ASP A CA 1
ATOM 2249 C C . ASP A 1 290 ? -2.562 11.728 -12.927 1.00 95.12 290 ASP A C 1
ATOM 2251 O O . ASP A 1 290 ? -2.646 11.558 -11.705 1.00 95.12 290 ASP A O 1
ATOM 2255 N N . SER A 1 291 ? -1.883 12.751 -13.455 1.00 90.00 291 SER A N 1
ATOM 2256 C CA . SER A 1 291 ? -1.196 13.739 -12.628 1.00 90.00 291 SER A CA 1
ATOM 2257 C C . SER A 1 291 ? -2.154 14.486 -11.702 1.00 90.00 291 SER A C 1
ATOM 2259 O O . SER A 1 291 ? -1.780 14.821 -10.580 1.00 90.00 291 SER A O 1
ATOM 2261 N N . ASN A 1 292 ? -3.391 14.747 -12.138 1.00 89.31 292 ASN A N 1
ATOM 2262 C CA . ASN A 1 292 ? -4.353 15.499 -11.336 1.00 89.31 292 ASN A CA 1
ATOM 2263 C C . ASN A 1 292 ? -4.749 14.684 -10.1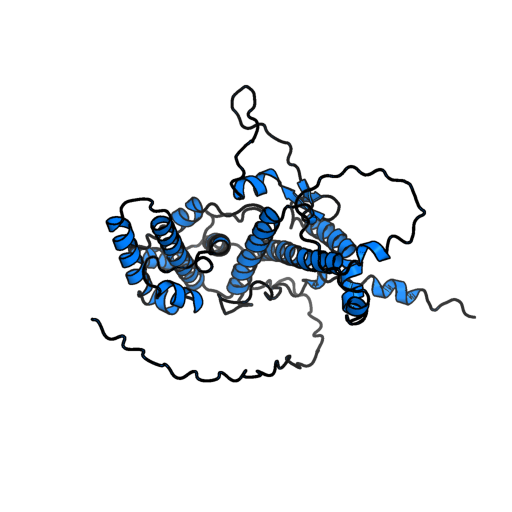05 1.00 89.31 292 ASN A C 1
ATOM 2265 O O . ASN A 1 292 ? -4.659 15.183 -8.982 1.00 89.31 292 ASN A O 1
ATOM 2269 N N . ALA A 1 293 ? -5.103 13.414 -10.305 1.00 90.44 293 ALA A N 1
ATOM 2270 C CA . ALA A 1 293 ? -5.424 12.506 -9.211 1.00 90.44 293 ALA A CA 1
ATOM 2271 C C . ALA A 1 293 ? -4.237 12.348 -8.243 1.00 90.44 293 ALA A C 1
ATOM 2273 O O . ALA A 1 293 ? -4.406 12.482 -7.028 1.00 90.44 293 ALA A O 1
ATOM 2274 N N . LEU A 1 294 ? -3.018 12.166 -8.759 1.00 90.50 294 LEU A N 1
ATOM 2275 C CA . LEU A 1 294 ? -1.825 12.030 -7.922 1.00 90.50 294 LEU A CA 1
ATOM 2276 C C . LEU A 1 294 ? -1.574 13.273 -7.047 1.00 90.50 294 LEU A C 1
ATOM 2278 O O . LEU A 1 294 ? -1.380 13.159 -5.834 1.00 90.50 294 LEU A O 1
ATOM 2282 N N . TYR A 1 295 ? -1.588 14.473 -7.636 1.00 86.12 295 TYR A N 1
ATOM 2283 C CA . TYR A 1 295 ? -1.226 15.700 -6.917 1.00 86.12 295 TYR A CA 1
ATOM 2284 C C . TYR A 1 295 ? -2.321 16.209 -5.971 1.00 86.12 295 TYR A C 1
ATOM 2286 O O . TYR A 1 295 ? -1.998 16.851 -4.963 1.00 86.12 295 TYR A O 1
ATOM 2294 N N . VAL A 1 296 ? -3.588 15.851 -6.212 1.00 88.00 296 VAL A N 1
ATOM 2295 C CA . VAL A 1 296 ? -4.673 16.047 -5.235 1.00 88.00 296 VAL A CA 1
ATOM 2296 C C . VAL A 1 296 ? -4.374 15.283 -3.940 1.00 88.00 296 VAL A C 1
ATOM 2298 O O . VAL A 1 296 ? -4.506 15.850 -2.852 1.00 88.00 296 VAL A O 1
ATOM 2301 N N . ASN A 1 297 ? -3.888 14.040 -4.033 1.00 83.50 297 ASN A N 1
ATOM 2302 C CA . ASN A 1 297 ? -3.554 13.222 -2.860 1.00 83.50 297 ASN A CA 1
ATOM 2303 C C . ASN A 1 297 ? -2.363 13.759 -2.060 1.00 83.50 297 ASN A C 1
ATOM 2305 O O . ASN A 1 297 ? -2.345 13.671 -0.832 1.00 83.50 297 ASN A O 1
ATOM 2309 N N . LEU A 1 298 ? -1.393 14.377 -2.734 1.00 85.06 298 LEU A N 1
ATOM 2310 C CA . LEU A 1 298 ? -0.241 15.002 -2.080 1.00 85.06 298 LEU A CA 1
ATOM 2311 C C . LEU A 1 298 ? -0.590 16.319 -1.364 1.00 85.06 298 LEU A C 1
ATOM 2313 O O . LEU A 1 298 ? 0.285 16.954 -0.774 1.00 85.06 298 LEU A O 1
ATOM 2317 N N . GLY A 1 299 ? -1.850 16.765 -1.414 1.00 81.00 299 GLY A N 1
ATOM 2318 C CA . GLY A 1 299 ? -2.264 18.034 -0.820 1.00 81.00 299 GLY A CA 1
ATOM 2319 C C . GLY A 1 299 ? -1.622 19.245 -1.504 1.00 81.00 299 GLY A C 1
ATOM 2320 O O . GLY A 1 299 ? -1.666 20.353 -0.963 1.00 81.00 299 GLY A O 1
ATOM 2321 N N . VAL A 1 300 ? -1.068 19.069 -2.712 1.00 68.94 300 VAL A N 1
ATOM 2322 C C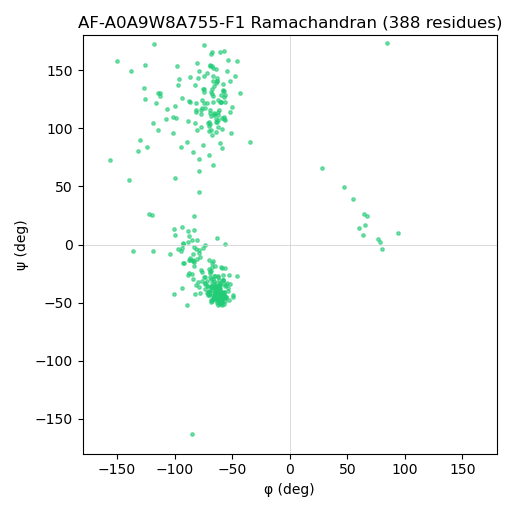A . VAL A 1 300 ? -0.524 20.142 -3.561 1.00 68.94 300 VAL A CA 1
ATOM 2323 C C . VAL A 1 300 ? -1.688 20.847 -4.266 1.00 68.94 300 VAL A C 1
ATOM 2325 O O . VAL A 1 300 ? -1.664 21.156 -5.447 1.00 68.94 300 VAL A O 1
ATOM 2328 N N . ASN A 1 301 ? -2.749 21.145 -3.519 1.00 54.97 301 ASN A N 1
ATOM 2329 C CA . ASN A 1 301 ? -3.954 21.801 -4.018 1.00 54.97 301 ASN A CA 1
ATOM 2330 C C . ASN A 1 301 ? -3.797 23.328 -4.081 1.00 54.97 301 ASN A C 1
ATOM 2332 O O . ASN A 1 301 ? -4.771 24.067 -3.968 1.00 54.97 301 ASN A O 1
ATOM 2336 N N . LYS A 1 302 ? -2.563 23.839 -4.181 1.00 50.91 302 LYS A N 1
ATOM 2337 C CA . LYS A 1 302 ? -2.326 25.272 -3.980 1.00 50.91 302 LYS A CA 1
ATOM 2338 C C . LYS A 1 302 ? -2.501 26.147 -5.207 1.00 50.91 302 LYS A C 1
ATOM 2340 O O . LYS A 1 302 ? -2.589 27.343 -4.997 1.00 50.91 302 LYS A O 1
ATOM 2345 N N . ASN A 1 303 ? -2.621 25.616 -6.423 1.00 50.09 303 ASN A N 1
ATOM 2346 C CA . ASN A 1 303 ? -2.939 26.426 -7.603 1.00 50.09 303 ASN A CA 1
ATOM 2347 C C . ASN A 1 303 ? -3.578 25.551 -8.689 1.00 50.09 303 ASN A C 1
ATOM 2349 O O . ASN A 1 303 ? -2.926 25.256 -9.684 1.00 50.09 303 ASN A O 1
ATOM 2353 N N . ILE A 1 304 ? -4.826 25.118 -8.512 1.00 56.31 304 ILE A N 1
ATOM 2354 C CA . ILE A 1 304 ? -5.650 24.749 -9.671 1.00 56.31 304 ILE A CA 1
ATOM 2355 C C . ILE A 1 304 ? -6.323 26.056 -10.099 1.00 56.31 304 ILE A C 1
ATOM 2357 O O . ILE A 1 304 ? -7.172 26.549 -9.352 1.00 56.31 304 ILE A O 1
ATOM 2361 N N . PRO A 1 305 ? -5.909 26.688 -11.213 1.00 53.16 305 PRO A N 1
ATOM 2362 C CA . PRO A 1 305 ? -6.646 27.779 -11.824 1.00 53.16 305 PRO A CA 1
ATOM 2363 C C . PRO A 1 305 ? -8.134 27.473 -11.859 1.00 53.16 305 PRO A C 1
ATOM 2365 O O . PRO A 1 305 ? -8.558 26.383 -12.238 1.00 53.16 305 PRO A O 1
ATOM 2368 N N . LEU A 1 306 ? -8.914 28.435 -11.390 1.00 64.31 306 LEU A N 1
ATOM 2369 C CA . LEU A 1 306 ? -10.359 28.392 -11.495 1.00 64.31 306 LEU A CA 1
ATOM 2370 C C . LEU A 1 306 ? -10.743 28.985 -12.852 1.00 64.31 306 LEU A C 1
ATOM 2372 O O . LEU A 1 306 ? -10.101 29.927 -13.321 1.00 64.31 306 LEU A O 1
ATOM 2376 N N . ASN A 1 307 ? -11.787 28.442 -13.466 1.00 66.31 307 ASN A N 1
ATOM 2377 C CA . ASN A 1 307 ? -12.502 29.107 -14.547 1.00 66.31 307 ASN A CA 1
ATOM 2378 C C . ASN A 1 307 ? -13.087 30.445 -14.046 1.00 66.31 307 ASN A C 1
ATOM 2380 O O . ASN A 1 307 ? -13.212 30.676 -12.839 1.00 66.31 307 ASN A O 1
ATOM 2384 N N . ASP A 1 308 ? -13.520 31.308 -14.967 1.00 67.62 308 ASP A N 1
ATOM 2385 C CA . ASP A 1 308 ? -14.149 32.601 -14.639 1.00 67.62 308 ASP A CA 1
ATOM 2386 C C . ASP A 1 308 ? -15.424 32.464 -13.776 1.00 67.62 308 ASP A C 1
ATOM 2388 O O . ASP A 1 308 ? -15.830 33.412 -13.103 1.00 67.62 308 ASP A O 1
ATOM 2392 N N . ASP A 1 309 ? -16.055 31.286 -13.768 1.00 76.50 309 ASP A N 1
ATOM 2393 C CA . ASP A 1 309 ? -17.230 30.958 -12.952 1.00 76.50 309 ASP A CA 1
ATOM 2394 C C . ASP A 1 309 ? -16.885 30.410 -11.550 1.00 76.50 309 ASP A C 1
ATOM 2396 O O . ASP A 1 309 ? -17.782 30.078 -10.773 1.00 76.50 309 ASP A O 1
ATOM 2400 N N . GLY A 1 310 ? -15.596 30.324 -11.205 1.00 69.50 310 GLY A N 1
ATOM 2401 C CA . GLY A 1 310 ? -15.115 29.784 -9.935 1.00 69.50 310 GLY A CA 1
ATOM 2402 C C . GLY A 1 310 ? -15.099 28.255 -9.858 1.00 69.50 310 GLY A C 1
ATOM 2403 O O . GLY A 1 310 ? -14.738 27.718 -8.808 1.00 69.50 310 GLY A O 1
ATOM 2404 N N . SER A 1 311 ? -15.462 27.542 -10.930 1.00 67.31 311 SER A N 1
ATOM 2405 C CA . SER A 1 311 ? -15.257 26.093 -11.012 1.00 67.31 311 SER A CA 1
ATOM 2406 C C . SER A 1 311 ? -13.767 25.769 -11.192 1.00 67.31 311 SER A C 1
ATOM 2408 O O . SER A 1 311 ? -13.038 26.559 -11.797 1.00 67.31 311 SER A O 1
ATOM 2410 N N . PRO A 1 312 ? -13.265 24.634 -10.669 1.00 60.91 312 PRO A N 1
ATOM 2411 C CA . PRO A 1 312 ? -11.921 24.167 -10.994 1.00 60.91 312 PRO A CA 1
ATOM 2412 C C . PRO A 1 312 ? -11.795 24.022 -12.510 1.00 60.91 312 PRO A C 1
ATOM 2414 O O . PRO A 1 312 ? -12.648 23.386 -13.127 1.00 60.91 312 PRO A O 1
ATOM 2417 N N . MET A 1 313 ? -10.761 24.610 -13.116 1.00 55.88 313 MET A N 1
ATOM 2418 C CA . MET A 1 313 ? -10.526 24.420 -14.543 1.00 55.88 313 MET A CA 1
ATOM 2419 C C . MET A 1 313 ? -10.316 22.923 -14.806 1.00 55.88 313 MET A C 1
ATOM 2421 O O . MET A 1 313 ? -9.440 22.302 -14.198 1.00 55.88 313 MET A O 1
ATOM 2425 N N . GLU A 1 314 ? -11.137 22.334 -15.680 1.00 58.94 314 GLU A N 1
ATOM 2426 C CA . GLU A 1 314 ? -10.953 20.958 -16.143 1.00 58.94 314 GLU A CA 1
ATOM 2427 C C . GLU A 1 314 ? -9.679 20.916 -16.985 1.00 58.94 314 GLU A C 1
ATOM 2429 O O . GLU A 1 314 ? -9.666 21.229 -18.177 1.00 58.94 314 GLU A O 1
ATOM 2434 N N . TYR A 1 315 ? -8.566 20.574 -16.348 1.00 54.38 315 TYR A N 1
ATOM 2435 C CA . TYR A 1 315 ? -7.364 20.231 -17.081 1.00 54.38 315 TYR A CA 1
ATOM 2436 C C . TYR A 1 315 ? -7.614 18.913 -17.816 1.00 54.38 315 TYR A C 1
ATOM 2438 O O . TYR A 1 315 ? -8.115 17.973 -17.191 1.00 54.38 315 TYR A O 1
ATOM 2446 N N . PRO A 1 316 ? -7.253 18.797 -19.108 1.00 59.41 316 PRO A N 1
ATOM 2447 C CA . PRO A 1 316 ? -7.210 17.489 -19.744 1.00 59.41 316 PRO A CA 1
ATOM 2448 C C . PRO A 1 316 ? -6.367 16.553 -18.874 1.00 59.41 316 PRO A C 1
ATOM 2450 O O . PRO A 1 316 ? -5.367 16.985 -18.292 1.00 59.41 316 PRO A O 1
ATOM 2453 N N . VAL A 1 317 ? -6.797 15.294 -18.750 1.00 67.00 317 VAL A N 1
ATOM 2454 C CA . VAL A 1 317 ? -6.038 14.275 -18.020 1.00 67.00 317 VAL A CA 1
ATOM 2455 C C . VAL A 1 317 ? -4.649 14.207 -18.640 1.00 67.00 317 VAL A C 1
ATOM 2457 O O . VAL A 1 317 ? -4.471 13.737 -19.766 1.00 67.00 317 VAL A O 1
ATOM 2460 N N . ASN A 1 318 ? -3.667 14.726 -17.911 1.00 84.69 318 ASN A N 1
ATOM 2461 C CA . ASN A 1 318 ? -2.284 14.710 -18.334 1.00 84.69 318 ASN A CA 1
ATOM 2462 C C . ASN A 1 318 ? -1.683 13.414 -17.812 1.00 84.69 318 ASN A C 1
ATOM 2464 O O . ASN A 1 318 ? -1.151 13.351 -16.705 1.00 84.69 318 ASN A O 1
ATOM 2468 N N . TRP A 1 319 ? -1.812 12.366 -18.622 1.00 93.75 319 TRP A N 1
ATOM 2469 C CA . TRP A 1 319 ? -1.109 11.116 -18.383 1.00 93.75 319 TRP A CA 1
ATOM 2470 C C . TRP A 1 319 ? 0.394 11.376 -18.447 1.00 93.75 319 TRP A C 1
ATOM 2472 O O . TRP A 1 319 ? 0.948 11.611 -19.523 1.00 93.75 319 TRP A O 1
ATOM 2482 N N . ILE A 1 320 ? 1.053 11.350 -17.293 1.00 94.00 320 ILE A N 1
ATOM 2483 C CA . ILE A 1 320 ? 2.510 11.424 -17.209 1.00 94.00 320 ILE A CA 1
ATOM 2484 C C . ILE A 1 320 ? 3.074 10.007 -17.098 1.00 94.00 320 ILE A C 1
ATOM 2486 O O . ILE A 1 320 ? 2.463 9.157 -16.443 1.00 94.00 320 ILE A O 1
ATOM 2490 N N . PRO A 1 321 ? 4.216 9.709 -17.737 1.00 96.25 321 PRO A N 1
ATOM 2491 C CA . PRO A 1 321 ? 4.854 8.414 -17.563 1.00 96.25 321 PRO A CA 1
ATOM 2492 C C . PRO A 1 321 ? 5.367 8.270 -16.128 1.00 96.25 321 PRO A C 1
ATOM 2494 O O . PRO A 1 321 ? 5.915 9.219 -15.562 1.00 96.25 321 PRO A O 1
ATOM 2497 N N . TYR A 1 322 ? 5.226 7.075 -15.554 1.00 96.75 322 TYR A N 1
ATOM 2498 C CA . TYR A 1 322 ? 5.607 6.772 -14.172 1.00 96.75 322 TYR A CA 1
ATOM 2499 C C . TYR A 1 322 ? 7.026 7.249 -13.813 1.00 96.75 322 TYR A C 1
ATOM 2501 O O . TYR A 1 322 ? 7.223 7.850 -12.761 1.00 96.75 322 TYR A O 1
ATOM 2509 N N . HIS A 1 323 ? 8.018 7.052 -14.689 1.00 94.88 323 HIS A N 1
ATOM 2510 C CA . HIS A 1 323 ? 9.400 7.478 -14.422 1.00 94.88 323 HIS A CA 1
ATOM 2511 C C . HIS A 1 323 ? 9.609 9.005 -14.345 1.00 94.88 323 HIS A C 1
ATOM 2513 O O . HIS A 1 323 ? 10.666 9.434 -13.887 1.00 94.88 323 HIS A O 1
ATOM 2519 N N . ARG A 1 324 ? 8.652 9.832 -14.797 1.00 92.88 324 ARG A N 1
ATOM 2520 C CA . ARG A 1 324 ? 8.722 11.307 -14.706 1.00 92.88 324 ARG A CA 1
ATOM 2521 C C . ARG A 1 324 ? 8.039 11.883 -13.472 1.00 92.88 324 ARG A C 1
ATOM 2523 O O . ARG A 1 324 ? 8.064 13.099 -13.286 1.00 92.88 324 ARG A O 1
ATOM 2530 N N . VAL A 1 325 ? 7.414 11.044 -12.653 1.00 91.19 325 VAL A N 1
ATOM 2531 C CA . VAL A 1 325 ? 6.824 11.484 -11.391 1.00 91.19 325 VAL A CA 1
ATOM 2532 C C . VAL A 1 325 ? 7.939 11.987 -10.468 1.00 91.19 325 VAL A C 1
ATOM 2534 O O . VAL A 1 325 ? 9.024 11.411 -10.398 1.00 91.19 325 VAL A O 1
ATOM 2537 N N . ASP A 1 326 ? 7.683 13.084 -9.761 1.00 87.38 326 ASP A N 1
ATOM 2538 C CA . ASP A 1 326 ? 8.626 13.651 -8.802 1.00 87.38 326 ASP A CA 1
ATOM 2539 C C . ASP A 1 326 ? 8.828 12.733 -7.584 1.00 87.38 326 ASP A C 1
ATOM 2541 O O . ASP A 1 326 ? 8.054 11.811 -7.333 1.00 87.38 326 ASP A O 1
ATOM 2545 N N . ALA A 1 327 ? 9.863 12.988 -6.779 1.00 89.44 327 ALA A N 1
ATOM 2546 C CA . ALA A 1 327 ? 10.218 12.117 -5.653 1.00 89.44 327 ALA A CA 1
ATOM 2547 C C . ALA A 1 327 ? 9.061 11.895 -4.655 1.00 89.44 327 ALA A C 1
ATOM 2549 O O . ALA A 1 327 ? 8.909 10.792 -4.127 1.00 89.44 327 ALA A O 1
ATOM 2550 N N . SER A 1 328 ? 8.230 12.917 -4.421 1.00 88.56 328 SER A N 1
ATOM 2551 C CA . SER A 1 328 ? 7.072 12.828 -3.522 1.00 88.56 328 SER A CA 1
ATOM 2552 C C . SER A 1 328 ? 5.982 11.918 -4.088 1.00 88.56 328 SER A C 1
ATOM 2554 O O . SER A 1 328 ? 5.497 11.030 -3.386 1.00 88.56 328 SER A O 1
ATOM 2556 N N . GLY A 1 329 ? 5.621 12.098 -5.363 1.00 91.56 329 GLY A N 1
ATOM 2557 C CA . GLY A 1 329 ? 4.668 11.221 -6.038 1.00 91.56 329 GLY A CA 1
ATOM 2558 C C . GLY A 1 329 ? 5.192 9.793 -6.166 1.00 91.56 329 GLY A C 1
ATOM 2559 O O . GLY A 1 329 ? 4.453 8.842 -5.941 1.00 91.56 329 GLY A O 1
ATOM 2560 N N . MET A 1 330 ? 6.489 9.633 -6.420 1.00 94.69 330 MET A N 1
ATOM 2561 C CA . MET A 1 330 ? 7.153 8.335 -6.487 1.00 94.69 330 MET A CA 1
ATOM 2562 C C . MET A 1 330 ? 7.105 7.572 -5.163 1.00 94.69 330 MET A C 1
ATOM 2564 O O . MET A 1 330 ? 6.826 6.368 -5.151 1.00 94.69 330 MET A O 1
ATOM 2568 N N . TYR A 1 331 ? 7.354 8.265 -4.050 1.00 94.00 331 TYR A N 1
ATOM 2569 C CA . TYR A 1 331 ? 7.194 7.693 -2.718 1.00 94.00 331 TYR A CA 1
ATOM 2570 C C . TYR A 1 331 ? 5.751 7.228 -2.499 1.00 94.00 331 TYR A C 1
ATOM 2572 O O . TYR A 1 331 ? 5.545 6.075 -2.131 1.00 94.00 331 TYR A O 1
ATOM 2580 N N . LEU A 1 332 ? 4.763 8.074 -2.813 1.00 94.56 332 LEU A N 1
ATOM 2581 C CA . LEU A 1 332 ? 3.346 7.748 -2.644 1.00 94.56 332 LEU A CA 1
ATOM 2582 C C . LEU A 1 332 ? 2.911 6.539 -3.491 1.00 94.56 332 LEU A C 1
ATOM 2584 O O . LEU A 1 332 ? 2.306 5.612 -2.963 1.00 94.56 332 LEU A O 1
ATOM 2588 N N . LEU A 1 333 ? 3.247 6.518 -4.783 1.00 96.31 333 LEU A N 1
ATOM 2589 C CA . LEU A 1 333 ? 2.929 5.408 -5.693 1.00 96.31 333 LEU A CA 1
ATOM 2590 C C . LEU A 1 333 ? 3.527 4.085 -5.207 1.00 96.31 333 LEU A C 1
ATOM 2592 O O . LEU A 1 333 ? 2.867 3.044 -5.233 1.00 96.31 333 LEU A O 1
ATOM 2596 N N . THR A 1 334 ? 4.773 4.133 -4.731 1.00 96.38 334 THR A N 1
ATOM 2597 C CA . THR A 1 334 ? 5.451 2.963 -4.166 1.00 96.38 334 THR A CA 1
ATOM 2598 C C . THR A 1 334 ? 4.753 2.503 -2.888 1.00 96.38 334 THR A C 1
ATOM 2600 O O . THR A 1 334 ? 4.472 1.314 -2.754 1.00 96.38 334 THR A O 1
ATOM 2603 N N . ASP A 1 335 ? 4.424 3.428 -1.986 1.00 96.00 335 ASP A N 1
ATOM 2604 C CA . ASP A 1 335 ? 3.757 3.136 -0.716 1.00 96.00 335 ASP A CA 1
ATOM 2605 C C . ASP A 1 335 ? 2.383 2.479 -0.931 1.00 96.00 335 ASP A C 1
ATOM 2607 O O . ASP A 1 335 ? 2.102 1.428 -0.347 1.00 96.00 335 ASP A O 1
ATOM 2611 N N . ILE A 1 336 ? 1.580 3.023 -1.856 1.00 97.12 336 ILE A N 1
ATOM 2612 C CA . ILE A 1 336 ? 0.287 2.460 -2.273 1.00 97.12 336 ILE A CA 1
ATOM 2613 C C . ILE A 1 336 ? 0.468 1.044 -2.824 1.00 97.12 336 ILE A C 1
ATOM 2615 O O . ILE A 1 336 ? -0.197 0.106 -2.372 1.00 97.12 336 ILE A O 1
ATOM 2619 N N . ALA A 1 337 ? 1.381 0.867 -3.783 1.00 97.44 337 ALA A N 1
ATOM 2620 C CA . ALA A 1 337 ? 1.602 -0.423 -4.425 1.00 97.44 337 ALA A CA 1
ATOM 2621 C C . ALA A 1 337 ? 2.031 -1.503 -3.424 1.00 97.44 337 ALA A C 1
ATOM 2623 O O . ALA A 1 337 ? 1.508 -2.617 -3.438 1.00 97.44 337 ALA A O 1
ATOM 2624 N N . GLN A 1 338 ? 2.953 -1.165 -2.523 1.00 97.38 338 GLN A N 1
ATOM 2625 C CA . GLN A 1 338 ? 3.481 -2.087 -1.525 1.00 97.38 338 GLN A CA 1
ATOM 2626 C C . GLN A 1 338 ? 2.432 -2.517 -0.500 1.00 97.38 338 GLN A C 1
ATOM 2628 O O . GLN A 1 338 ? 2.294 -3.711 -0.235 1.00 97.38 338 GLN A O 1
ATOM 2633 N N . HIS A 1 339 ? 1.668 -1.580 0.055 1.00 98.12 339 HIS A N 1
ATOM 2634 C CA . HIS A 1 339 ? 0.710 -1.890 1.115 1.00 98.12 339 HIS A CA 1
ATOM 2635 C C . HIS A 1 339 ? -0.523 -2.632 0.600 1.00 98.12 339 HIS A C 1
ATOM 2637 O O . HIS A 1 339 ? -0.976 -3.596 1.224 1.00 98.12 339 HIS A O 1
ATOM 2643 N N . ARG A 1 340 ? -1.022 -2.275 -0.592 1.00 98.06 340 ARG A N 1
ATOM 2644 C CA . ARG A 1 340 ? -2.087 -3.056 -1.235 1.00 98.06 340 ARG A CA 1
ATOM 2645 C C . ARG A 1 340 ? -1.614 -4.476 -1.547 1.00 98.06 340 ARG A C 1
ATOM 2647 O O . ARG A 1 340 ? -2.330 -5.433 -1.255 1.00 98.06 340 ARG A O 1
ATOM 2654 N N . MET A 1 341 ? -0.389 -4.626 -2.061 1.00 97.62 341 MET A N 1
ATOM 2655 C CA . MET A 1 341 ? 0.199 -5.940 -2.338 1.00 97.62 341 MET A CA 1
ATOM 2656 C C . MET A 1 341 ? 0.427 -6.766 -1.062 1.00 97.62 341 MET A C 1
ATOM 2658 O O . MET A 1 341 ? 0.195 -7.977 -1.080 1.00 97.62 341 MET A O 1
ATOM 2662 N N . LEU A 1 342 ? 0.816 -6.145 0.059 1.00 98.12 342 LEU A N 1
ATOM 2663 C CA . LEU A 1 342 ? 0.906 -6.810 1.367 1.00 98.12 342 LEU A CA 1
ATOM 2664 C C . LEU A 1 342 ? -0.458 -7.365 1.790 1.00 98.12 342 LEU A C 1
ATOM 2666 O O . LEU A 1 342 ? -0.562 -8.540 2.146 1.00 98.12 342 LEU A O 1
ATOM 2670 N N . ALA A 1 343 ? -1.513 -6.550 1.710 1.00 98.12 343 ALA A N 1
ATOM 2671 C CA . ALA A 1 343 ? -2.856 -6.974 2.088 1.00 98.12 343 ALA A CA 1
ATOM 2672 C C . ALA A 1 343 ? -3.338 -8.161 1.237 1.00 98.12 343 ALA A C 1
ATOM 2674 O O . ALA A 1 343 ? -3.831 -9.147 1.788 1.00 98.12 343 ALA A O 1
ATOM 2675 N N . PHE A 1 344 ? -3.131 -8.130 -0.083 1.00 97.75 344 PHE A N 1
ATOM 2676 C CA . PHE A 1 344 ? -3.464 -9.263 -0.954 1.00 97.75 344 PHE A CA 1
ATOM 2677 C C . PHE A 1 344 ? -2.629 -10.517 -0.661 1.00 97.75 344 PHE A C 1
ATOM 2679 O O . PHE A 1 344 ? -3.170 -11.627 -0.634 1.00 97.75 344 PHE A O 1
ATOM 2686 N N . ASN A 1 345 ? -1.333 -10.368 -0.382 1.00 97.25 345 ASN A N 1
ATOM 2687 C CA . ASN A 1 345 ? -0.470 -11.484 0.008 1.00 97.25 345 ASN A CA 1
ATOM 2688 C C . ASN A 1 345 ? -0.934 -12.138 1.312 1.00 97.25 345 ASN A C 1
ATOM 2690 O O . ASN A 1 345 ? -0.925 -13.364 1.440 1.00 97.25 345 ASN A O 1
ATOM 2694 N N . TRP A 1 346 ? -1.371 -11.328 2.273 1.00 97.81 346 TRP A N 1
ATOM 2695 C CA . TRP A 1 346 ? -1.892 -11.819 3.540 1.00 97.81 346 TRP A CA 1
ATOM 2696 C C . TRP A 1 346 ? -3.259 -12.503 3.389 1.00 97.81 346 TRP A C 1
ATOM 2698 O O . TRP A 1 346 ? -3.486 -13.571 3.970 1.00 97.81 346 TRP A O 1
ATOM 2708 N N . LEU A 1 347 ? -4.148 -11.934 2.564 1.00 97.06 347 LEU A N 1
ATOM 2709 C CA . LEU A 1 347 ? -5.466 -12.493 2.236 1.00 97.06 347 LEU A CA 1
ATOM 2710 C C . LEU A 1 347 ? -5.372 -13.866 1.554 1.00 97.06 347 LEU A C 1
ATOM 2712 O O . LEU A 1 347 ? -6.174 -14.758 1.836 1.00 97.06 347 LEU A O 1
ATOM 2716 N N . THR A 1 348 ? -4.385 -14.044 0.677 1.00 95.81 348 THR A N 1
ATOM 2717 C CA . THR A 1 348 ? -4.120 -15.308 -0.035 1.00 95.81 348 THR A CA 1
ATOM 2718 C C . THR A 1 348 ? -3.284 -16.295 0.783 1.00 95.81 348 THR A C 1
ATOM 2720 O O . THR A 1 348 ? -3.143 -17.452 0.400 1.00 95.81 348 THR A O 1
ATOM 2723 N N . GLY A 1 349 ? -2.759 -15.872 1.938 1.00 95.62 349 GLY A N 1
ATOM 2724 C CA . GLY A 1 349 ? -1.933 -16.704 2.814 1.00 95.62 349 GLY A CA 1
ATOM 2725 C C . GLY A 1 349 ? -0.493 -16.899 2.330 1.00 95.62 349 GLY A C 1
ATOM 2726 O O . GLY A 1 349 ? 0.259 -17.633 2.976 1.00 95.62 349 GLY A O 1
ATOM 2727 N N . THR A 1 350 ? -0.099 -16.233 1.241 1.00 95.25 350 THR A N 1
ATOM 2728 C CA . THR A 1 350 ? 1.276 -16.214 0.720 1.00 95.25 350 THR A CA 1
ATOM 2729 C C . THR A 1 350 ? 2.234 -15.586 1.734 1.00 95.25 350 THR A C 1
ATOM 2731 O O . THR A 1 350 ? 3.343 -16.078 1.936 1.00 95.25 350 THR A O 1
ATOM 2734 N N . VAL A 1 351 ? 1.771 -14.553 2.442 1.00 96.81 351 VAL A N 1
ATOM 2735 C CA . VAL A 1 351 ? 2.459 -13.962 3.593 1.00 96.81 351 VAL A CA 1
ATOM 2736 C C . VAL A 1 351 ? 1.624 -14.204 4.851 1.00 96.81 351 VAL A C 1
ATOM 2738 O O . VAL A 1 351 ? 0.416 -13.968 4.880 1.00 96.81 351 VAL A O 1
ATOM 2741 N N . GLN A 1 352 ? 2.262 -14.717 5.902 1.00 96.00 352 GLN A N 1
ATOM 2742 C CA . GLN A 1 352 ? 1.610 -14.949 7.198 1.00 96.00 352 GLN A CA 1
ATOM 2743 C C . GLN A 1 352 ? 1.789 -13.767 8.148 1.00 96.00 352 GLN A C 1
ATOM 2745 O O . GLN A 1 352 ? 0.866 -13.438 8.890 1.00 96.00 352 GLN A O 1
ATOM 2750 N N . ASP A 1 353 ? 2.964 -13.144 8.101 1.00 95.62 353 ASP A N 1
ATOM 2751 C CA . ASP A 1 353 ? 3.339 -12.040 8.971 1.00 95.62 353 ASP A CA 1
ATOM 2752 C C . ASP A 1 353 ? 2.903 -10.700 8.372 1.00 95.62 353 ASP A C 1
ATOM 2754 O O . ASP A 1 353 ? 3.268 -10.362 7.249 1.00 95.62 353 ASP A O 1
ATOM 2758 N N . TRP A 1 354 ? 2.121 -9.936 9.127 1.00 95.94 354 TRP A N 1
ATOM 2759 C CA . TRP A 1 354 ? 1.688 -8.607 8.706 1.00 95.94 354 TRP A CA 1
ATOM 2760 C C . TRP A 1 354 ? 2.842 -7.590 8.709 1.00 95.94 354 TRP A C 1
ATOM 2762 O O . TRP A 1 354 ? 2.788 -6.608 7.977 1.00 95.94 354 TRP A O 1
ATOM 2772 N N . ASP A 1 355 ? 3.913 -7.863 9.462 1.00 96.25 355 ASP A N 1
ATOM 2773 C CA . ASP A 1 355 ? 5.112 -7.021 9.546 1.00 96.25 355 ASP A CA 1
ATOM 2774 C C . ASP A 1 355 ? 6.170 -7.345 8.476 1.00 96.25 355 ASP A C 1
ATOM 2776 O O . ASP A 1 355 ? 7.306 -6.860 8.569 1.00 96.25 355 ASP A O 1
ATOM 2780 N N . ALA A 1 356 ? 5.809 -8.154 7.471 1.00 96.62 356 ALA A N 1
ATOM 2781 C CA . ALA A 1 356 ? 6.699 -8.585 6.399 1.00 96.62 356 ALA A CA 1
ATOM 2782 C C . ALA A 1 356 ? 7.368 -7.411 5.666 1.00 96.62 356 ALA A C 1
ATOM 2784 O O . ALA A 1 356 ? 6.803 -6.325 5.517 1.00 96.62 356 ALA A O 1
ATOM 2785 N N . ASP A 1 357 ? 8.580 -7.656 5.163 1.00 96.44 357 ASP A N 1
ATOM 2786 C CA . ASP A 1 357 ? 9.310 -6.667 4.379 1.00 96.44 357 ASP A CA 1
ATOM 2787 C C . ASP A 1 357 ? 8.566 -6.367 3.070 1.00 96.44 357 ASP A C 1
ATOM 2789 O O . ASP A 1 357 ? 8.475 -7.192 2.158 1.00 96.44 357 ASP A O 1
ATOM 2793 N N . LEU A 1 358 ? 8.058 -5.140 2.971 1.00 95.88 358 LEU A N 1
ATOM 2794 C CA . LEU A 1 358 ? 7.334 -4.619 1.816 1.00 95.88 358 LEU A CA 1
ATOM 2795 C C . LEU A 1 358 ? 8.165 -4.627 0.525 1.00 95.88 358 LEU A C 1
ATOM 2797 O O . LEU A 1 358 ? 7.620 -4.501 -0.577 1.00 95.88 358 LEU A O 1
ATOM 2801 N N . THR A 1 359 ? 9.489 -4.709 0.628 1.00 93.50 359 THR A N 1
ATOM 2802 C CA . THR A 1 359 ? 10.405 -4.780 -0.512 1.00 93.50 359 THR A CA 1
ATOM 2803 C C . THR A 1 359 ? 10.645 -6.207 -1.002 1.00 93.50 359 THR A C 1
ATOM 2805 O O . THR A 1 359 ? 11.108 -6.380 -2.125 1.00 93.50 359 THR A O 1
ATOM 2808 N N . GLU A 1 360 ? 10.259 -7.218 -0.225 1.00 93.06 360 GLU A N 1
ATOM 2809 C CA . GLU A 1 360 ? 10.492 -8.634 -0.529 1.00 93.06 360 GLU A CA 1
ATOM 2810 C C . GLU A 1 360 ? 9.183 -9.436 -0.595 1.00 93.06 360 GLU A C 1
ATOM 2812 O O . GLU A 1 360 ? 9.166 -10.648 -0.366 1.00 93.06 360 GLU A O 1
ATOM 2817 N N . LEU A 1 361 ? 8.064 -8.775 -0.912 1.00 94.75 361 LEU A N 1
ATOM 2818 C CA . LEU A 1 361 ? 6.784 -9.464 -1.021 1.00 94.75 361 LEU A CA 1
ATOM 2819 C C . LEU A 1 361 ? 6.812 -10.420 -2.223 1.00 94.75 361 LEU A C 1
ATOM 2821 O O . LEU A 1 361 ? 7.161 -10.008 -3.336 1.00 94.75 361 LEU A O 1
ATOM 2825 N N . PRO A 1 362 ? 6.429 -11.690 -2.028 1.00 93.62 362 PRO A N 1
ATOM 2826 C CA . PRO A 1 362 ? 6.340 -12.637 -3.125 1.00 93.62 362 PRO A CA 1
ATOM 2827 C C . PRO A 1 362 ? 5.227 -12.234 -4.101 1.00 93.62 362 PRO A C 1
ATOM 2829 O O . PRO A 1 362 ? 4.225 -11.619 -3.727 1.00 93.62 362 PRO A O 1
ATOM 28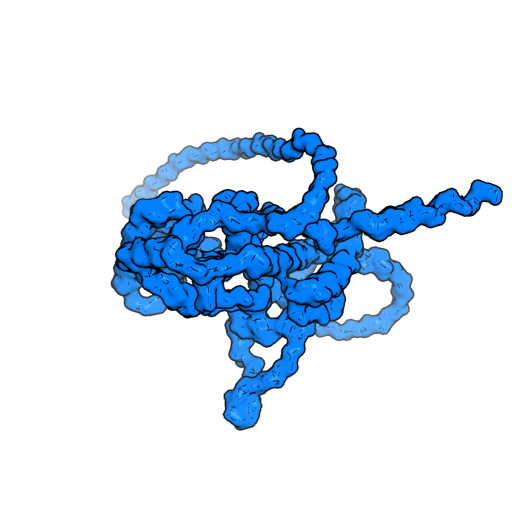32 N N . SER A 1 363 ? 5.390 -12.621 -5.368 1.00 90.88 363 SER A N 1
ATOM 2833 C CA . SER A 1 363 ? 4.267 -12.653 -6.307 1.00 90.88 363 SER A CA 1
ATOM 2834 C C . SER A 1 363 ? 3.263 -13.710 -5.848 1.00 90.88 363 SER A C 1
ATOM 2836 O O . SER A 1 363 ? 3.647 -14.823 -5.483 1.00 90.88 363 SER A O 1
ATOM 2838 N N . ILE A 1 364 ? 1.984 -13.364 -5.891 1.00 88.75 364 ILE A N 1
ATOM 2839 C CA . ILE A 1 364 ? 0.866 -14.265 -5.62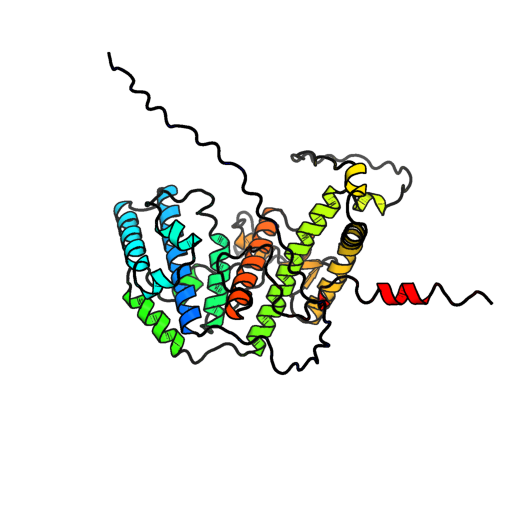3 1.00 88.75 364 ILE A CA 1
ATOM 2840 C C . ILE A 1 364 ? 0.632 -15.146 -6.853 1.00 88.75 364 ILE A C 1
ATOM 2842 O O . ILE A 1 364 ? 0.431 -16.355 -6.724 1.00 88.75 364 ILE A O 1
ATOM 2846 N N . ASN A 1 365 ? 0.710 -14.566 -8.053 1.00 82.62 365 ASN A N 1
ATOM 2847 C CA . ASN A 1 365 ? 0.598 -15.324 -9.284 1.00 82.62 365 ASN A CA 1
ATOM 2848 C C . ASN A 1 365 ? 1.966 -15.880 -9.698 1.00 82.62 365 ASN A C 1
ATOM 2850 O O . ASN A 1 365 ? 2.895 -15.119 -9.982 1.00 82.62 365 ASN A O 1
ATOM 2854 N N . PRO A 1 366 ? 2.096 -17.208 -9.865 1.00 60.75 366 PRO A N 1
ATOM 2855 C CA . PRO A 1 366 ? 3.312 -17.808 -10.411 1.00 60.75 366 PRO A CA 1
ATOM 2856 C C . PRO A 1 366 ? 3.527 -17.449 -11.892 1.00 60.75 366 PRO A C 1
ATOM 2858 O O . PRO A 1 366 ? 4.628 -17.611 -12.412 1.00 60.75 366 PRO A O 1
ATOM 2861 N N . VAL A 1 367 ? 2.482 -16.946 -12.568 1.00 51.62 367 VAL A N 1
ATOM 2862 C CA . VAL A 1 367 ? 2.511 -16.454 -13.958 1.00 51.62 367 VAL A CA 1
ATOM 2863 C C . VAL A 1 367 ? 3.004 -15.002 -14.040 1.00 51.62 367 VAL A C 1
ATOM 2865 O O . VAL A 1 367 ? 2.986 -14.394 -15.109 1.00 51.62 367 VAL A O 1
ATOM 2868 N N . SER A 1 368 ? 3.575 -14.454 -12.961 1.00 57.03 368 SER A N 1
ATOM 2869 C CA . SER A 1 368 ? 4.392 -13.233 -13.021 1.00 57.03 368 SER A CA 1
ATOM 2870 C C . SER A 1 368 ? 5.578 -13.338 -14.002 1.00 57.03 368 SER A C 1
ATOM 2872 O O . SER A 1 368 ? 6.269 -12.351 -14.242 1.00 57.03 368 SER A O 1
ATOM 2874 N N . SER A 1 369 ? 5.747 -14.482 -14.683 1.00 53.59 369 SER A N 1
ATOM 2875 C CA . SER A 1 369 ? 6.393 -14.593 -15.995 1.00 53.59 369 SER A CA 1
ATOM 2876 C C . SER A 1 369 ? 5.953 -13.545 -17.026 1.00 53.59 369 SER A C 1
ATOM 2878 O O . SER A 1 369 ? 6.763 -13.219 -17.885 1.00 53.59 369 SER A O 1
ATOM 2880 N N . LEU A 1 370 ? 4.735 -12.985 -16.943 1.00 56.72 370 LEU A N 1
ATOM 2881 C CA . LEU A 1 370 ? 4.316 -11.838 -17.772 1.00 56.72 370 LEU A CA 1
ATOM 2882 C C . LEU A 1 370 ? 5.227 -10.616 -17.581 1.00 56.72 370 LEU A C 1
ATOM 2884 O O . LEU A 1 370 ? 5.445 -9.840 -18.508 1.00 56.72 370 LEU A O 1
ATOM 2888 N N . TRP A 1 371 ? 5.786 -10.478 -16.381 1.00 63.66 371 TRP A N 1
ATOM 2889 C CA . TRP A 1 371 ? 6.673 -9.391 -15.983 1.00 63.66 371 TRP A CA 1
ATOM 2890 C C . TRP A 1 371 ? 8.137 -9.824 -15.929 1.00 63.66 371 TRP A C 1
ATOM 2892 O O . TRP A 1 371 ? 9.021 -8.990 -15.725 1.00 63.66 371 TRP A O 1
ATOM 2902 N N . ALA A 1 372 ? 8.409 -11.127 -16.080 1.00 60.06 372 ALA A N 1
ATOM 2903 C CA . ALA A 1 372 ? 9.759 -11.655 -16.084 1.00 60.06 372 ALA A CA 1
ATOM 2904 C C . ALA A 1 372 ? 10.453 -11.181 -17.360 1.00 60.06 372 ALA A C 1
ATOM 2906 O O . ALA A 1 372 ? 10.067 -11.552 -18.473 1.00 60.06 372 ALA A O 1
ATOM 2907 N N . PRO A 1 373 ? 11.499 -10.364 -17.236 1.00 52.59 373 PRO A N 1
ATOM 2908 C CA . PRO A 1 373 ? 12.189 -9.915 -18.411 1.00 52.59 373 PRO A CA 1
ATOM 2909 C C . PRO A 1 373 ? 13.027 -11.105 -18.933 1.00 52.59 373 PRO A C 1
ATOM 2911 O O . PRO A 1 373 ? 13.725 -11.775 -18.172 1.00 52.59 373 PRO A O 1
ATOM 2914 N N . PHE A 1 374 ? 12.968 -11.359 -20.246 1.00 54.12 374 PHE A N 1
ATOM 2915 C CA . PHE A 1 374 ? 13.984 -12.084 -21.041 1.00 54.12 374 PHE A CA 1
ATOM 2916 C C . PHE A 1 374 ? 13.880 -13.597 -21.314 1.00 54.12 374 PHE A C 1
ATOM 2918 O O . PHE A 1 374 ? 14.839 -14.134 -21.874 1.00 54.12 374 PHE A O 1
ATOM 2925 N N . THR A 1 375 ? 12.797 -14.322 -21.034 1.00 52.78 375 THR A N 1
ATOM 2926 C CA . THR A 1 375 ? 12.796 -15.769 -21.362 1.00 52.78 375 THR A CA 1
ATOM 2927 C C . THR A 1 375 ? 12.666 -16.090 -22.856 1.00 52.78 375 THR A C 1
ATOM 2929 O O . THR A 1 375 ? 13.205 -17.111 -23.283 1.00 52.78 375 THR A O 1
ATOM 2932 N N . GLU A 1 376 ? 12.027 -15.241 -23.671 1.00 51.88 376 GLU A N 1
ATOM 2933 C CA . GLU A 1 376 ? 11.770 -15.569 -25.088 1.00 51.88 376 GLU A CA 1
ATOM 2934 C C . GLU A 1 376 ? 12.736 -14.921 -26.089 1.00 51.88 376 GLU A C 1
ATOM 2936 O O . GLU A 1 376 ? 13.254 -15.629 -26.949 1.00 51.88 376 GLU A O 1
ATOM 2941 N N . ALA A 1 377 ? 13.100 -13.642 -25.938 1.00 50.25 377 ALA A N 1
ATOM 2942 C CA . ALA A 1 377 ? 14.002 -12.973 -26.891 1.00 50.25 377 ALA A CA 1
ATOM 2943 C C . ALA A 1 377 ? 15.403 -13.625 -26.971 1.00 50.25 377 ALA A C 1
ATOM 2945 O O . ALA A 1 377 ? 16.015 -13.676 -28.030 1.00 50.25 377 ALA A O 1
ATOM 2946 N N . ALA A 1 378 ? 15.892 -14.224 -25.878 1.00 52.25 378 ALA A N 1
ATOM 2947 C CA . ALA A 1 378 ? 17.177 -14.929 -25.881 1.00 52.25 378 ALA A CA 1
ATOM 2948 C C . ALA A 1 378 ? 17.168 -16.248 -26.685 1.00 52.25 378 ALA A C 1
ATOM 2950 O O . ALA A 1 378 ? 18.233 -16.817 -26.926 1.00 52.25 378 ALA A O 1
ATOM 2951 N N . ARG A 1 379 ? 15.993 -16.771 -27.064 1.00 54.22 379 ARG A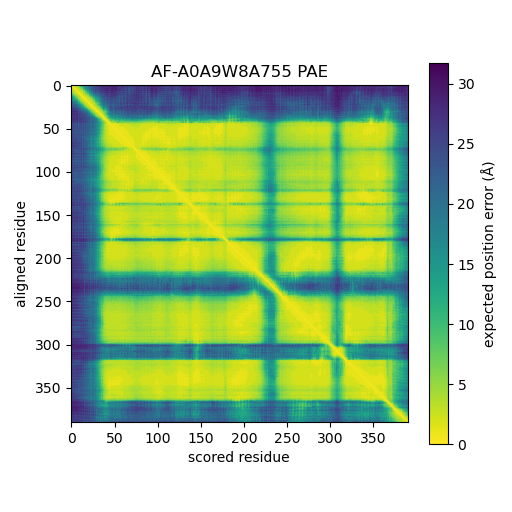 N 1
ATOM 2952 C CA . ARG A 1 379 ? 15.875 -18.001 -27.864 1.00 54.22 379 ARG A CA 1
ATOM 2953 C C . ARG A 1 379 ? 15.925 -17.756 -29.367 1.00 54.22 379 ARG A C 1
ATOM 2955 O O . ARG A 1 379 ? 16.270 -18.694 -30.084 1.00 54.22 379 ARG A O 1
ATOM 2962 N N . GLU A 1 380 ? 15.582 -16.560 -29.833 1.00 56.56 380 GLU A N 1
ATOM 2963 C CA . GLU A 1 380 ? 15.592 -16.245 -31.266 1.00 56.56 380 GLU A CA 1
ATOM 2964 C C . GLU A 1 380 ? 17.001 -15.868 -31.737 1.00 56.56 380 GLU A C 1
ATOM 2966 O O . GLU A 1 380 ? 17.476 -16.459 -32.703 1.00 56.56 380 GLU A O 1
ATOM 2971 N N . ASP A 1 381 ? 17.746 -15.072 -30.963 1.00 55.66 381 ASP A N 1
ATOM 2972 C CA . ASP A 1 381 ? 19.146 -14.736 -31.285 1.00 55.66 381 ASP A CA 1
ATOM 2973 C C . ASP A 1 381 ? 20.086 -15.957 -31.256 1.00 55.66 381 ASP A C 1
ATOM 2975 O O . ASP A 1 381 ? 21.095 -16.003 -31.953 1.00 55.66 381 ASP A O 1
ATOM 2979 N N . ALA A 1 382 ? 19.761 -16.990 -30.470 1.00 56.78 382 ALA A N 1
ATOM 2980 C CA . ALA A 1 382 ? 20.561 -18.215 -30.398 1.00 56.78 382 ALA A CA 1
ATOM 2981 C C . ALA A 1 382 ? 20.349 -19.164 -31.594 1.00 56.78 382 ALA A C 1
ATOM 2983 O O . ALA A 1 382 ? 21.084 -20.145 -31.725 1.00 56.78 382 ALA A O 1
ATOM 2984 N N . LYS A 1 383 ? 19.336 -18.924 -32.437 1.00 57.12 383 LYS A N 1
ATOM 2985 C CA . LYS A 1 383 ? 19.042 -19.774 -33.600 1.00 57.12 383 LYS A CA 1
ATOM 2986 C C . LYS A 1 383 ? 19.712 -19.310 -34.892 1.00 57.12 383 LYS A C 1
ATOM 2988 O O . LYS A 1 383 ? 19.813 -20.131 -35.797 1.00 57.12 383 LYS A O 1
ATOM 2993 N N . ASP A 1 384 ? 20.198 -18.072 -34.963 1.00 58.38 384 ASP A N 1
ATOM 2994 C CA . ASP A 1 384 ? 20.716 -17.497 -36.216 1.00 58.38 384 ASP A CA 1
ATOM 2995 C C . ASP A 1 384 ? 22.250 -17.583 -36.366 1.00 58.38 384 ASP A C 1
ATOM 2997 O O . ASP A 1 384 ? 22.805 -17.275 -37.414 1.00 58.38 384 ASP A O 1
ATOM 3001 N N . ASP A 1 385 ? 22.965 -18.078 -35.350 1.00 58.22 385 ASP A N 1
ATOM 3002 C CA . ASP A 1 385 ? 24.441 -18.075 -35.326 1.00 58.22 385 ASP A CA 1
ATOM 3003 C C . ASP A 1 385 ? 25.084 -19.378 -35.871 1.00 58.22 385 ASP A C 1
ATOM 3005 O O . ASP A 1 385 ? 26.257 -19.666 -35.620 1.00 58.22 385 ASP A O 1
ATOM 3009 N N . GLY A 1 386 ? 24.319 -20.226 -36.577 1.00 64.12 386 GLY A N 1
ATOM 3010 C CA . GLY A 1 386 ? 24.703 -21.631 -36.794 1.00 64.12 386 GLY A CA 1
ATOM 3011 C C . GLY A 1 386 ? 24.542 -22.257 -38.182 1.00 64.12 386 GLY A C 1
ATOM 3012 O O . GLY A 1 386 ? 24.975 -23.399 -38.333 1.00 64.12 386 GLY A O 1
ATOM 3013 N N . SER A 1 387 ? 23.953 -21.602 -39.190 1.00 55.69 387 SER A N 1
ATOM 3014 C CA . SER A 1 387 ? 23.560 -22.306 -40.429 1.00 55.69 387 SER A CA 1
ATOM 3015 C C . SER A 1 387 ? 24.200 -21.838 -41.738 1.00 55.69 387 SER A C 1
ATOM 3017 O O . SER A 1 387 ? 23.613 -22.091 -42.781 1.00 55.69 387 SER A O 1
ATOM 3019 N N . ASP A 1 388 ? 25.395 -21.236 -41.726 1.00 56.34 388 ASP A N 1
ATOM 3020 C CA . ASP A 1 388 ? 26.116 -20.930 -42.981 1.00 56.34 388 ASP A CA 1
ATOM 3021 C C . ASP A 1 388 ? 27.633 -21.193 -42.897 1.00 56.34 388 ASP A C 1
ATOM 3023 O O . ASP A 1 388 ? 28.496 -20.347 -43.137 1.00 56.34 388 ASP A O 1
ATOM 3027 N N . ARG A 1 389 ? 27.978 -22.432 -42.529 1.00 55.03 389 ARG A N 1
ATOM 3028 C CA . ARG A 1 389 ? 29.300 -23.017 -42.797 1.00 55.03 389 ARG A CA 1
ATOM 3029 C C . ARG A 1 389 ? 29.138 -24.409 -43.399 1.00 55.03 389 ARG A C 1
ATOM 3031 O O . ARG A 1 389 ? 29.293 -25.408 -42.698 1.00 55.03 389 ARG A O 1
ATOM 3038 N N . THR A 1 390 ? 28.865 -24.456 -44.697 1.00 64.56 390 THR A N 1
ATOM 3039 C CA . THR A 1 390 ? 29.148 -25.616 -45.557 1.00 64.56 390 THR A CA 1
ATOM 3040 C C . THR A 1 390 ? 29.713 -25.155 -46.878 1.00 64.56 390 THR A C 1
ATOM 3042 O O . THR A 1 390 ? 29.110 -24.227 -47.457 1.00 64.56 390 THR A O 1
#

Mean predicted aligned error: 9.94 Å

Radius of gyration: 25.84 Å; Cα contacts (8 Å, |Δi|>4): 367; chains: 1; bounding box: 59×62×93 Å